Protein 3L48 (pdb70)

Radius of gyration: 22.21 Å; Cα contacts (8 Å, |Δi|>4): 1289; chains: 5; bounding box: 47×64×64 Å

Foldseek 3Di:
DFKEWEQEAEPVGHADDAFKFKAWPVGHTQWGQHPNNITTGGGDAAQTKIFIDDPNDGAFIWGHHNPDDHPYYDYTHTYGD/DAKEKEQEAEPVGHADDFQKFKAWPVGHTQWTAHPNNIIIGPPDAAQTKIFTDDPPDGPWIWGHHNPDHHHYYDYTYTYD/DDDDLPAAWEKEQEAEPVRAADDFFWFKAWPVGHTQFTQHPNNITIGGSHAAQTKIFTDDPHDSPFIWGHHNPDHHHDYHYTYTHD/DAWEFEQEAEPVGDADDAPKFKAFPVRDGQFTAHPNNTTGGPPDAAQGKIFTDDPHDGPFIWGHHNPDHHPYYDYTHTYD/DKEWEQEAEPVGHADDAFWFKAWPVGHTQFTAHPNNITIGPPDAAQTKIFTDDPHDGPFIWGHHNPDDHPYYDYTHTYD

Solvent-accessible surface area: 18232 Å² total; per-residue (Å²): 22,137,9,0,2,0,28,0,33,24,48,72,1,45,63,3,55,46,23,2,21,0,18,11,119,115,47,39,52,2,0,20,0,3,48,118,1,26,0,8,0,3,33,0,80,38,35,15,39,0,12,0,28,51,127,91,121,66,46,0,53,2,110,3,51,128,110,2,13,21,4,35,15,5,9,1,49,0,69,87,146,91,42,89,3,9,0,0,0,6,26,43,60,3,44,86,2,56,69,41,0,20,0,25,14,113,193,55,73,102,12,13,52,1,13,36,24,0,0,0,89,3,61,45,0,70,38,35,16,40,0,13,0,28,51,135,85,63,105,57,2,79,2,115,3,51,139,93,3,12,15,42,35,7,18,11,1,49,0,78,122,155,218,84,130,158,89,31,61,125,0,37,0,2,2,37,35,57,116,27,48,64,3,56,145,41,3,26,1,24,14,117,122,58,56,97,23,14,116,2,28,86,76,1,3,0,101,1,55,31,0,74,45,41,16,49,1,14,0,33,44,120,84,130,109,68,6,78,2,34,0,1,85,34,4,91,36,80,34,1,5,8,2,2,2,46,146,97,58,87,0,63,1,12,1,13,23,48,52,1,0,9,3,23,135,36,0,26,1,32,16,116,115,69,156,119,19,15,87,0,43,96,78,1,83,2,161,0,61,38,0,76,41,35,22,41,1,17,0,44,28,101,77,119,107,43,2,83,2,113,3,51,140,110,1,107,63,79,56,86,4,9,1,49,0,75,126,144,128,4,48,0,19,1,12,20,44,46,0,0,18,3,26,146,39,1,25,0,26,15,123,103,54,50,112,16,16,116,3,31,89,126,0,43,0,147,4,58,36,7,68,56,37,20,36,0,13,0,30,36,130,83,67,104,55,2,83,2,106,3,51,145,115,11,126,61,92,58,60,18,12,3,57,0,80,109

B-factor: mean 33.67, std 13.55, range [7.3, 106.35]

Sequence (406 aa):
GKRLFAILRRLADGSQPPFGASVTSEKGRELGMVADDEGLAWLSGVTPGETLSVNWDGKIQCCQVNVPETAISDQQLLLPCCTPQGKRLFAILRRLADGSQPPFGASVTSEKGRELGMVADEGLAWLSGVTPGETLSVNWDGKIQCCQVNVPETAISDQQLLLPCCTPKFSVLKGKRLFAILRRLADGSQPPFGASVTSEKGRELGMVADEGLAWLSGVTPGETLSVNWDGKIQCCQVNVPETAISDQQLLLPCCTPGKRLFAILRRLADGSQPPFGASVTSEKGRELGMVADEGLAWLSGVTPGETLSVNWDGKIQCCQVNVPETAISDQQLLLPCCTPKRLFAILRRLADGSQPPFGASVTSEKGRELGMVADEGLAWLSGVTPGETLSVNWDGKIQCCQVNVPETAISDQQLLLPCCTP

Structure (mmCIF, N/CA/C/O backbone):
data_3L48
#
_entry.id   3L48
#
_cell.length_a   100.936
_cell.length_b   100.936
_cell.length_c   89.540
_cell.angle_alpha   90.00
_cell.angle_beta   90.00
_cell.angle_gamma   90.00
#
_symmetry.space_group_name_H-M   'P 42 21 2'
#
loop_
_entity.id
_entity.type
_entity.pdbx_description
1 polymer 'Outer membrane usher protein PapC'
2 non-polymer 'COBALT (II) ION'
3 water water
#
loop_
_atom_site.group_PDB
_atom_site.id
_atom_site.type_symbol
_atom_site.label_atom_id
_atom_site.label_alt_id
_atom_site.label_comp_id
_atom_site.label_asym_id
_atom_site.label_entity_id
_atom_site.label_seq_id
_atom_site.pdbx_PDB_ins_code
_atom_site.Cartn_x
_atom_site.Cartn_y
_atom_site.Cartn_z
_atom_site.occupancy
_atom_site.B_iso_or_equiv
_atom_site.auth_seq_id
_atom_site.auth_comp_id
_atom_site.auth_asym_id
_atom_site.auth_atom_id
_atom_site.pdbx_PDB_model_num
ATOM 1 N N . GLY A 1 7 ? 12.835 9.470 -27.759 1.00 41.06 728 GLY A N 1
ATOM 2 C CA . GLY A 1 7 ? 14.241 9.111 -27.819 1.00 45.76 728 GLY A CA 1
ATOM 3 C C . GLY A 1 7 ? 14.559 8.275 -29.039 1.00 47.90 728 GLY A C 1
ATOM 4 O O . GLY A 1 7 ? 13.874 7.297 -29.316 1.00 51.32 728 GLY A O 1
ATOM 5 N N . LYS A 1 8 ? 15.614 8.644 -29.760 1.00 47.81 729 LYS A N 1
ATOM 6 C CA . LYS A 1 8 ? 15.875 8.034 -31.059 1.00 41.11 729 LYS A CA 1
ATOM 7 C C . LYS A 1 8 ? 17.214 7.313 -31.234 1.00 30.90 729 LYS A C 1
ATOM 8 O O . LYS A 1 8 ? 17.265 6.301 -31.923 1.00 27.61 729 LYS A O 1
ATOM 14 N N . ARG A 1 9 ? 18.294 7.805 -30.634 1.00 25.67 730 ARG A N 1
ATOM 15 C CA . ARG A 1 9 ? 19.534 7.025 -30.671 1.00 21.52 730 ARG A CA 1
ATOM 16 C C . ARG A 1 9 ? 19.685 6.121 -29.456 1.00 21.98 730 ARG A C 1
ATOM 17 O O . ARG A 1 9 ? 19.697 6.588 -28.315 1.00 22.07 730 ARG A O 1
ATOM 25 N N . LEU A 1 10 ? 19.821 4.824 -29.712 1.00 18.01 731 LEU A N 1
ATOM 26 C CA . LEU A 1 10 ? 19.930 3.849 -28.635 1.00 19.49 731 LEU A CA 1
ATOM 27 C C . LEU A 1 10 ? 21.243 3.086 -28.681 1.00 15.74 731 LEU A C 1
ATOM 28 O O . LEU A 1 10 ? 21.732 2.737 -29.751 1.00 17.25 731 LEU A O 1
ATOM 33 N N . PHE A 1 11 ? 21.813 2.840 -27.508 1.00 14.76 732 PHE A N 1
ATOM 34 C CA . PHE A 1 11 ? 22.958 1.952 -27.382 1.00 11.75 732 PHE A CA 1
ATOM 35 C C . PHE A 1 11 ? 22.424 0.582 -26.983 1.00 18.38 732 PHE A C 1
ATOM 36 O O . PHE A 1 11 ? 22.178 0.320 -25.805 1.00 18.32 732 PHE A O 1
ATOM 44 N N . ALA A 1 12 ? 22.230 -0.284 -27.971 1.00 16.40 733 ALA A N 1
ATOM 45 C CA . ALA A 1 12 ? 21.540 -1.549 -27.740 1.00 17.65 733 ALA A CA 1
ATOM 46 C C . ALA A 1 12 ? 22.488 -2.705 -27.445 1.00 20.50 733 ALA A C 1
ATOM 47 O O . ALA A 1 12 ? 23.414 -2.981 -28.210 1.00 20.91 733 ALA A O 1
ATOM 49 N N . ILE A 1 13 ? 22.251 -3.372 -26.321 1.00 16.78 734 ILE A N 1
ATOM 50 C CA . ILE A 1 13 ? 22.955 -4.603 -26.003 1.00 14.56 734 ILE A CA 1
ATOM 51 C C . ILE A 1 13 ? 22.065 -5.765 -26.428 1.00 15.73 734 ILE A C 1
ATOM 52 O O . ILE A 1 13 ? 21.065 -6.069 -25.776 1.00 18.84 734 ILE A O 1
ATOM 57 N N . LEU A 1 14 ? 22.423 -6.399 -27.537 1.00 13.12 735 LEU A N 1
ATOM 58 C CA . LEU A 1 14 ? 21.600 -7.450 -28.121 1.00 14.10 735 LEU A CA 1
ATOM 59 C C . LEU A 1 14 ? 22.022 -8.848 -27.675 1.00 14.94 735 LEU A C 1
ATOM 60 O O . LEU A 1 14 ? 23.194 -9.216 -27.771 1.00 17.83 735 LEU A O 1
ATOM 65 N N A ARG A 1 15 ? 21.062 -9.623 -27.183 0.51 15.45 736 ARG A N 1
ATOM 66 N N B ARG A 1 15 ? 21.052 -9.615 -27.188 0.49 15.46 736 ARG A N 1
ATOM 67 C CA A ARG A 1 15 ? 21.293 -11.033 -26.889 0.51 17.56 736 ARG A CA 1
ATOM 68 C CA B ARG A 1 15 ? 21.253 -11.021 -26.860 0.49 17.63 736 ARG A CA 1
ATOM 69 C C A ARG A 1 15 ? 20.051 -11.843 -27.238 0.51 17.87 736 ARG A C 1
ATOM 70 C C B ARG A 1 15 ? 20.034 -11.811 -27.313 0.49 17.84 736 ARG A C 1
ATOM 71 O O A ARG A 1 15 ? 18.928 -11.406 -26.987 0.51 17.89 736 ARG A O 1
ATOM 72 O O B ARG A 1 15 ? 18.907 -11.331 -27.204 0.49 17.37 736 ARG A O 1
ATOM 87 N N . LEU A 1 16 ? 20.256 -13.017 -27.826 1.00 17.15 737 LEU A N 1
ATOM 88 C CA . LEU A 1 16 ? 19.150 -13.896 -28.172 1.00 17.64 737 LEU A CA 1
ATOM 89 C C . LEU A 1 16 ? 18.587 -14.536 -26.910 1.00 20.47 737 LEU A C 1
ATOM 90 O O . LEU A 1 16 ? 19.220 -14.503 -25.849 1.00 15.75 737 LEU A O 1
ATOM 95 N N . ALA A 1 17 ? 17.393 -15.108 -27.030 1.00 20.74 738 ALA A N 1
ATOM 96 C CA . ALA A 1 17 ? 16.749 -15.784 -25.910 1.00 21.00 738 ALA A CA 1
ATOM 97 C C . ALA A 1 17 ? 17.631 -16.891 -25.340 1.00 17.95 738 ALA A C 1
ATOM 98 O O . ALA A 1 17 ? 17.577 -17.184 -24.146 1.00 18.63 738 ALA A O 1
ATOM 100 N N . ASP A 1 18 ? 18.446 -17.502 -26.195 1.00 17.20 739 ASP A N 1
ATOM 101 C CA . ASP A 1 18 ? 19.305 -18.601 -25.762 1.00 20.33 739 ASP A CA 1
ATOM 102 C C . ASP A 1 18 ? 20.615 -18.106 -25.152 1.00 22.50 739 ASP A C 1
ATOM 103 O O . ASP A 1 18 ? 21.425 -18.898 -24.671 1.00 22.94 739 ASP A O 1
ATOM 108 N N . GLY A 1 19 ? 20.813 -16.792 -25.171 1.00 23.38 740 GLY A N 1
ATOM 109 C CA . GLY A 1 19 ? 21.978 -16.188 -24.550 1.00 23.13 740 GLY A CA 1
ATOM 110 C C . GLY A 1 19 ? 23.098 -15.825 -25.508 1.00 19.41 740 GLY A C 1
ATOM 111 O O . GLY A 1 19 ? 24.069 -15.183 -25.109 1.00 19.16 740 GLY A O 1
ATOM 112 N N . SER A 1 20 ? 22.975 -16.231 -26.768 1.00 19.55 741 SER A N 1
ATOM 113 C CA . SER A 1 20 ? 24.019 -15.957 -27.752 1.00 17.17 741 SER A CA 1
ATOM 114 C C . SER A 1 20 ? 23.947 -14.520 -28.264 1.00 18.74 741 SER A C 1
ATOM 115 O O . SER A 1 20 ? 23.013 -13.785 -27.946 1.00 18.93 741 SER A O 1
ATOM 118 N N . GLN A 1 21 ? 24.942 -14.127 -29.053 1.00 20.08 742 GLN A N 1
ATOM 119 C CA . GLN A 1 21 ? 25.016 -12.773 -29.589 1.00 19.87 742 GLN A CA 1
ATOM 120 C C . GLN A 1 21 ? 24.865 -12.778 -31.104 1.00 16.54 742 GLN A C 1
ATOM 121 O O . GLN A 1 21 ? 25.477 -13.599 -31.787 1.00 16.19 742 GLN A O 1
ATOM 127 N N . PRO A 1 22 ? 24.051 -11.855 -31.638 1.00 16.88 743 PRO A N 1
ATOM 128 C CA . PRO A 1 22 ? 24.012 -11.698 -33.095 1.00 17.93 743 PRO A CA 1
ATOM 129 C C . PRO A 1 22 ? 25.422 -11.388 -33.586 1.00 17.85 743 PRO A C 1
ATOM 130 O O . PRO A 1 22 ? 26.173 -10.709 -32.881 1.00 16.70 743 PRO A O 1
ATOM 134 N N . PRO A 1 23 ? 25.787 -11.885 -34.775 1.00 21.27 744 PRO A N 1
ATOM 135 C CA . PRO A 1 23 ? 27.171 -11.774 -35.250 1.00 20.21 744 PRO A CA 1
ATOM 136 C C . PRO A 1 23 ? 27.574 -10.361 -35.668 1.00 21.84 744 PRO A C 1
ATOM 137 O O . PRO A 1 23 ? 26.749 -9.572 -36.126 1.00 20.87 744 PRO A O 1
ATOM 141 N N . PHE A 1 24 ? 28.857 -10.068 -35.486 1.00 25.68 745 PHE A N 1
ATOM 142 C CA . PHE A 1 24 ? 29.502 -8.867 -35.998 1.00 22.83 745 PHE A CA 1
ATOM 143 C C . PHE A 1 24 ? 29.136 -8.649 -37.466 1.00 22.06 745 PHE A C 1
ATOM 144 O O . PHE A 1 24 ? 29.453 -9.476 -38.320 1.00 21.78 745 PHE A O 1
ATOM 152 N N . GLY A 1 25 ? 28.462 -7.541 -37.761 1.00 19.01 746 GLY A N 1
ATOM 153 C CA . GLY A 1 25 ? 28.120 -7.220 -39.136 1.00 20.17 746 GLY A CA 1
ATOM 154 C C . GLY A 1 25 ? 26.663 -7.453 -39.487 1.00 23.06 746 GLY A C 1
ATOM 155 O O . GLY A 1 25 ? 26.242 -7.192 -40.612 1.00 22.54 746 GLY A O 1
ATOM 156 N N . ALA A 1 26 ? 25.890 -7.956 -38.529 1.00 22.26 747 ALA A N 1
ATOM 157 C CA . ALA A 1 26 ? 24.451 -8.102 -38.717 1.00 21.09 747 ALA A CA 1
ATOM 158 C C . ALA A 1 26 ? 23.811 -6.718 -38.831 1.00 21.69 747 ALA A C 1
ATOM 159 O O . ALA A 1 26 ? 24.323 -5.747 -38.278 1.00 21.60 747 ALA A O 1
ATOM 161 N N . SER A 1 27 ? 22.697 -6.625 -39.548 1.00 19.65 748 SER A N 1
ATOM 162 C CA . SER A 1 27 ? 21.995 -5.352 -39.673 1.00 23.77 748 SER A CA 1
ATOM 163 C C . SER A 1 27 ? 20.731 -5.322 -38.821 1.00 21.96 748 SER A C 1
ATOM 164 O O . SER A 1 27 ? 20.098 -6.350 -38.592 1.00 19.19 748 SER A O 1
ATOM 167 N N . VAL A 1 28 ? 20.370 -4.132 -38.356 1.00 21.21 749 VAL A N 1
ATOM 168 C CA . VAL A 1 28 ? 19.161 -3.945 -37.567 1.00 22.03 749 VAL A CA 1
ATOM 169 C C . VAL A 1 28 ? 18.227 -3.011 -38.326 1.00 25.92 749 VAL A C 1
ATOM 170 O O . VAL A 1 28 ? 18.607 -1.894 -38.681 1.00 23.43 749 VAL A O 1
ATOM 174 N N . THR A 1 29 ? 17.007 -3.468 -38.577 1.00 26.16 750 THR A N 1
ATOM 175 C CA . THR A 1 29 ? 16.077 -2.715 -39.407 1.00 28.12 750 THR A CA 1
ATOM 176 C C . THR A 1 29 ? 14.765 -2.450 -38.686 1.00 33.79 750 THR A C 1
ATOM 177 O O . THR A 1 29 ? 14.315 -3.257 -37.869 1.00 32.01 750 THR A O 1
ATOM 181 N N . SER A 1 30 ? 14.156 -1.311 -39.000 1.00 37.80 751 SER A N 1
ATOM 182 C CA . SER A 1 30 ? 12.888 -0.917 -38.400 1.00 40.05 751 SER A CA 1
ATOM 183 C C . SER A 1 30 ? 11.733 -1.654 -39.061 1.00 43.57 751 SER A C 1
ATOM 184 O O . SER A 1 30 ? 11.912 -2.312 -40.088 1.00 42.11 751 SER A O 1
ATOM 187 N N . GLU A 1 31 ? 10.550 -1.546 -38.464 1.00 50.79 752 GLU A N 1
ATOM 188 C CA . GLU A 1 31 ? 9.347 -2.112 -39.059 1.00 59.03 752 GLU A CA 1
ATOM 189 C C . GLU A 1 31 ? 9.239 -1.631 -40.499 1.00 63.33 752 GLU A C 1
ATOM 190 O O . GLU A 1 31 ? 8.898 -2.398 -41.402 1.00 64.61 752 GLU A O 1
ATOM 196 N N . LYS A 1 32 ? 9.542 -0.352 -40.702 1.00 64.99 753 LYS A N 1
ATOM 197 C CA . LYS A 1 32 ? 9.438 0.279 -42.012 1.00 65.10 753 LYS A CA 1
ATOM 198 C C . LYS A 1 32 ? 10.448 -0.296 -43.003 1.00 61.78 753 LYS A C 1
ATOM 199 O O . LYS A 1 32 ? 10.278 -0.173 -44.215 1.00 64.21 753 LYS A O 1
ATOM 202 N N . GLY A 1 33 ? 11.499 -0.921 -42.481 1.00 56.25 754 GLY A N 1
ATOM 203 C CA . GLY A 1 33 ? 12.517 -1.532 -43.318 1.00 49.97 754 GLY A CA 1
ATOM 204 C C . GLY A 1 33 ? 13.807 -0.733 -43.386 1.00 41.66 754 GLY A C 1
ATOM 205 O O . GLY A 1 33 ? 14.734 -1.098 -44.113 1.00 40.05 754 GLY A O 1
ATOM 206 N N . ARG A 1 34 ? 13.868 0.355 -42.625 1.00 33.26 755 ARG A N 1
ATOM 207 C CA . ARG A 1 34 ? 15.038 1.224 -42.619 1.00 33.96 755 ARG A CA 1
ATOM 208 C C . ARG A 1 34 ? 16.154 0.644 -41.750 1.00 28.90 755 ARG A C 1
ATOM 209 O O . ARG A 1 34 ? 15.904 0.121 -40.663 1.00 27.48 755 ARG A O 1
ATOM 212 N N . GLU A 1 35 ? 17.387 0.739 -42.234 1.00 33.04 756 GLU A N 1
ATOM 213 C CA . GLU A 1 35 ? 18.536 0.258 -41.477 1.00 33.81 756 GLU A CA 1
ATOM 214 C C . GLU A 1 35 ? 18.999 1.291 -40.459 1.00 34.79 756 GLU A C 1
ATOM 215 O O . GLU A 1 35 ? 19.564 2.327 -40.814 1.00 36.10 756 GLU A O 1
ATOM 221 N N . LEU A 1 36 ? 18.748 0.995 -39.189 1.00 29.33 757 LEU A N 1
ATOM 222 C CA . LEU A 1 36 ? 19.003 1.936 -38.107 1.00 25.57 757 LEU A CA 1
ATOM 223 C C . LEU A 1 36 ? 20.404 1.771 -37.530 1.00 24.22 757 LEU A C 1
ATOM 224 O O . LEU A 1 36 ? 20.898 2.636 -36.811 1.00 20.55 757 LEU A O 1
ATOM 229 N N . GLY A 1 37 ? 21.045 0.654 -37.846 1.00 24.83 758 GLY A N 1
ATOM 230 C CA . GLY A 1 37 ? 22.378 0.400 -37.343 1.00 25.05 758 GLY A CA 1
ATOM 231 C C . GLY A 1 37 ? 22.884 -0.992 -37.660 1.00 22.42 758 GLY A C 1
ATOM 232 O O . GLY A 1 37 ? 22.163 -1.823 -38.208 1.00 23.25 758 GLY A O 1
ATOM 233 N N . MET A 1 38 ? 24.139 -1.236 -37.306 1.00 20.14 759 MET A N 1
ATOM 234 C CA . MET A 1 38 ? 24.792 -2.508 -37.558 1.00 23.97 759 MET A CA 1
ATOM 235 C C . MET A 1 38 ? 25.381 -3.030 -36.258 1.00 24.78 759 MET A C 1
ATOM 236 O O . MET A 1 38 ? 25.844 -2.252 -35.425 1.00 21.26 759 MET A O 1
ATOM 241 N N . VAL A 1 39 ? 25.361 -4.347 -36.083 1.00 21.72 760 VAL A N 1
ATOM 242 C CA . VAL A 1 39 ? 25.899 -4.953 -34.875 1.00 18.18 760 VAL A CA 1
ATOM 243 C C . VAL A 1 39 ? 27.420 -4.978 -34.930 1.00 16.82 760 VAL A C 1
ATOM 244 O O . VAL A 1 39 ? 28.010 -5.441 -35.904 1.00 17.81 760 VAL A O 1
ATOM 248 N N . ALA A 1 40 ? 28.057 -4.475 -33.882 1.00 15.20 761 ALA A N 1
ATOM 249 C CA . ALA A 1 40 ? 29.507 -4.539 -33.795 1.00 15.69 761 ALA A CA 1
ATOM 250 C C . ALA A 1 40 ? 29.922 -5.764 -32.989 1.00 18.26 761 ALA A C 1
ATOM 251 O O . ALA A 1 40 ? 29.324 -6.835 -33.104 1.00 19.11 761 ALA A O 1
ATOM 253 N N A ASP A 1 41 ? 30.939 -5.577 -32.151 0.25 18.01 762 ASP A N 1
ATOM 254 N N B ASP A 1 41 ? 30.966 -5.622 -32.182 0.75 17.69 762 ASP A N 1
ATOM 255 C CA A ASP A 1 41 ? 31.473 -6.627 -31.293 0.25 19.06 762 ASP A CA 1
ATOM 256 C CA B ASP A 1 41 ? 31.423 -6.744 -31.379 0.75 18.18 762 ASP A CA 1
ATOM 257 C C A ASP A 1 41 ? 30.537 -6.881 -30.109 0.25 17.40 762 ASP A C 1
ATOM 258 C C B ASP A 1 41 ? 30.595 -6.882 -30.103 0.75 18.08 762 ASP A C 1
ATOM 259 O O A ASP A 1 41 ? 29.782 -5.994 -29.705 0.25 16.32 762 ASP A O 1
ATOM 260 O O B ASP A 1 41 ? 29.969 -5.925 -29.641 0.75 16.07 762 ASP A O 1
ATOM 269 N N . GLU A 1 42 ? 30.588 -8.091 -29.554 1.00 14.76 763 GLU A N 1
ATOM 270 C CA . GLU A 1 42 ? 29.854 -8.398 -28.325 1.00 13.08 763 GLU A CA 1
ATOM 271 C C . GLU A 1 42 ? 28.365 -8.039 -28.355 1.00 16.20 763 GLU A C 1
ATOM 272 O O . GLU A 1 42 ? 27.793 -7.648 -27.340 1.00 18.03 763 GLU A O 1
ATOM 278 N N . GLY A 1 43 ? 27.738 -8.181 -29.516 1.00 16.05 764 GLY A N 1
ATOM 279 C CA . GLY A 1 43 ? 26.309 -7.949 -29.631 1.00 12.87 764 GLY A CA 1
ATOM 280 C C . GLY A 1 43 ? 25.854 -6.512 -29.428 1.00 17.87 764 GLY A C 1
ATOM 281 O O . GLY A 1 43 ? 24.660 -6.251 -29.283 1.00 16.91 764 GLY A O 1
ATOM 282 N N . LEU A 1 44 ? 26.798 -5.577 -29.426 1.00 15.85 765 LEU A N 1
ATOM 283 C CA . LEU A 1 44 ? 26.466 -4.163 -29.270 1.00 17.60 765 LEU A CA 1
ATOM 284 C C . LEU A 1 44 ? 26.068 -3.534 -30.607 1.00 17.78 765 LEU A C 1
ATOM 285 O O . LEU A 1 44 ? 26.746 -3.726 -31.618 1.00 16.83 765 LEU A O 1
ATOM 290 N N . ALA A 1 45 ? 24.966 -2.787 -30.609 1.00 15.73 766 ALA A N 1
ATOM 291 C CA . ALA A 1 45 ? 24.528 -2.072 -31.808 1.00 19.44 766 ALA A CA 1
ATOM 292 C C . ALA A 1 45 ? 24.012 -0.668 -31.500 1.00 17.02 766 ALA A C 1
ATOM 293 O O . ALA A 1 45 ? 22.999 -0.507 -30.822 1.00 17.52 766 ALA A O 1
ATOM 295 N N . TRP A 1 46 ? 24.709 0.343 -32.008 1.00 14.88 767 TRP A N 1
ATOM 296 C CA . TRP A 1 46 ? 24.231 1.717 -31.914 1.00 14.08 767 TRP A CA 1
ATOM 297 C C . TRP A 1 46 ? 23.169 1.959 -32.976 1.00 14.74 767 TRP A C 1
ATOM 298 O O . TRP A 1 46 ? 23.437 1.840 -34.173 1.00 17.02 767 TRP A O 1
ATOM 309 N N . LEU A 1 47 ? 21.963 2.296 -32.537 1.00 16.71 768 LEU A N 1
ATOM 310 C CA . LEU A 1 47 ? 20.846 2.477 -33.455 1.00 19.28 768 LEU A CA 1
ATOM 311 C C . LEU A 1 47 ? 20.432 3.944 -33.580 1.00 22.04 768 LEU A C 1
ATOM 312 O O . LEU A 1 47 ? 20.239 4.636 -32.579 1.00 19.19 768 LEU A O 1
ATOM 317 N N . SER A 1 48 ? 20.301 4.409 -34.818 1.00 23.07 769 SER A N 1
ATOM 318 C CA . SER A 1 48 ? 19.874 5.778 -35.091 1.00 26.15 769 SER A CA 1
ATOM 319 C C . SER A 1 48 ? 18.403 5.817 -35.491 1.00 25.30 769 SER A C 1
ATOM 320 O O . SER A 1 48 ? 17.918 4.931 -36.198 1.00 25.39 769 SER A O 1
ATOM 323 N N . GLY A 1 49 ? 17.701 6.850 -35.035 1.00 23.78 770 GLY A N 1
ATOM 324 C CA . GLY A 1 49 ? 16.334 7.105 -35.455 1.00 23.18 770 GLY A CA 1
ATOM 325 C C . GLY A 1 49 ? 15.346 6.025 -35.068 1.00 24.17 770 GLY A C 1
ATOM 326 O O . GLY A 1 49 ? 14.420 5.725 -35.820 1.00 23.25 770 GLY A O 1
ATOM 327 N N . VAL A 1 50 ? 15.540 5.442 -33.889 1.00 20.62 771 VAL A N 1
ATOM 328 C CA . VAL A 1 50 ? 14.641 4.412 -33.386 1.00 23.64 771 VAL A CA 1
ATOM 329 C C . VAL A 1 50 ? 13.363 5.029 -32.832 1.00 25.86 771 VAL A C 1
ATOM 330 O O . VAL A 1 50 ? 13.396 6.073 -32.181 1.00 27.14 771 VAL A O 1
ATOM 334 N N . THR A 1 51 ? 12.236 4.375 -33.091 1.00 26.70 772 THR A N 1
ATOM 335 C CA . THR A 1 51 ? 10.959 4.808 -32.542 1.00 28.05 772 THR A CA 1
ATOM 336 C C . THR A 1 51 ? 10.604 3.953 -31.336 1.00 27.26 772 THR A C 1
ATOM 337 O O . THR A 1 51 ? 10.526 2.731 -31.441 1.00 31.36 772 THR A O 1
ATOM 341 N N . PRO A 1 52 ? 10.398 4.594 -30.177 1.00 27.79 773 PRO A N 1
ATOM 342 C CA . PRO A 1 52 ? 10.015 3.843 -28.977 1.00 28.56 773 PRO A CA 1
ATOM 343 C C . PRO A 1 52 ? 8.756 3.016 -29.222 1.00 30.16 773 PRO A C 1
ATOM 344 O O . PRO A 1 52 ? 7.759 3.546 -29.708 1.00 33.44 773 PRO A O 1
ATOM 348 N N . GLY A 1 53 ? 8.810 1.728 -28.901 1.00 30.46 774 GLY A N 1
ATOM 349 C CA . GLY A 1 53 ? 7.652 0.865 -29.038 1.00 32.03 774 GLY A CA 1
ATOM 350 C C . GLY A 1 53 ? 7.625 0.025 -30.303 1.00 31.25 774 GLY A C 1
ATOM 351 O O . GLY A 1 53 ? 6.819 -0.899 -30.418 1.00 33.34 774 GLY A O 1
ATOM 352 N N . GLU A 1 54 ? 8.500 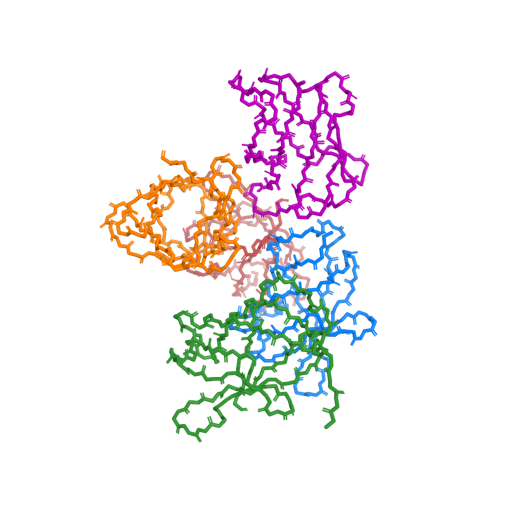0.334 -31.256 1.00 29.02 775 GLU A N 1
ATOM 353 C CA . GLU A 1 54 ? 8.501 -0.387 -32.525 1.00 29.35 775 GLU A CA 1
ATOM 354 C C . GLU A 1 54 ? 9.195 -1.741 -32.419 1.00 29.52 775 GLU A C 1
ATOM 355 O O . GLU A 1 54 ? 9.888 -2.026 -31.442 1.00 27.00 775 GLU A O 1
ATOM 361 N N . THR A 1 55 ? 8.993 -2.574 -33.432 1.00 32.90 776 THR A N 1
ATOM 362 C CA . THR A 1 55 ? 9.644 -3.875 -33.507 1.00 31.51 776 THR A CA 1
ATOM 363 C C . THR A 1 55 ? 10.768 -3.839 -34.533 1.00 32.34 776 THR A C 1
ATOM 364 O O . THR A 1 55 ? 10.544 -3.530 -35.703 1.00 33.33 776 THR A O 1
ATOM 368 N N . LEU A 1 56 ? 11.980 -4.148 -34.090 1.00 29.65 777 LEU A N 1
ATOM 369 C CA . LEU A 1 56 ? 13.120 -4.180 -34.991 1.00 28.55 777 LEU A CA 1
ATOM 370 C C . LEU A 1 56 ? 13.450 -5.620 -35.343 1.00 29.57 777 LEU A C 1
ATOM 371 O O . LEU A 1 56 ? 13.230 -6.531 -34.545 1.00 30.20 777 LEU A O 1
ATOM 376 N N . SER A 1 57 ? 13.971 -5.826 -36.545 1.00 27.60 778 SER A N 1
ATOM 377 C CA . SER A 1 57 ? 14.444 -7.144 -36.936 1.00 29.20 778 SER A CA 1
ATOM 378 C C . SER A 1 57 ? 15.961 -7.118 -37.089 1.00 26.86 778 SER A C 1
ATOM 379 O O . SER A 1 57 ? 16.531 -6.142 -37.579 1.00 26.36 778 SER A O 1
ATOM 382 N N . VAL A 1 58 ? 16.609 -8.187 -36.644 1.00 24.03 779 VAL A N 1
ATOM 383 C CA . VAL A 1 58 ? 18.052 -8.313 -36.759 1.00 22.72 779 VAL A CA 1
ATOM 384 C C . VAL A 1 58 ? 18.372 -9.319 -37.853 1.00 25.00 779 VAL A C 1
ATOM 385 O O . VAL A 1 58 ? 17.949 -10.472 -37.793 1.00 23.09 779 VAL A O 1
ATOM 389 N N . ASN A 1 59 ? 19.118 -8.878 -38.858 1.00 23.84 780 ASN A N 1
ATOM 390 C CA . ASN A 1 59 ? 19.348 -9.701 -40.035 1.00 26.24 780 ASN A CA 1
ATOM 391 C C . ASN A 1 59 ? 20.796 -10.133 -40.206 1.00 24.76 780 ASN A C 1
ATOM 392 O O . ASN A 1 59 ? 21.719 -9.342 -40.014 1.00 21.72 780 ASN A O 1
ATOM 397 N N . TRP A 1 60 ? 20.980 -11.403 -40.555 1.00 23.56 781 TRP A N 1
ATOM 398 C CA . TRP A 1 60 ? 22.255 -11.891 -41.067 1.00 28.97 781 TRP A CA 1
ATOM 399 C C . TRP A 1 60 ? 22.041 -13.170 -41.871 1.00 35.20 781 TRP A C 1
ATOM 400 O O . TRP A 1 60 ? 21.003 -13.817 -41.747 1.00 33.37 781 TRP A O 1
ATOM 411 N N . ASP A 1 61 ? 23.018 -13.516 -42.703 1.00 36.13 782 ASP A N 1
ATOM 412 C CA . ASP A 1 61 ? 22.899 -14.659 -43.602 1.00 40.00 782 ASP A CA 1
ATOM 413 C C . ASP A 1 61 ? 21.649 -14.529 -44.463 1.00 40.45 782 ASP A C 1
ATOM 414 O O . ASP A 1 61 ? 20.885 -15.482 -44.619 1.00 39.47 782 ASP A O 1
ATOM 419 N N . GLY A 1 62 ? 21.449 -13.332 -45.009 1.00 41.58 783 GLY A N 1
ATOM 420 C CA . GLY A 1 62 ? 20.340 -13.053 -45.905 1.00 43.35 783 GLY A CA 1
ATOM 421 C C . GLY A 1 62 ? 18.980 -13.425 -45.351 1.00 42.79 783 GLY A C 1
ATOM 422 O O . GLY A 1 62 ? 18.119 -13.915 -46.081 1.00 45.90 783 GLY A O 1
ATOM 423 N N . LYS A 1 63 ? 18.776 -13.174 -44.064 1.00 39.03 784 LYS A N 1
ATOM 424 C CA . LYS A 1 63 ? 17.561 -13.621 -43.399 1.00 38.23 784 LYS A CA 1
ATOM 425 C C . LYS A 1 63 ? 17.284 -12.863 -42.102 1.00 32.28 784 LYS A C 1
ATOM 426 O O . LYS A 1 63 ? 18.208 -12.501 -41.372 1.00 24.53 784 LYS A O 1
ATOM 432 N N . ILE A 1 64 ? 16.007 -12.608 -41.831 1.00 30.74 785 ILE A N 1
ATOM 433 C CA . ILE A 1 64 ? 15.604 -12.122 -40.520 1.00 34.13 785 ILE A CA 1
ATOM 434 C C . ILE A 1 64 ? 15.812 -13.254 -39.524 1.00 36.10 785 ILE A C 1
ATOM 435 O O . ILE A 1 64 ? 15.170 -14.299 -39.620 1.00 37.88 785 ILE A O 1
ATOM 440 N N . GLN A 1 65 ? 16.716 -13.049 -38.573 1.00 34.15 786 GLN A N 1
ATOM 441 C CA . GLN A 1 65 ? 17.059 -14.094 -37.615 1.00 29.82 786 GLN A CA 1
ATOM 442 C C . GLN A 1 65 ? 16.233 -13.996 -36.336 1.00 28.24 786 GLN A C 1
ATOM 443 O O . GLN A 1 65 ? 15.802 -15.008 -35.783 1.00 29.08 786 GLN A O 1
ATOM 449 N N A CYS A 1 66 ? 16.022 -12.772 -35.863 0.41 26.78 787 CYS A N 1
ATOM 450 N N B CYS A 1 66 ? 16.019 -12.770 -35.868 0.59 26.77 787 CYS A N 1
ATOM 451 C CA A CYS A 1 66 ? 15.224 -12.544 -34.665 0.41 26.46 787 CYS A CA 1
ATOM 452 C CA B CYS A 1 66 ? 15.237 -12.538 -34.659 0.59 26.52 787 CYS A CA 1
ATOM 453 C C A CYS A 1 66 ? 14.711 -11.112 -34.607 0.41 25.84 787 CYS A C 1
ATOM 454 C C B CYS A 1 66 ? 14.720 -11.107 -34.600 0.59 25.83 787 CYS A C 1
ATOM 455 O O A CYS A 1 66 ? 15.142 -10.256 -35.379 0.41 24.81 787 CYS A O 1
ATOM 456 O O B CYS A 1 66 ? 15.155 -10.247 -35.365 0.59 24.69 787 CYS A O 1
ATOM 461 N N . GLN A 1 67 ? 13.786 -10.861 -33.689 1.00 27.01 788 GLN A N 1
ATOM 462 C CA . GLN A 1 67 ? 13.195 -9.541 -33.546 1.00 26.71 788 GLN A CA 1
ATOM 463 C C . GLN A 1 67 ? 13.229 -9.067 -32.102 1.00 27.14 788 GLN A C 1
ATOM 464 O O . GLN A 1 67 ? 13.222 -9.875 -31.173 1.00 22.62 788 GLN A O 1
ATOM 470 N N . VAL A 1 68 ? 13.278 -7.748 -31.929 1.00 25.29 789 VAL A N 1
ATOM 471 C CA . VAL A 1 68 ? 13.287 -7.136 -30.610 1.00 25.49 789 VAL A CA 1
ATOM 472 C C . VAL A 1 68 ? 12.156 -6.123 -30.509 1.00 26.37 789 VAL A C 1
ATOM 473 O O . VAL A 1 68 ? 11.752 -5.530 -31.505 1.00 29.52 789 VAL A O 1
ATOM 477 N N . ASN A 1 69 ? 11.641 -5.942 -29.300 1.00 28.38 790 ASN A N 1
ATOM 478 C CA . ASN A 1 69 ? 10.632 -4.928 -29.043 1.00 29.89 790 ASN A CA 1
ATOM 479 C C . ASN A 1 69 ? 11.245 -3.759 -28.286 1.00 26.23 790 ASN A C 1
ATOM 480 O O . ASN A 1 69 ? 11.620 -3.890 -27.120 1.00 24.67 790 ASN A O 1
ATOM 485 N N . VAL A 1 70 ? 11.365 -2.620 -28.957 1.00 26.22 791 VAL A N 1
ATOM 486 C CA . VAL A 1 70 ? 11.913 -1.433 -28.318 1.00 25.10 791 VAL A CA 1
ATOM 487 C C . VAL A 1 70 ? 10.922 -0.914 -27.288 1.00 28.49 791 VAL A C 1
ATOM 488 O O . VAL A 1 70 ? 9.792 -0.573 -27.633 1.00 31.42 791 VAL A O 1
ATOM 492 N N . PRO A 1 71 ? 11.338 -0.862 -26.014 1.00 27.50 792 PRO A N 1
ATOM 493 C CA . PRO A 1 71 ? 10.455 -0.380 -24.947 1.00 28.28 792 PRO A CA 1
ATOM 494 C C . PRO A 1 71 ? 9.849 0.982 -25.286 1.00 31.74 792 PRO A C 1
ATOM 495 O O . PRO A 1 71 ? 10.497 1.811 -25.929 1.00 30.63 792 PRO A O 1
ATOM 499 N N . GLU A 1 72 ? 8.609 1.199 -24.863 1.00 34.73 793 GLU A N 1
ATOM 500 C CA . GLU A 1 72 ? 7.916 2.453 -25.120 1.00 39.62 793 GLU A CA 1
ATOM 501 C C . GLU A 1 72 ? 8.620 3.591 -24.388 1.00 37.26 793 GLU A C 1
ATOM 502 O O . GLU A 1 72 ? 8.459 4.763 -24.734 1.00 37.20 793 GLU A O 1
ATOM 508 N N . THR A 1 73 ? 9.405 3.235 -23.376 1.00 36.38 794 THR A N 1
ATOM 509 C CA . THR A 1 73 ? 10.073 4.220 -22.534 1.00 35.53 794 THR A CA 1
ATOM 510 C C . THR A 1 73 ? 11.498 4.529 -22.981 1.00 28.75 794 THR A C 1
ATOM 511 O O . THR A 1 73 ? 12.234 5.225 -22.285 1.00 27.28 794 THR A O 1
ATOM 515 N N . ALA A 1 74 ? 11.883 4.014 -24.142 1.00 22.62 795 ALA A N 1
ATOM 516 C CA . ALA A 1 74 ? 13.218 4.262 -24.665 1.00 24.70 795 ALA A CA 1
ATOM 517 C C . ALA A 1 74 ? 13.416 5.747 -24.982 1.00 27.98 795 ALA A C 1
ATOM 518 O O . ALA A 1 74 ? 12.574 6.373 -25.630 1.00 23.74 795 ALA A O 1
ATOM 520 N N . ILE A 1 75 ? 14.526 6.308 -24.511 1.00 28.04 796 ILE A N 1
ATOM 521 C CA . ILE A 1 75 ? 14.880 7.687 -24.830 1.00 23.57 796 ILE A CA 1
ATOM 522 C C . ILE A 1 75 ? 16.306 7.766 -25.362 1.00 24.40 796 ILE A C 1
ATOM 523 O O . ILE A 1 75 ? 17.060 6.794 -25.284 1.00 22.38 796 ILE A O 1
ATOM 528 N N . SER A 1 76 ? 16.672 8.928 -25.892 1.00 21.81 797 SER A N 1
ATOM 529 C CA . SER A 1 76 ? 17.935 9.083 -26.604 1.00 23.08 797 SER A CA 1
ATOM 530 C C . SER A 1 76 ? 19.154 8.907 -25.703 1.00 22.23 797 SER A C 1
ATOM 531 O O . SER A 1 76 ? 19.152 9.322 -24.542 1.00 18.96 797 SER A O 1
ATOM 534 N N . ASP A 1 77 ? 20.190 8.287 -26.261 1.00 21.79 798 ASP A N 1
ATOM 535 C CA . ASP A 1 77 ? 21.426 7.983 -25.541 1.00 21.45 798 ASP A CA 1
ATOM 536 C C . ASP A 1 77 ? 21.223 7.033 -24.369 1.00 18.25 798 ASP A C 1
ATOM 537 O O . ASP A 1 77 ? 21.999 7.035 -23.416 1.00 15.84 798 ASP A O 1
ATOM 542 N N . GLN A 1 78 ? 20.183 6.213 -24.448 1.00 17.83 799 GLN A N 1
ATOM 543 C CA . GLN A 1 78 ? 19.947 5.196 -23.433 1.00 18.15 799 GLN A CA 1
ATOM 544 C C . GLN A 1 78 ? 20.584 3.876 -23.849 1.00 17.18 799 GLN A C 1
ATOM 545 O O . GLN A 1 78 ? 20.382 3.406 -24.968 1.00 20.19 799 GLN A O 1
ATOM 551 N N . GLN A 1 79 ? 21.359 3.282 -22.949 1.00 14.36 800 GLN A N 1
ATOM 552 C CA . GLN A 1 79 ? 21.827 1.919 -23.152 1.00 16.92 800 GLN A CA 1
ATOM 553 C C . GLN A 1 79 ? 20.784 0.972 -22.587 1.00 19.97 800 GLN A C 1
ATOM 554 O O . GLN A 1 79 ? 20.364 1.121 -21.441 1.00 24.70 800 GLN A O 1
ATOM 560 N N . LEU A 1 80 ? 20.362 -0.002 -23.384 1.00 19.20 801 LEU A N 1
ATOM 561 C CA . LEU A 1 80 ? 19.413 -0.989 -22.890 1.00 19.95 801 LEU A CA 1
ATOM 562 C C . LEU A 1 80 ? 19.583 -2.363 -23.532 1.00 19.06 801 LEU A C 1
ATOM 563 O O . LEU A 1 80 ? 20.010 -2.485 -24.682 1.00 14.49 801 LEU A O 1
ATOM 568 N N . LEU A 1 81 ? 19.253 -3.390 -22.757 1.00 14.65 802 LEU A N 1
ATOM 569 C CA . LEU A 1 81 ? 19.226 -4.762 -23.236 1.00 13.47 802 LEU A CA 1
ATOM 570 C C . LEU A 1 81 ? 18.038 -4.942 -24.167 1.00 17.95 802 LEU A C 1
ATOM 571 O O . LEU A 1 81 ? 16.914 -4.574 -23.823 1.00 23.17 802 LEU A O 1
ATOM 576 N N . LEU A 1 82 ? 18.286 -5.497 -25.348 1.00 15.56 803 LEU A N 1
ATOM 577 C CA . LEU A 1 82 ? 17.198 -5.875 -26.244 1.00 18.60 803 LEU A CA 1
ATOM 578 C C . LEU A 1 82 ? 17.228 -7.381 -26.504 1.00 18.70 803 LEU A C 1
ATOM 579 O O . LEU A 1 82 ? 17.980 -7.855 -27.355 1.00 16.06 803 LEU A O 1
ATOM 584 N N . PRO A 1 83 ? 16.425 -8.141 -25.747 1.00 19.98 804 PRO A N 1
ATOM 585 C CA . PRO A 1 83 ? 16.338 -9.586 -25.976 1.00 21.22 804 PRO A CA 1
ATOM 586 C C . PRO A 1 83 ? 15.855 -9.865 -27.390 1.00 24.85 804 PRO A C 1
ATOM 587 O O . PRO A 1 83 ? 14.766 -9.438 -27.769 1.00 28.93 804 PRO A O 1
ATOM 591 N N A CYS A 1 84 ? 16.660 -10.579 -28.170 0.51 25.33 805 CYS A N 1
ATOM 592 N N B CYS A 1 84 ? 16.676 -10.569 -28.161 0.49 25.30 805 CYS A N 1
ATOM 593 C CA A CYS A 1 84 ? 16.297 -10.883 -29.551 0.51 27.15 805 CYS A CA 1
ATOM 594 C CA B CYS A 1 84 ? 16.330 -10.939 -29.526 0.49 27.21 805 CYS A CA 1
ATOM 595 C C A CYS A 1 84 ? 15.677 -12.274 -29.677 0.51 28.53 805 CYS A C 1
ATOM 596 C C B CYS A 1 84 ? 15.634 -12.290 -29.540 0.49 28.59 805 CYS A C 1
ATOM 597 O O A CYS A 1 84 ? 16.352 -13.288 -29.499 0.51 29.81 805 CYS A O 1
ATOM 598 O O B CYS A 1 84 ? 16.215 -13.301 -29.145 0.49 29.65 805 CYS A O 1
ATOM 603 N N . THR A 1 85 ? 14.385 -12.308 -29.988 1.00 27.14 806 THR A N 1
ATOM 604 C CA . THR A 1 85 ? 13.643 -13.555 -30.062 1.00 30.82 806 THR A CA 1
ATOM 605 C C . THR A 1 85 ? 13.302 -13.907 -31.503 1.00 35.80 806 THR A C 1
ATOM 606 O O . THR A 1 85 ? 12.728 -13.092 -32.229 1.00 32.64 806 THR A O 1
ATOM 610 N N . PRO A 1 86 ? 13.679 -15.122 -31.926 1.00 45.34 807 PRO A N 1
ATOM 611 C CA . PRO A 1 86 ? 13.316 -15.649 -33.243 1.00 48.95 807 PRO A CA 1
ATOM 612 C C . PRO A 1 86 ? 11.820 -15.495 -33.473 1.00 49.72 807 PRO A C 1
ATOM 613 O O . PRO A 1 86 ? 11.036 -15.744 -32.557 1.00 45.91 807 PRO A O 1
ATOM 617 N N . GLN A 1 87 ? 11.435 -15.080 -34.675 1.00 55.18 808 GLN A N 1
ATOM 618 C CA . GLN A 1 87 ? 10.029 -14.862 -35.000 1.00 61.79 808 GLN A CA 1
ATOM 619 C C . GLN A 1 87 ? 9.169 -16.048 -34.578 1.00 61.67 808 GLN A C 1
ATOM 620 O O . GLN A 1 87 ? 8.130 -16.322 -35.178 1.00 63.18 808 GLN A O 1
ATOM 626 N N . GLY B 1 7 ? 37.677 -5.400 -11.167 1.00 46.57 728 GLY B N 1
ATOM 627 C CA . GLY B 1 7 ? 37.387 -4.198 -11.928 1.00 42.74 728 GLY B CA 1
ATOM 628 C C . GLY B 1 7 ? 36.153 -4.338 -12.801 1.00 39.50 728 GLY B C 1
ATOM 629 O O . GLY B 1 7 ? 35.792 -5.437 -13.219 1.00 38.42 728 GLY B O 1
ATOM 630 N N . LYS B 1 8 ? 35.505 -3.213 -13.081 1.00 36.17 729 LYS B N 1
ATOM 631 C CA . LYS B 1 8 ? 34.285 -3.214 -13.871 1.00 32.57 729 LYS B CA 1
ATOM 632 C C . LYS B 1 8 ? 34.521 -2.576 -15.229 1.00 27.38 729 LYS B C 1
ATOM 633 O O . LYS B 1 8 ? 35.381 -1.708 -15.377 1.00 28.19 729 LYS B O 1
ATOM 639 N N . ARG B 1 9 ? 33.753 -3.012 -16.220 1.00 21.03 730 ARG B N 1
ATOM 640 C CA . ARG B 1 9 ? 33.629 -2.264 -17.458 1.00 21.65 730 ARG B CA 1
ATOM 641 C C . ARG B 1 9 ? 32.506 -1.261 -17.256 1.00 23.04 730 ARG B C 1
ATOM 642 O O . ARG B 1 9 ? 31.497 -1.579 -16.629 1.00 19.51 730 ARG B O 1
ATOM 650 N N . LEU B 1 10 ? 32.689 -0.051 -17.773 1.00 21.18 731 LEU B N 1
ATOM 651 C CA . LEU B 1 10 ? 31.647 0.971 -17.734 1.00 21.54 731 LEU B CA 1
ATOM 652 C C . LEU B 1 10 ? 31.574 1.705 -19.058 1.00 18.56 731 LEU B C 1
ATOM 653 O O . LEU B 1 10 ? 32.597 1.944 -19.694 1.00 20.18 731 LEU B O 1
ATOM 658 N N . PHE B 1 11 ? 30.367 2.067 -19.475 1.00 17.46 732 PHE B N 1
ATOM 659 C CA . PHE B 1 11 ? 30.230 3.049 -20.539 1.00 15.43 732 PHE B CA 1
ATOM 660 C C . PHE B 1 11 ? 29.924 4.414 -19.922 1.00 16.85 732 PHE B C 1
ATOM 661 O O . PHE B 1 11 ? 28.864 4.620 -19.322 1.00 16.34 732 PHE B O 1
ATOM 669 N N . ALA B 1 12 ? 30.861 5.342 -20.075 1.00 15.79 733 ALA B N 1
ATOM 670 C CA . ALA B 1 12 ? 30.780 6.625 -19.392 1.00 16.69 733 ALA B CA 1
ATOM 671 C C . ALA B 1 12 ? 30.317 7.744 -20.308 1.00 16.50 733 ALA B C 1
ATOM 672 O O . ALA B 1 12 ? 30.872 7.953 -21.386 1.00 15.15 733 ALA B O 1
ATOM 674 N N . ILE B 1 13 ? 29.287 8.455 -19.867 1.00 16.36 734 ILE B N 1
ATOM 675 C CA . ILE B 1 13 ? 28.895 9.703 -20.500 1.00 17.08 734 ILE B CA 1
ATOM 676 C C . ILE B 1 13 ? 29.488 10.825 -19.656 1.00 15.14 734 ILE B C 1
ATOM 677 O O . ILE B 1 13 ? 28.979 11.149 -18.582 1.00 16.66 734 ILE B O 1
ATOM 682 N N . LEU B 1 14 ? 30.588 11.392 -20.135 1.00 14.45 735 LEU B N 1
ATOM 683 C CA . LEU B 1 14 ? 31.323 12.392 -19.374 1.00 17.25 735 LEU B CA 1
ATOM 684 C C . LEU B 1 14 ? 30.878 13.809 -19.712 1.00 18.82 735 LEU B C 1
ATOM 685 O O . LEU B 1 14 ? 30.896 14.209 -20.871 1.00 17.49 735 LEU B O 1
ATOM 690 N N A ARG B 1 15 ? 30.493 14.558 -18.683 0.54 20.76 736 ARG B N 1
ATOM 691 N N B ARG B 1 15 ? 30.461 14.558 -18.695 0.46 20.65 736 ARG B N 1
ATOM 692 C CA A ARG B 1 15 ? 30.118 15.958 -18.834 0.54 19.91 736 ARG B CA 1
ATOM 693 C CA B ARG B 1 15 ? 30.124 15.967 -18.864 0.46 19.98 736 ARG B CA 1
ATOM 694 C C A ARG B 1 15 ? 30.709 16.788 -17.705 0.54 20.40 736 ARG B C 1
ATOM 695 C C B ARG B 1 15 ? 30.709 16.784 -17.720 0.46 20.31 736 ARG B C 1
ATOM 696 O O A ARG B 1 15 ? 30.672 16.383 -16.544 0.54 20.27 736 ARG B O 1
ATOM 697 O O B ARG B 1 15 ? 30.671 16.362 -16.565 0.46 20.30 736 ARG B O 1
ATOM 712 N N . LEU B 1 16 ? 31.254 17.951 -18.046 1.00 17.06 737 LEU B N 1
ATOM 713 C CA . LEU B 1 16 ? 31.776 18.856 -17.032 1.00 17.01 737 LEU B CA 1
ATOM 714 C C . LEU B 1 16 ? 30.612 19.473 -16.266 1.00 17.66 737 LEU B C 1
ATOM 715 O O . LEU B 1 16 ? 29.454 19.323 -16.662 1.00 17.40 737 LEU B O 1
ATOM 720 N N . ALA B 1 17 ? 30.918 20.154 -15.166 1.00 16.85 738 ALA B N 1
ATOM 721 C CA . ALA B 1 17 ? 29.890 20.787 -14.348 1.00 19.94 738 ALA B CA 1
ATOM 722 C C . ALA B 1 17 ? 29.043 21.780 -15.140 1.00 21.21 738 ALA B C 1
ATOM 723 O O . ALA B 1 17 ? 27.858 21.956 -14.860 1.00 20.44 738 ALA B O 1
ATOM 725 N N . ASP B 1 18 ? 29.650 22.436 -16.123 1.00 18.78 739 ASP B N 1
ATOM 726 C CA . ASP B 1 18 ? 28.925 23.428 -16.908 1.00 21.51 739 ASP B CA 1
ATOM 727 C C . ASP B 1 18 ? 28.183 22.774 -18.072 1.00 23.53 739 ASP B C 1
ATOM 728 O O . ASP B 1 18 ? 27.441 23.432 -18.796 1.00 25.75 739 ASP B O 1
ATOM 733 N N . GLY B 1 19 ? 28.380 21.472 -18.241 1.00 22.24 740 GLY B N 1
ATOM 734 C CA . GLY B 1 19 ? 27.678 20.727 -19.269 1.00 21.62 740 GLY B CA 1
ATOM 735 C C . GLY B 1 19 ? 28.485 20.471 -20.528 1.00 20.28 740 GLY B C 1
ATOM 736 O O . GLY B 1 19 ? 28.003 19.821 -21.451 1.00 22.20 740 GLY B O 1
ATOM 737 N N . SER B 1 20 ? 29.715 20.972 -20.570 1.00 20.21 741 SER B N 1
ATOM 738 C CA . SER B 1 20 ? 30.574 20.770 -21.735 1.00 19.70 741 SER B CA 1
ATOM 739 C C . SER B 1 20 ? 31.151 19.351 -21.773 1.00 20.95 741 SER B C 1
ATOM 740 O O . SER B 1 20 ? 30.970 18.573 -20.834 1.00 18.19 741 SER B O 1
ATOM 743 N N . GLN B 1 21 ? 31.845 19.023 -22.862 1.00 21.38 742 GLN B N 1
ATOM 744 C CA . GLN B 1 21 ? 32.383 17.681 -23.065 1.00 20.24 742 GLN B CA 1
ATOM 745 C C . GLN B 1 21 ? 33.908 17.651 -23.055 1.00 21.18 742 GLN B C 1
ATOM 746 O O . GLN B 1 21 ? 34.550 18.508 -23.660 1.00 20.38 742 GLN B O 1
ATOM 752 N N . PRO B 1 22 ? 34.494 16.649 -22.384 1.00 20.42 743 PRO B N 1
ATOM 753 C CA . PRO B 1 22 ? 35.928 16.414 -22.564 1.00 20.82 743 PRO B CA 1
ATOM 754 C C . PRO B 1 22 ? 36.178 16.094 -24.034 1.00 22.24 743 PRO B C 1
ATOM 755 O O . PRO B 1 22 ? 35.322 15.473 -24.668 1.00 21.36 743 PRO B O 1
ATOM 759 N N . PRO B 1 23 ? 37.330 16.512 -24.572 1.00 19.15 744 PRO B N 1
ATOM 760 C CA . PRO B 1 23 ? 37.623 16.363 -26.002 1.00 18.46 744 PRO B CA 1
ATOM 761 C C . PRO B 1 23 ? 37.941 14.925 -26.384 1.00 20.23 744 PRO B C 1
ATOM 762 O O . PRO B 1 23 ? 38.415 14.153 -25.555 1.00 19.95 744 PRO B O 1
ATOM 766 N N . PHE B 1 24 ? 37.678 14.577 -27.639 1.00 25.74 745 PHE B N 1
ATOM 767 C CA . PHE B 1 24 ? 38.157 13.327 -28.199 1.00 25.60 745 PHE B CA 1
ATOM 768 C C . PHE B 1 24 ? 39.669 13.258 -28.004 1.00 27.39 745 PHE B C 1
ATOM 769 O O . PHE B 1 24 ? 40.380 14.232 -28.255 1.00 26.28 745 PHE B O 1
ATOM 777 N N . GLY B 1 25 ? 40.159 12.113 -27.542 1.00 27.60 746 GLY B N 1
ATOM 778 C CA . GLY B 1 25 ? 41.582 11.944 -27.318 1.00 28.07 746 GLY B CA 1
ATOM 779 C C . GLY B 1 25 ? 41.992 12.135 -25.870 1.00 29.69 746 GLY B C 1
ATOM 780 O O . GLY B 1 25 ? 43.129 11.839 -25.501 1.00 29.37 746 GLY B O 1
ATOM 781 N N . ALA B 1 26 ? 41.079 12.641 -25.045 1.00 27.68 747 ALA B N 1
ATOM 782 C CA . ALA B 1 26 ? 41.344 12.748 -23.615 1.00 24.24 747 ALA B CA 1
ATOM 783 C C . ALA B 1 26 ? 41.489 11.344 -23.045 1.00 24.27 747 ALA B C 1
ATOM 784 O O . ALA B 1 26 ? 40.947 10.391 -23.601 1.00 23.88 747 ALA B O 1
ATOM 786 N N . SER B 1 27 ? 42.219 11.212 -21.942 1.00 26.11 748 SER B N 1
ATOM 787 C CA . SER B 1 27 ? 42.379 9.910 -21.302 1.00 29.87 748 SER B CA 1
ATOM 788 C C . SER B 1 27 ? 41.753 9.894 -19.911 1.00 28.21 748 SER B C 1
ATOM 789 O O . SER B 1 27 ? 41.734 10.906 -19.210 1.00 28.95 748 SER B O 1
ATOM 792 N N . VAL B 1 28 ? 41.234 8.735 -19.526 1.00 27.67 749 VAL B N 1
ATOM 793 C CA . VAL B 1 28 ? 40.645 8.550 -18.209 1.00 25.32 749 VAL B CA 1
ATOM 794 C C . VAL B 1 28 ? 41.528 7.603 -17.403 1.00 24.13 749 VAL B C 1
ATOM 795 O O . VAL B 1 28 ? 41.776 6.473 -17.819 1.00 21.59 749 VAL B O 1
ATOM 799 N N . THR B 1 29 ? 42.011 8.070 -16.257 1.00 25.89 750 THR B N 1
ATOM 800 C CA . THR B 1 29 ? 42.935 7.282 -15.449 1.00 29.25 750 THR B CA 1
ATOM 801 C C . THR B 1 29 ? 42.393 6.991 -14.055 1.00 30.00 750 THR B C 1
ATOM 802 O O . THR B 1 29 ? 41.662 7.795 -13.479 1.00 27.08 750 THR B O 1
ATOM 806 N N . SER B 1 30 ? 42.768 5.833 -13.520 1.00 31.68 751 SER B N 1
ATOM 807 C CA . SER B 1 30 ? 42.346 5.421 -12.188 1.00 30.97 751 SER B CA 1
ATOM 808 C C . SER B 1 30 ? 43.123 6.174 -11.119 1.00 30.24 751 SER B C 1
ATOM 809 O O . SER B 1 30 ? 44.050 6.922 -11.425 1.00 29.92 751 SER B O 1
ATOM 812 N N . GLU B 1 31 ? 42.738 5.973 -9.862 1.00 33.47 752 GLU B N 1
ATOM 813 C CA . GLU B 1 31 ? 43.460 6.563 -8.743 1.00 39.55 752 GLU B CA 1
ATOM 814 C C . GLU B 1 31 ? 44.910 6.084 -8.729 1.00 41.77 752 GLU B C 1
ATOM 815 O O . GLU B 1 31 ? 45.806 6.807 -8.295 1.00 40.81 752 GLU B O 1
ATOM 821 N N . LYS B 1 32 ? 45.137 4.864 -9.207 1.00 41.07 753 LYS B N 1
ATOM 822 C CA . LYS B 1 32 ? 46.485 4.308 -9.250 1.00 43.11 753 LYS B CA 1
ATOM 823 C C . LYS B 1 32 ? 47.237 4.732 -10.509 1.00 45.54 753 LYS B C 1
ATOM 824 O O . LYS B 1 32 ? 48.353 4.278 -10.756 1.00 50.63 753 LYS B O 1
ATOM 830 N N . GLY B 1 33 ? 46.620 5.598 -11.303 1.00 45.36 754 GLY B N 1
ATOM 831 C CA . GLY B 1 33 ? 47.282 6.172 -12.461 1.00 46.68 754 GLY B CA 1
ATOM 832 C C . GLY B 1 33 ? 47.229 5.335 -13.728 1.00 46.28 754 GLY B C 1
ATOM 833 O O . GLY B 1 33 ? 47.882 5.663 -14.718 1.00 48.96 754 GLY B O 1
ATOM 834 N N . ARG B 1 34 ? 46.455 4.256 -13.704 1.00 40.31 755 ARG B N 1
ATOM 835 C CA . ARG B 1 34 ? 46.310 3.406 -14.881 1.00 37.29 755 ARG B CA 1
ATOM 836 C C . ARG B 1 34 ? 45.234 3.934 -15.827 1.00 34.63 755 ARG B C 1
ATOM 837 O O . ARG B 1 34 ? 44.153 4.328 -15.392 1.00 36.16 755 ARG B O 1
ATOM 840 N N . GLU B 1 35 ? 45.540 3.938 -17.120 1.00 31.05 756 GLU B N 1
ATOM 841 C CA . GLU B 1 35 ? 44.588 4.361 -18.138 1.00 32.25 756 GLU B CA 1
ATOM 842 C C . GLU B 1 35 ? 43.480 3.318 -18.297 1.00 31.39 756 GLU B C 1
ATOM 843 O O . GLU B 1 35 ? 43.748 2.156 -18.611 1.00 32.75 756 GLU B O 1
ATOM 849 N N . LEU B 1 36 ? 42.237 3.734 -18.074 1.00 23.90 757 LEU B N 1
ATOM 850 C CA . LEU B 1 36 ? 41.106 2.814 -18.131 1.00 22.17 757 LEU B CA 1
ATOM 851 C C . LEU B 1 36 ? 40.355 2.919 -19.455 1.00 22.35 757 LEU B C 1
ATOM 852 O O . LEU B 1 36 ? 39.532 2.067 -19.783 1.00 23.88 757 LEU B O 1
ATOM 857 N N . GLY B 1 37 ? 40.646 3.970 -20.212 1.00 21.82 758 GLY B N 1
ATOM 858 C CA . GLY B 1 37 ? 39.988 4.189 -21.485 1.00 22.42 758 GLY B CA 1
ATOM 859 C C . GLY B 1 37 ? 40.251 5.565 -22.065 1.00 21.51 758 GLY B C 1
ATOM 860 O O . GLY B 1 37 ? 40.791 6.447 -21.397 1.00 24.09 758 GLY B O 1
ATOM 861 N N . MET B 1 38 ? 39.864 5.743 -23.321 1.00 20.57 759 MET B N 1
ATOM 862 C CA . MET B 1 38 ? 40.070 6.998 -24.022 1.00 23.28 759 MET B CA 1
ATOM 863 C C . MET B 1 38 ? 38.722 7.605 -24.378 1.00 24.24 759 MET B C 1
ATOM 864 O O . MET B 1 38 ? 37.743 6.887 -24.576 1.00 22.24 759 MET B O 1
ATOM 869 N N . VAL B 1 39 ? 38.665 8.929 -24.444 1.00 23.47 760 VAL B N 1
ATOM 870 C CA . VAL B 1 39 ? 37.421 9.608 -24.769 1.00 17.44 760 VAL B CA 1
ATOM 871 C C . VAL B 1 39 ? 37.251 9.743 -26.279 1.00 17.38 760 VAL B C 1
ATOM 872 O O . VAL B 1 39 ? 38.127 10.264 -26.969 1.00 22.55 760 VAL B O 1
ATOM 876 N N . ALA B 1 40 ? 36.123 9.258 -26.783 1.00 15.01 761 ALA B N 1
ATOM 877 C CA . ALA B 1 40 ? 35.765 9.427 -28.186 1.00 24.70 761 ALA B CA 1
ATOM 878 C C . ALA B 1 40 ? 35.121 10.797 -28.362 1.00 23.74 761 ALA B C 1
ATOM 879 O O . ALA B 1 40 ? 35.420 11.725 -27.613 1.00 21.59 761 ALA B O 1
ATOM 881 N N . ASP B 1 41 ? 34.233 10.921 -29.344 1.00 23.28 762 ASP B N 1
ATOM 882 C CA . ASP B 1 41 ? 33.456 12.144 -29.512 1.00 21.34 762 ASP B CA 1
ATOM 883 C C . ASP B 1 41 ? 32.276 12.139 -28.544 1.00 16.10 762 ASP B C 1
ATOM 884 O O . ASP B 1 41 ? 31.933 11.100 -27.977 1.00 15.20 762 ASP B O 1
ATOM 889 N N . GLU B 1 42 ? 31.671 13.308 -28.350 1.00 15.77 763 GLU B N 1
ATOM 890 C CA . GLU B 1 42 ? 30.461 13.436 -27.540 1.00 18.44 763 GLU B CA 1
ATOM 891 C C . GLU B 1 42 ? 30.688 13.079 -26.070 1.00 18.26 763 GLU B C 1
ATOM 892 O O . GLU B 1 42 ? 29.747 12.744 -25.352 1.00 20.43 763 GLU B O 1
ATOM 898 N N . GLY B 1 43 ? 31.938 13.161 -25.625 1.00 15.81 764 GLY B N 1
ATOM 899 C CA . GLY B 1 43 ? 32.281 12.848 -24.247 1.00 14.36 764 GLY B CA 1
ATOM 900 C C . GLY B 1 43 ? 31.971 11.421 -23.826 1.00 14.29 764 GLY B C 1
ATOM 901 O O . GLY B 1 43 ? 31.757 11.154 -22.647 1.00 17.31 764 GLY B O 1
ATOM 902 N N . LEU B 1 44 ? 31.951 10.502 -24.788 1.00 14.01 765 LEU B N 1
ATOM 903 C CA . LEU B 1 44 ? 31.663 9.094 -24.510 1.00 16.56 765 LEU B CA 1
ATOM 904 C C . LEU B 1 44 ? 32.952 8.294 -24.359 1.00 19.84 765 LEU B C 1
ATOM 905 O O . LEU B 1 44 ? 33.914 8.518 -25.089 1.00 19.53 765 LEU B O 1
ATOM 910 N N . ALA B 1 45 ? 32.971 7.361 -23.412 1.00 16.86 766 ALA B N 1
ATOM 911 C CA . ALA B 1 45 ? 34.149 6.528 -23.202 1.00 21.15 766 ALA B CA 1
ATOM 912 C C . ALA B 1 45 ? 33.823 5.134 -22.673 1.00 20.38 766 ALA B C 1
ATOM 913 O O . ALA B 1 45 ? 33.080 4.986 -21.705 1.00 18.10 766 ALA B O 1
ATOM 915 N N . TRP B 1 46 ? 34.389 4.116 -23.315 1.00 21.19 767 TRP B N 1
ATOM 916 C CA . TRP B 1 46 ? 34.390 2.765 -22.763 1.00 19.71 767 TRP B CA 1
ATOM 917 C C . TRP B 1 46 ? 35.523 2.641 -21.761 1.00 19.37 767 TRP B C 1
ATOM 918 O O . TRP B 1 46 ? 36.687 2.834 -22.107 1.00 21.62 767 TRP B O 1
ATOM 929 N N . LEU B 1 47 ? 35.182 2.324 -20.518 1.00 15.92 768 LEU B N 1
ATOM 930 C CA . LEU B 1 47 ? 36.190 2.142 -19.483 1.00 17.02 768 LEU B CA 1
ATOM 931 C C . LEU B 1 47 ? 36.247 0.682 -19.051 1.00 20.17 768 LEU B C 1
ATOM 932 O O . LEU B 1 47 ? 35.230 -0.011 -19.029 1.00 18.32 768 LEU B O 1
ATOM 937 N N . SER B 1 48 ? 37.441 0.217 -18.713 1.00 22.55 769 SER B N 1
ATOM 938 C CA . SER B 1 48 ? 37.600 -1.132 -18.190 1.00 27.48 769 SER B CA 1
ATOM 939 C C . SER B 1 48 ? 38.525 -1.101 -16.984 1.00 24.66 769 SER B C 1
ATOM 940 O O . SER B 1 48 ? 39.346 -0.197 -16.848 1.00 28.54 769 SER B O 1
ATOM 943 N N . GLY B 1 49 ? 38.383 -2.086 -16.105 1.00 22.22 770 GLY B N 1
ATOM 944 C CA . GLY B 1 49 ? 39.194 -2.145 -14.903 1.00 20.86 770 GLY B CA 1
ATOM 945 C C . GLY B 1 49 ? 38.862 -1.028 -13.930 1.00 26.28 770 GLY B C 1
ATOM 946 O O . GLY B 1 49 ? 39.722 -0.565 -13.184 1.00 29.57 770 GLY B O 1
ATOM 947 N N . VAL B 1 50 ? 37.606 -0.594 -13.939 1.00 23.88 771 VAL B N 1
ATOM 948 C CA . VAL B 1 50 ? 37.146 0.453 -13.037 1.00 24.96 771 VAL B CA 1
ATOM 949 C C . VAL B 1 50 ? 36.836 -0.117 -11.660 1.00 31.57 771 VAL B C 1
ATOM 950 O O . VAL B 1 50 ? 36.160 -1.140 -11.540 1.00 35.10 771 VAL B O 1
ATOM 954 N N . THR B 1 51 ? 37.337 0.548 -10.624 1.00 31.01 772 THR B N 1
ATOM 955 C CA . THR B 1 51 ? 37.015 0.184 -9.252 1.00 29.11 772 THR B CA 1
ATOM 956 C C . THR B 1 51 ? 35.884 1.064 -8.733 1.00 31.78 772 THR B C 1
ATOM 957 O O . THR B 1 51 ? 36.042 2.279 -8.616 1.00 34.67 772 THR B O 1
ATOM 961 N N . PRO B 1 52 ? 34.733 0.454 -8.419 1.00 31.21 773 PRO B N 1
ATOM 962 C CA . PRO B 1 52 ? 33.619 1.238 -7.884 1.00 30.84 773 PRO B CA 1
ATOM 963 C C . PRO B 1 52 ? 34.070 2.047 -6.676 1.00 32.59 773 PRO B C 1
ATOM 964 O O . PRO B 1 52 ? 34.879 1.561 -5.887 1.00 30.60 773 PRO B O 1
ATOM 968 N N . GLY B 1 53 ? 33.563 3.269 -6.546 1.00 35.15 774 GLY B N 1
ATOM 969 C CA . GLY B 1 53 ? 33.892 4.113 -5.413 1.00 33.93 774 GLY B CA 1
ATOM 970 C C . GLY B 1 53 ? 35.148 4.943 -5.599 1.00 34.76 774 GLY B C 1
ATOM 971 O O . GLY B 1 53 ? 35.420 5.843 -4.807 1.00 34.92 774 GLY B O 1
ATOM 972 N N . GLU B 1 54 ? 35.921 4.653 -6.640 1.00 35.14 775 GLU B N 1
ATOM 973 C CA . GLU B 1 54 ? 37.176 5.368 -6.850 1.00 34.49 775 GLU B CA 1
ATOM 974 C C . GLU B 1 54 ? 36.974 6.678 -7.606 1.00 32.40 775 GLU B C 1
ATOM 975 O O . GLU B 1 54 ? 35.935 6.903 -8.229 1.00 29.01 775 GLU B O 1
ATOM 981 N N . THR B 1 55 ? 37.983 7.538 -7.543 1.00 31.11 776 THR B N 1
ATOM 982 C CA . THR B 1 55 ? 37.970 8.786 -8.282 1.00 28.96 776 THR B CA 1
ATOM 983 C C . THR B 1 55 ? 38.801 8.628 -9.544 1.00 27.89 776 THR B C 1
ATOM 984 O O . THR B 1 55 ? 39.935 8.154 -9.499 1.00 31.27 776 THR B O 1
ATOM 988 N N . LEU B 1 56 ? 38.228 9.020 -10.674 1.00 23.88 777 LEU B N 1
ATOM 989 C CA . LEU B 1 56 ? 38.934 8.967 -11.944 1.00 23.66 777 LEU B CA 1
ATOM 990 C C . LEU B 1 56 ? 39.387 10.360 -12.348 1.00 28.12 777 LEU B C 1
ATOM 991 O O . LEU B 1 56 ? 38.721 11.351 -12.048 1.00 29.43 777 LEU B O 1
ATOM 996 N N . SER B 1 57 ? 40.525 10.431 -13.025 1.00 26.99 778 SER B N 1
ATOM 997 C CA . SER B 1 57 ? 40.993 11.688 -13.584 1.00 28.90 778 SER B CA 1
ATOM 998 C C . SER B 1 57 ? 40.816 11.674 -15.094 1.00 29.47 778 SER B C 1
ATOM 999 O O . SER B 1 57 ? 41.162 10.699 -15.763 1.00 27.22 778 SER B O 1
ATOM 1002 N N . VAL B 1 58 ? 40.254 12.753 -15.625 1.00 27.73 779 VAL B N 1
ATOM 1003 C CA . VAL B 1 58 ? 40.170 12.932 -17.065 1.00 25.11 779 VAL B CA 1
ATOM 1004 C C . VAL B 1 58 ? 41.246 13.923 -17.478 1.00 26.54 779 VAL B C 1
ATOM 1005 O O . VAL B 1 58 ? 41.267 15.058 -17.004 1.00 29.45 779 VAL B O 1
ATOM 1009 N N . ASN B 1 59 ? 42.143 13.486 -18.354 1.00 25.58 780 ASN B N 1
ATOM 1010 C CA . ASN B 1 59 ? 43.305 14.282 -18.718 1.00 24.79 780 ASN B CA 1
ATOM 1011 C C . ASN B 1 59 ? 43.319 14.651 -20.194 1.00 25.61 780 ASN B C 1
ATOM 1012 O O . ASN B 1 59 ? 43.016 13.825 -21.053 1.00 26.17 780 ASN B O 1
ATOM 1017 N N . TRP B 1 60 ? 43.662 15.901 -20.484 1.00 25.81 781 TRP B N 1
ATOM 1018 C CA . TRP B 1 60 ? 43.982 16.296 -21.850 1.00 27.13 781 TRP B CA 1
ATOM 1019 C C . TRP B 1 60 ? 44.903 17.513 -21.872 1.00 28.40 781 TRP B C 1
ATOM 1020 O O . TRP B 1 60 ? 44.976 18.262 -20.900 1.00 29.02 781 TRP B O 1
ATOM 1031 N N . ASP B 1 61 ? 45.624 17.683 -22.976 1.00 32.32 782 ASP B N 1
ATOM 1032 C CA . ASP B 1 61 ? 46.607 18.757 -23.105 1.00 39.43 782 ASP B CA 1
ATOM 1033 C C . ASP B 1 61 ? 47.666 18.697 -22.003 1.00 42.63 782 ASP B C 1
ATOM 1034 O O . ASP B 1 61 ? 48.125 19.728 -21.505 1.00 45.36 782 ASP B O 1
ATOM 1039 N N . GLY B 1 62 ? 48.038 17.480 -21.622 1.00 43.00 783 GLY B N 1
ATOM 1040 C CA . GLY B 1 62 ? 49.130 17.265 -20.692 1.00 47.70 783 GLY B CA 1
ATOM 1041 C C . GLY B 1 62 ? 48.827 17.538 -19.231 1.00 47.71 783 GLY B C 1
ATOM 1042 O O . GLY B 1 62 ? 49.744 17.776 -18.446 1.00 50.10 783 GLY B O 1
ATOM 1043 N N . LYS B 1 63 ? 47.553 17.497 -18.854 1.00 42.47 784 LYS B N 1
ATOM 1044 C CA . LYS B 1 63 ? 47.187 17.721 -17.459 1.00 41.73 784 LYS B CA 1
ATOM 1045 C C . LYS B 1 63 ? 45.824 17.149 -17.077 1.00 40.16 784 LYS B C 1
ATOM 1046 O O . LYS B 1 63 ? 44.969 16.919 -17.933 1.00 36.04 784 LYS B O 1
ATOM 1049 N N . ILE B 1 64 ? 45.641 16.915 -15.779 1.00 39.28 785 ILE B N 1
ATOM 1050 C CA . ILE B 1 64 ? 44.342 16.549 -15.236 1.00 37.72 785 ILE B CA 1
ATOM 1051 C C . ILE B 1 64 ? 43.414 17.749 -15.349 1.00 37.78 785 ILE B C 1
ATOM 1052 O O . ILE B 1 64 ? 43.671 18.801 -14.765 1.00 38.50 785 ILE B O 1
ATOM 1057 N N . GLN B 1 65 ? 42.338 17.596 -16.109 1.00 33.24 786 GLN B N 1
ATOM 1058 C CA . GLN B 1 65 ? 41.421 18.702 -16.340 1.00 30.05 786 GLN B CA 1
ATOM 1059 C C . GLN B 1 65 ? 40.234 18.646 -15.386 1.00 31.22 786 GLN B C 1
ATOM 1060 O O . GLN B 1 65 ? 39.699 19.678 -14.983 1.00 32.59 786 GLN B O 1
ATOM 1066 N N A CYS B 1 66 ? 39.831 17.433 -15.023 0.63 27.95 787 CYS B N 1
ATOM 1067 N N B CYS B 1 66 ? 39.819 17.433 -15.034 0.37 27.73 787 CYS B N 1
ATOM 1068 C CA A CYS B 1 66 ? 38.708 17.241 -14.115 0.63 28.00 787 CYS B CA 1
ATOM 1069 C CA B CYS B 1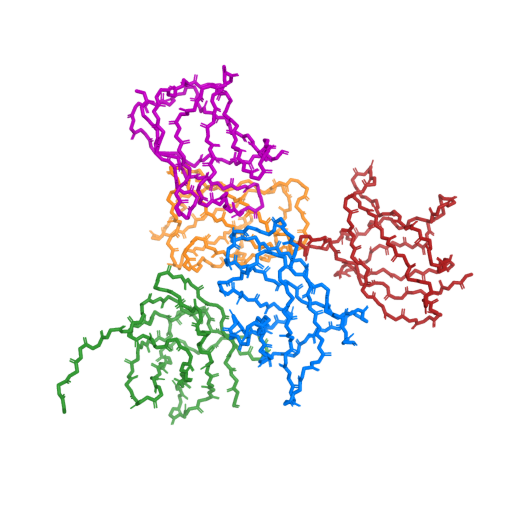 66 ? 38.702 17.240 -14.119 0.37 27.95 787 CYS B CA 1
ATOM 1070 C C A CYS B 1 66 ? 38.647 15.806 -13.611 0.63 28.07 787 CYS B C 1
ATOM 1071 C C B CYS B 1 66 ? 38.661 15.809 -13.601 0.37 28.07 787 CYS B C 1
ATOM 1072 O O A CYS B 1 66 ? 39.263 14.912 -14.187 0.63 27.84 787 CYS B O 1
ATOM 1073 O O B CYS B 1 66 ? 39.299 14.922 -14.159 0.37 27.73 787 CYS B O 1
ATOM 1078 N N . GLN B 1 67 ? 37.904 15.592 -12.531 1.00 28.19 788 GLN B N 1
ATOM 1079 C CA . GLN B 1 67 ? 37.792 14.268 -11.931 1.00 30.19 788 GLN B CA 1
ATOM 1080 C C . GLN B 1 67 ? 36.339 13.831 -11.783 1.00 28.33 788 GLN B C 1
ATOM 1081 O O . GLN B 1 67 ? 35.435 14.664 -11.692 1.00 24.87 788 GLN B O 1
ATOM 1087 N N . VAL B 1 68 ? 36.127 12.518 -11.759 1.00 28.89 789 VAL B N 1
ATOM 1088 C CA . VAL B 1 68 ? 34.798 11.953 -11.577 1.00 28.30 789 VAL B CA 1
ATOM 1089 C C . VAL B 1 68 ? 34.793 10.964 -10.419 1.00 29.68 789 VAL B C 1
ATOM 1090 O O . VAL B 1 68 ? 35.796 10.303 -10.144 1.00 27.82 789 VAL B O 1
ATOM 1094 N N . ASN B 1 69 ? 33.659 10.874 -9.737 1.00 30.68 790 ASN B N 1
ATOM 1095 C CA . ASN B 1 69 ? 33.485 9.905 -8.669 1.00 32.79 790 ASN B CA 1
ATOM 1096 C C . ASN B 1 69 ? 32.654 8.726 -9.145 1.00 30.29 790 ASN B C 1
ATOM 1097 O O . ASN B 1 69 ? 31.469 8.869 -9.449 1.00 30.04 790 ASN B O 1
ATOM 1102 N N . VAL B 1 70 ? 33.281 7.559 -9.218 1.00 31.95 791 VAL B N 1
ATOM 1103 C CA . VAL B 1 70 ? 32.565 6.351 -9.589 1.00 31.39 791 VAL B CA 1
ATOM 1104 C C . VAL B 1 70 ? 31.754 5.841 -8.404 1.00 28.79 791 VAL B C 1
ATOM 1105 O O . VAL B 1 70 ? 32.310 5.548 -7.351 1.00 29.69 791 VAL B O 1
ATOM 1109 N N . PRO B 1 71 ? 30.428 5.744 -8.575 1.00 30.23 792 PRO B N 1
ATOM 1110 C CA . PRO B 1 71 ? 29.518 5.260 -7.530 1.00 29.29 792 PRO B CA 1
ATOM 1111 C C . PRO B 1 71 ? 29.941 3.907 -6.966 1.00 30.23 792 PRO B C 1
ATOM 1112 O O . PRO B 1 71 ? 30.480 3.077 -7.696 1.00 25.85 792 PRO B O 1
ATOM 1116 N N . GLU B 1 72 ? 29.690 3.699 -5.676 1.00 36.53 793 GLU B N 1
ATOM 1117 C CA . GLU B 1 72 ? 30.024 2.451 -5.004 1.00 41.99 793 GLU B CA 1
ATOM 1118 C C . GLU B 1 72 ? 29.216 1.299 -5.586 1.00 38.79 793 GLU B C 1
ATOM 1119 O O . GLU B 1 72 ? 29.606 0.139 -5.476 1.00 40.02 793 GLU B O 1
ATOM 1125 N N . THR B 1 73 ? 28.087 1.630 -6.205 1.00 35.48 794 THR B N 1
ATOM 1126 C CA . THR B 1 73 ? 27.142 0.629 -6.685 1.00 35.65 794 THR B CA 1
ATOM 1127 C C . THR B 1 73 ? 27.341 0.285 -8.157 1.00 33.16 794 THR B C 1
ATOM 1128 O O . THR B 1 73 ? 26.544 -0.449 -8.738 1.00 35.47 794 THR B O 1
ATOM 1132 N N . ALA B 1 74 ? 28.398 0.816 -8.761 1.00 28.94 795 ALA B N 1
ATOM 1133 C CA . ALA B 1 74 ? 28.653 0.575 -10.179 1.00 27.35 795 ALA B CA 1
ATOM 1134 C C . ALA B 1 74 ? 28.922 -0.903 -10.456 1.00 26.62 795 ALA B C 1
ATOM 11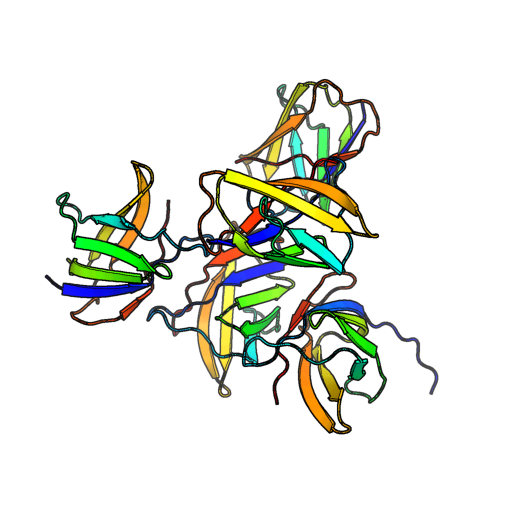35 O O . ALA B 1 74 ? 29.709 -1.541 -9.762 1.00 25.06 795 ALA B O 1
ATOM 1137 N N . ILE B 1 75 ? 28.264 -1.443 -11.474 1.00 27.53 796 ILE B N 1
ATOM 1138 C CA . ILE B 1 75 ? 28.485 -2.827 -11.867 1.00 25.53 796 ILE B CA 1
ATOM 1139 C C . ILE B 1 75 ? 28.893 -2.892 -13.332 1.00 26.90 796 ILE B C 1
ATOM 1140 O O . ILE B 1 75 ? 28.732 -1.922 -14.071 1.00 24.71 796 ILE B O 1
ATOM 1145 N N . 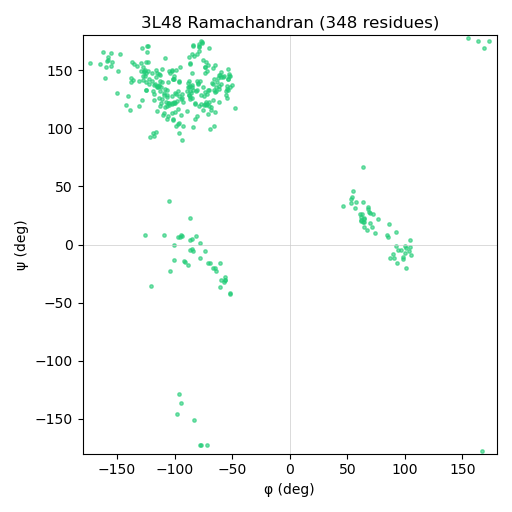SER B 1 76 ? 29.415 -4.040 -13.748 1.00 24.71 797 SER B N 1
ATOM 1146 C CA . SER B 1 76 ? 30.016 -4.172 -15.070 1.00 25.03 797 SER B CA 1
ATOM 1147 C C . SER B 1 76 ? 29.023 -3.960 -16.216 1.00 19.90 797 SER B C 1
ATOM 1148 O O . SER B 1 76 ? 27.880 -4.417 -16.158 1.00 21.61 797 SER B O 1
ATOM 1151 N N . ASP B 1 77 ? 29.484 -3.263 -17.253 1.00 17.71 798 ASP B N 1
ATOM 1152 C CA . ASP B 1 77 ? 28.671 -2.919 -18.422 1.00 17.67 798 ASP B CA 1
ATOM 1153 C C . ASP B 1 77 ? 27.505 -1.985 -18.110 1.00 17.82 798 ASP B C 1
ATOM 1154 O O . ASP B 1 77 ? 26.554 -1.891 -18.881 1.00 19.67 798 ASP B O 1
ATOM 1159 N N . GLN B 1 78 ? 27.582 -1.296 -16.979 1.00 21.05 799 GLN B N 1
ATOM 1160 C CA . GLN B 1 78 ? 26.600 -0.271 -16.652 1.00 22.94 799 GLN B CA 1
ATOM 1161 C C . GLN B 1 78 ? 26.952 1.013 -17.399 1.00 21.25 799 GLN B C 1
ATOM 1162 O O . GLN B 1 78 ? 28.129 1.355 -17.544 1.00 19.33 799 GLN B O 1
ATOM 1168 N N . GLN B 1 79 ? 25.937 1.709 -17.898 1.00 20.88 800 GLN B N 1
ATOM 1169 C CA . GLN B 1 79 ? 26.154 3.033 -18.469 1.00 21.44 800 GLN B CA 1
ATOM 1170 C C . GLN B 1 79 ? 25.833 4.088 -17.420 1.00 20.07 800 GLN B C 1
ATOM 1171 O O . GLN B 1 79 ? 24.791 4.023 -16.766 1.00 21.02 800 GLN B O 1
ATOM 1177 N N . LEU B 1 80 ? 26.729 5.058 -17.262 1.00 18.25 801 LEU B N 1
ATOM 1178 C CA . LEU B 1 80 ? 26.561 6.089 -16.244 1.00 20.58 801 LEU B CA 1
ATOM 1179 C C . LEU B 1 80 ? 26.925 7.483 -16.738 1.00 22.24 801 LEU B C 1
ATOM 1180 O O . LEU B 1 80 ? 27.905 7.666 -17.459 1.00 14.28 801 LEU B O 1
ATOM 1185 N N . LEU B 1 81 ? 26.126 8.464 -16.333 1.00 18.51 802 LEU B N 1
ATOM 1186 C CA . LEU B 1 81 ? 26.539 9.856 -16.400 1.00 17.93 802 LEU B CA 1
ATOM 1187 C C . LEU B 1 81 ? 27.615 10.053 -15.348 1.00 20.32 802 LEU B C 1
ATOM 1188 O O . LEU B 1 81 ? 27.393 9.785 -14.168 1.00 21.33 802 LEU B O 1
ATOM 1193 N N . LEU B 1 82 ? 28.785 10.509 -15.773 1.00 22.08 803 LEU B N 1
ATOM 1194 C CA . LEU B 1 82 ? 29.865 10.789 -14.840 1.00 21.42 803 LEU B CA 1
ATOM 1195 C C . LEU B 1 82 ? 30.240 12.270 -14.866 1.00 21.00 803 LEU B C 1
ATOM 1196 O O . LEU B 1 82 ? 31.054 12.699 -15.689 1.00 14.93 803 LEU B O 1
ATOM 1201 N N . PRO B 1 83 ? 29.632 13.060 -13.966 1.00 22.54 804 PRO B N 1
ATOM 1202 C CA . PRO B 1 83 ? 29.931 14.492 -13.868 1.00 23.54 804 PRO B CA 1
ATOM 1203 C C . PRO B 1 83 ? 31.414 14.715 -13.607 1.00 22.24 804 PRO B C 1
ATOM 1204 O O . PRO B 1 83 ? 31.968 14.173 -12.652 1.00 24.43 804 PRO B O 1
ATOM 1208 N N A CYS B 1 84 ? 32.046 15.498 -14.474 0.58 19.11 805 CYS B N 1
ATOM 1209 N N B CYS B 1 84 ? 32.057 15.508 -14.457 0.42 19.27 805 CYS B N 1
ATOM 1210 C CA A CYS B 1 84 ? 33.453 15.832 -14.330 0.58 19.92 805 CYS B CA 1
ATOM 1211 C CA B CYS B 1 84 ? 33.480 15.783 -14.301 0.42 19.39 805 CYS B CA 1
ATOM 1212 C C A CYS B 1 84 ? 33.581 17.209 -13.696 0.58 24.19 805 CYS B C 1
ATOM 1213 C C B CYS B 1 84 ? 33.702 17.191 -13.752 0.42 23.53 805 CYS B C 1
ATOM 1214 O O A CYS B 1 84 ? 33.131 18.204 -14.261 0.58 25.06 805 CYS B O 1
ATOM 1215 O O B CYS B 1 84 ? 33.442 18.183 -14.432 0.42 25.18 805 CYS B O 1
ATOM 1220 N N . THR B 1 85 ? 34.184 17.266 -12.516 1.00 26.23 806 THR B N 1
ATOM 1221 C CA . THR B 1 85 ? 34.377 18.542 -11.839 1.00 31.63 806 THR B CA 1
ATOM 1222 C C . THR B 1 85 ? 35.828 19.005 -11.912 1.00 32.47 806 THR B C 1
ATOM 1223 O O . THR B 1 85 ? 36.731 18.303 -11.457 1.00 28.61 806 THR B O 1
ATOM 1227 N N . PRO B 1 86 ? 36.048 20.195 -12.494 1.00 37.97 807 PRO B N 1
ATOM 1228 C CA . PRO B 1 86 ? 37.377 20.792 -12.677 1.00 41.05 807 PRO B CA 1
ATOM 1229 C C . PRO B 1 86 ? 38.184 20.822 -11.382 1.00 39.89 807 PRO B C 1
ATOM 1230 O O . PRO B 1 86 ? 37.613 21.143 -10.340 1.00 41.12 807 PRO B O 1
ATOM 1234 N N . LYS C 1 1 ? 31.701 16.936 -63.712 1.00 74.28 722 LYS C N 1
ATOM 1235 C CA . LYS C 1 1 ? 30.391 17.490 -63.395 1.00 74.85 722 LYS C CA 1
ATOM 1236 C C . LYS C 1 1 ? 30.468 18.455 -62.217 1.00 72.53 722 LYS C C 1
ATOM 1237 O O . LYS C 1 1 ? 31.395 18.392 -61.409 1.00 69.74 722 LYS C O 1
ATOM 1239 N N . PHE C 1 2 ? 29.492 19.352 -62.129 1.00 75.33 723 PHE C N 1
ATOM 1240 C CA . PHE C 1 2 ? 29.357 20.226 -60.971 1.00 72.80 723 PHE C CA 1
ATOM 1241 C C . PHE C 1 2 ? 28.585 19.498 -59.876 1.00 72.48 723 PHE C C 1
ATOM 1242 O O . PHE C 1 2 ? 27.486 18.997 -60.112 1.00 75.75 723 PHE C O 1
ATOM 1250 N N . SER C 1 3 ? 29.164 19.433 -58.682 1.00 69.72 724 SER C N 1
ATOM 1251 C CA . SER C 1 3 ? 28.517 18.781 -57.549 1.00 69.55 724 SER C CA 1
ATOM 1252 C C . SER C 1 3 ? 28.389 19.762 -56.390 1.00 69.57 724 SER C C 1
ATOM 1253 O O . SER C 1 3 ? 29.137 20.735 -56.312 1.00 68.72 724 SER C O 1
ATOM 1255 N N . VAL C 1 4 ? 27.443 19.505 -55.492 1.00 72.26 725 VAL C N 1
ATOM 1256 C CA . VAL C 1 4 ? 27.184 20.415 -54.376 1.00 74.85 725 VAL C CA 1
ATOM 1257 C C . VAL C 1 4 ? 27.731 19.903 -53.035 1.00 73.94 725 VAL C C 1
ATOM 1258 O O . VAL C 1 4 ? 27.980 20.688 -52.116 1.00 75.59 725 VAL C O 1
ATOM 1262 N N . LEU C 1 5 ? 27.928 18.591 -52.934 1.00 70.92 726 LEU C N 1
ATOM 1263 C CA . LEU C 1 5 ? 28.535 17.984 -51.747 1.00 67.50 726 LEU C CA 1
ATOM 1264 C C . LEU C 1 5 ? 27.684 18.190 -50.499 1.00 63.90 726 LEU C C 1
ATOM 1265 O O . LEU C 1 5 ? 28.097 18.882 -49.569 1.00 63.66 726 LEU C O 1
ATOM 1270 N N . LYS C 1 6 ? 26.505 17.581 -50.473 1.00 61.68 727 LYS C N 1
ATOM 1271 C CA . LYS C 1 6 ? 25.576 17.789 -49.369 1.00 62.04 727 LYS C CA 1
ATOM 1272 C C . LYS C 1 6 ? 25.530 16.599 -48.412 1.00 62.90 727 LYS C C 1
ATOM 1273 O O . LYS C 1 6 ? 24.471 16.257 -47.885 1.00 67.96 727 LYS C O 1
ATOM 1275 N N . GLY C 1 7 ? 26.680 15.979 -48.178 1.00 57.43 728 GLY C N 1
ATOM 1276 C CA . GLY C 1 7 ? 26.741 14.808 -47.323 1.00 56.86 728 GLY C CA 1
ATOM 1277 C C . GLY C 1 7 ? 26.681 15.130 -45.840 1.00 54.28 728 GLY C C 1
ATOM 1278 O O . GLY C 1 7 ? 26.460 16.274 -45.444 1.00 52.07 728 GLY C O 1
ATOM 1279 N N . LYS C 1 8 ? 26.881 14.108 -45.015 1.00 53.04 729 LYS C N 1
ATOM 1280 C CA . LYS C 1 8 ? 26.876 14.278 -43.571 1.00 53.03 729 LYS C CA 1
ATOM 1281 C C . LYS C 1 8 ? 28.294 14.454 -43.048 1.00 48.76 729 LYS C C 1
ATOM 1282 O O . LYS C 1 8 ? 29.254 13.975 -43.647 1.00 42.74 729 LYS C O 1
ATOM 1288 N N . ARG C 1 9 ? 28.415 15.153 -41.928 1.00 35.85 730 ARG C N 1
ATOM 1289 C CA . ARG C 1 9 ? 29.688 15.271 -41.238 1.00 36.97 730 ARG C CA 1
ATOM 1290 C C . ARG C 1 9 ? 29.527 14.652 -39.858 1.00 33.96 730 ARG C C 1
ATOM 1291 O O . ARG C 1 9 ? 28.582 14.969 -39.135 1.00 32.66 730 ARG C O 1
ATOM 1299 N N . LEU C 1 10 ? 30.438 13.756 -39.496 1.00 31.48 731 LEU C N 1
ATOM 1300 C CA . LEU C 1 10 ? 30.287 13.000 -38.260 1.00 30.27 731 LEU C CA 1
ATOM 1301 C C . LEU C 1 10 ? 31.513 12.150 -37.945 1.00 27.55 731 LEU C C 1
ATOM 1302 O O . LEU C 1 10 ? 32.291 11.803 -38.834 1.00 27.05 731 LEU C O 1
ATOM 1307 N N . PHE C 1 11 ? 31.679 11.825 -36.668 1.00 26.89 732 PHE C N 1
ATOM 1308 C CA . PHE C 1 11 ? 32.688 10.865 -36.258 1.00 28.95 732 PHE C CA 1
ATOM 1309 C C . PHE C 1 11 ? 32.107 9.465 -36.351 1.00 28.54 732 PHE C C 1
ATOM 1310 O O . PHE C 1 11 ? 31.001 9.212 -35.875 1.00 29.16 732 PHE C O 1
ATOM 1318 N N . ALA C 1 12 ? 32.851 8.561 -36.972 1.00 25.74 733 ALA C N 1
ATOM 1319 C CA . ALA C 1 12 ? 32.479 7.155 -36.986 1.00 22.86 733 ALA C CA 1
ATOM 1320 C C . ALA C 1 12 ? 33.505 6.367 -36.190 1.00 22.42 733 ALA C C 1
ATOM 1321 O O . ALA C 1 12 ? 34.709 6.466 -36.438 1.00 21.67 733 ALA C O 1
ATOM 1323 N N . ILE C 1 13 ? 33.031 5.601 -35.215 1.00 21.70 734 ILE C N 1
ATOM 1324 C CA . ILE C 1 13 ? 33.905 4.709 -34.477 1.00 22.05 734 ILE C CA 1
ATOM 1325 C C . ILE C 1 13 ? 33.927 3.392 -35.225 1.00 24.58 734 ILE C C 1
ATOM 1326 O O . ILE C 1 13 ? 32.908 2.714 -35.339 1.00 22.91 734 ILE C O 1
ATOM 1331 N N . LEU C 1 14 ? 35.089 3.042 -35.757 1.00 26.71 735 LEU C N 1
ATOM 1332 C CA . LEU C 1 14 ? 35.214 1.835 -36.552 1.00 28.85 735 LEU C CA 1
ATOM 1333 C C . LEU C 1 14 ? 35.837 0.706 -35.745 1.00 29.19 735 LEU C C 1
ATOM 1334 O O . LEU C 1 14 ? 36.821 0.908 -35.029 1.00 30.36 735 LEU C O 1
ATOM 1339 N N A ARG C 1 15 ? 35.252 -0.481 -35.866 0.48 27.68 736 ARG C N 1
ATOM 1340 N N B ARG C 1 15 ? 35.244 -0.479 -35.841 0.52 27.64 736 ARG C N 1
ATOM 1341 C CA A ARG C 1 15 ? 35.741 -1.664 -35.170 0.48 27.95 736 ARG C CA 1
ATOM 1342 C CA B ARG C 1 15 ? 35.780 -1.654 -35.166 0.52 27.54 736 ARG C CA 1
ATOM 1343 C C A ARG C 1 15 ? 35.873 -2.840 -36.129 0.48 28.17 736 ARG C C 1
ATOM 1344 C C B ARG C 1 15 ? 35.873 -2.838 -36.118 0.52 28.17 736 ARG C C 1
ATOM 1345 O O A ARG C 1 15 ? 35.107 -2.959 -37.087 0.48 27.82 736 ARG C O 1
ATOM 1346 O O B ARG C 1 15 ? 35.080 -2.963 -37.053 0.52 27.77 736 ARG C O 1
ATOM 1361 N N . LEU C 1 16 ? 36.850 -3.703 -35.871 1.00 28.33 737 LEU C N 1
ATOM 1362 C CA . LEU C 1 16 ? 37.020 -4.916 -36.652 1.00 34.46 737 LEU C CA 1
ATOM 1363 C C . LEU C 1 16 ? 36.381 -6.067 -35.885 1.00 38.10 737 LEU C C 1
ATOM 1364 O O . LEU C 1 16 ? 35.999 -5.910 -34.724 1.00 37.31 737 LEU C O 1
ATOM 1369 N N . ALA C 1 17 ? 36.263 -7.219 -36.534 1.00 39.36 738 ALA C N 1
ATOM 1370 C CA . ALA C 1 17 ? 35.598 -8.374 -35.934 1.00 42.08 738 ALA C CA 1
ATOM 1371 C C . ALA C 1 17 ? 36.128 -8.733 -34.542 1.00 47.44 738 ALA C C 1
ATOM 1372 O O . ALA C 1 17 ? 35.351 -9.028 -33.632 1.00 50.04 738 ALA C O 1
ATOM 1374 N N . ASP C 1 18 ? 37.446 -8.694 -34.374 1.00 48.57 739 ASP C N 1
ATOM 1375 C CA . ASP C 1 18 ? 38.066 -9.110 -33.119 1.00 50.55 739 ASP C CA 1
ATOM 1376 C C . ASP C 1 18 ? 38.045 -8.025 -32.042 1.00 48.82 739 ASP C C 1
ATOM 1377 O O . ASP C 1 18 ? 38.652 -8.177 -30.983 1.00 46.82 739 ASP C O 1
ATOM 1382 N N . GLY C 1 19 ? 37.346 -6.930 -32.313 1.00 50.12 740 GLY C N 1
ATOM 1383 C CA . GLY C 1 19 ? 37.238 -5.852 -31.348 1.00 48.35 740 GLY C CA 1
ATOM 1384 C C . GLY C 1 19 ? 38.337 -4.813 -31.476 1.00 47.82 740 GLY C C 1
ATOM 1385 O O . GLY C 1 19 ? 38.287 -3.769 -30.822 1.00 45.93 740 GLY C O 1
ATOM 1386 N N . SER C 1 20 ? 39.335 -5.095 -32.311 1.00 45.17 741 SER C N 1
ATOM 1387 C CA . SER C 1 20 ? 40.409 -4.137 -32.554 1.00 41.89 741 SER C CA 1
ATOM 1388 C C . SER C 1 20 ? 39.930 -3.056 -33.515 1.00 41.38 741 SER C C 1
ATOM 1389 O O . SER C 1 20 ? 38.752 -3.004 -33.862 1.00 40.52 741 SER C O 1
ATOM 1392 N N . GLN C 1 21 ? 40.844 -2.197 -33.950 1.00 42.37 742 GLN C N 1
ATOM 1393 C CA . GLN C 1 21 ? 40.469 -1.051 -34.768 1.00 44.09 742 GLN C CA 1
ATOM 1394 C C . GLN C 1 21 ? 41.370 -0.926 -35.985 1.00 41.33 742 GLN C C 1
ATOM 1395 O O . GLN C 1 21 ? 42.517 -1.369 -35.956 1.00 38.73 742 GLN C O 1
ATOM 1401 N N . PRO C 1 22 ? 40.853 -0.314 -37.061 1.00 42.42 743 PRO C N 1
ATOM 1402 C CA . PRO C 1 22 ? 41.711 0.003 -38.207 1.00 39.29 743 PRO C CA 1
ATOM 1403 C C . PRO C 1 22 ? 42.828 0.923 -37.738 1.00 37.68 743 PRO C C 1
ATOM 1404 O O . PRO C 1 22 ? 42.609 1.710 -36.815 1.00 36.04 743 PRO C O 1
ATOM 1408 N N . PRO C 1 23 ? 44.013 0.827 -38.357 1.00 36.75 744 PRO C N 1
ATOM 1409 C CA . PRO C 1 23 ? 45.177 1.597 -37.906 1.00 36.84 744 PRO C CA 1
ATOM 1410 C C . PRO C 1 23 ? 45.058 3.086 -38.210 1.00 37.41 744 PRO C C 1
ATOM 1411 O O . PRO C 1 23 ? 44.350 3.481 -39.135 1.00 39.13 744 PRO C O 1
ATOM 1415 N N . PHE C 1 24 ? 45.756 3.898 -37.423 1.00 40.25 745 PHE C N 1
ATOM 1416 C CA . PHE C 1 24 ? 45.863 5.327 -37.677 1.00 43.04 745 PHE C CA 1
ATOM 1417 C C . PHE C 1 24 ? 46.362 5.558 -39.099 1.00 42.17 745 PHE C C 1
ATOM 1418 O O . PHE C 1 24 ? 47.324 4.927 -39.538 1.00 45.79 745 PHE C O 1
ATOM 1426 N N . GLY C 1 25 ? 45.704 6.458 -39.820 1.00 39.65 746 GLY C N 1
ATOM 1427 C CA . GLY C 1 25 ? 46.123 6.791 -41.168 1.00 41.56 746 GLY C CA 1
ATOM 1428 C C . GLY C 1 25 ? 45.288 6.120 -42.242 1.00 45.45 746 GLY C C 1
ATOM 1429 O O . GLY C 1 25 ? 45.272 6.571 -43.389 1.00 50.79 746 GLY C O 1
ATOM 1430 N N . ALA C 1 26 ? 44.598 5.041 -41.880 1.00 41.69 747 ALA C N 1
ATOM 1431 C CA . ALA C 1 26 ? 43.732 4.345 -42.824 1.00 38.90 747 ALA C CA 1
ATOM 1432 C C . ALA C 1 26 ? 42.734 5.326 -43.431 1.00 37.84 747 ALA C C 1
ATOM 1433 O O . ALA C 1 26 ? 42.159 6.151 -42.726 1.00 35.04 747 ALA C O 1
ATOM 1435 N N . SER C 1 27 ? 42.535 5.239 -44.740 1.00 37.90 748 SER C N 1
ATOM 1436 C CA . SER C 1 27 ? 41.642 6.164 -45.424 1.00 37.31 748 SER C CA 1
ATOM 1437 C C . SER C 1 27 ? 40.252 5.570 -45.589 1.00 36.27 748 SER C C 1
ATOM 1438 O O . SER C 1 27 ? 40.099 4.385 -45.879 1.00 34.23 748 SER C O 1
ATOM 1441 N N . VAL C 1 28 ? 39.239 6.407 -45.398 1.00 36.92 749 VAL C N 1
ATOM 1442 C CA . VAL C 1 28 ? 37.855 5.987 -45.558 1.00 35.34 749 VAL C CA 1
ATOM 1443 C C . VAL C 1 28 ? 37.297 6.623 -46.822 1.00 37.26 749 VAL C C 1
ATOM 1444 O O . VAL C 1 28 ? 37.236 7.848 -46.935 1.00 40.27 749 VAL C O 1
ATOM 1448 N N . THR C 1 29 ? 36.895 5.793 -47.777 1.00 36.13 750 THR C N 1
ATOM 1449 C CA . THR C 1 29 ? 36.443 6.300 -49.067 1.00 39.63 750 THR C CA 1
ATOM 1450 C C . THR C 1 29 ? 34.976 5.995 -49.330 1.00 41.76 750 THR C C 1
ATOM 1451 O O . THR C 1 29 ? 34.470 4.942 -48.949 1.00 39.71 750 THR C O 1
ATOM 1455 N N . SER C 1 30 ? 34.301 6.931 -49.988 1.00 45.98 751 SER C N 1
ATOM 1456 C CA . SER C 1 30 ? 32.887 6.787 -50.298 1.00 47.16 751 SER C CA 1
ATOM 1457 C C . SER C 1 30 ? 32.664 5.719 -51.356 1.00 47.47 751 SER C C 1
ATOM 1458 O O . SER C 1 30 ? 33.607 5.241 -51.989 1.00 46.34 751 SER C O 1
ATOM 1461 N N . GLU C 1 31 ? 31.401 5.360 -51.544 1.00 49.57 752 GLU C N 1
ATOM 1462 C CA . GLU C 1 31 ? 31.005 4.392 -52.552 1.00 53.32 752 GLU C CA 1
ATOM 1463 C C . GLU C 1 31 ? 31.381 4.883 -53.948 1.00 59.50 752 GLU C C 1
ATOM 1464 O O . GLU C 1 31 ? 31.405 4.105 -54.902 1.00 63.83 752 GLU C O 1
ATOM 1470 N N . LYS C 1 32 ? 31.682 6.174 -54.059 1.00 60.17 753 LYS C N 1
ATOM 1471 C CA . LYS C 1 32 ? 32.024 6.777 -55.344 1.00 63.39 753 LYS C CA 1
ATOM 1472 C C . LYS C 1 32 ? 33.533 6.951 -55.524 1.00 62.59 753 LYS C C 1
ATOM 1473 O O . LYS C 1 32 ? 33.988 7.438 -56.559 1.00 65.98 753 LYS C O 1
ATOM 1476 N N . GLY C 1 33 ? 34.304 6.557 -54.515 1.00 58.36 754 GLY C N 1
ATOM 1477 C CA . GLY C 1 33 ? 35.753 6.622 -54.595 1.00 55.92 754 GLY C CA 1
ATOM 1478 C C . GLY C 1 33 ? 36.370 7.856 -53.959 1.00 55.71 754 GLY C C 1
ATOM 1479 O O . GLY C 1 33 ? 37.593 7.974 -53.885 1.00 55.87 754 GLY C O 1
ATOM 1480 N N . ARG C 1 34 ? 35.531 8.778 -53.500 1.00 52.89 755 ARG C N 1
ATOM 1481 C CA . ARG C 1 34 ? 36.016 9.996 -52.858 1.00 51.49 755 ARG C CA 1
ATOM 1482 C C . ARG C 1 34 ? 36.389 9.736 -51.401 1.00 51.26 755 ARG C C 1
ATOM 1483 O O . ARG C 1 34 ? 35.632 9.106 -50.660 1.00 50.67 755 ARG C O 1
ATOM 1485 N N . GLU C 1 35 ? 37.559 10.218 -50.993 1.00 49.65 756 GLU C N 1
ATOM 1486 C CA . GLU C 1 35 ? 38.005 10.050 -49.615 1.00 50.09 756 GLU C CA 1
ATOM 1487 C C . GLU C 1 35 ? 37.261 10.998 -48.680 1.00 48.01 756 GLU C C 1
ATOM 1488 O O . GLU C 1 35 ? 37.394 12.217 -48.785 1.00 47.79 756 GLU C O 1
ATOM 1494 N N . LEU C 1 36 ? 36.479 10.430 -47.765 1.00 45.11 757 LEU C N 1
ATOM 1495 C CA . LEU C 1 36 ? 35.658 11.219 -46.850 1.00 41.56 757 LEU C CA 1
ATOM 1496 C C . LEU C 1 36 ? 36.401 11.597 -45.572 1.00 41.95 757 LEU C C 1
ATOM 1497 O O . LEU C 1 36 ? 35.985 12.498 -44.848 1.00 44.52 757 LEU C O 1
ATOM 1502 N N . GLY C 1 37 ? 37.498 10.902 -45.294 1.00 39.55 758 GLY C N 1
ATOM 1503 C CA . GLY C 1 37 ? 38.276 11.160 -44.097 1.00 35.88 758 GLY C CA 1
ATOM 1504 C C . GLY C 1 37 ? 39.293 10.076 -43.804 1.00 34.46 758 GLY C C 1
ATOM 1505 O O . GLY C 1 37 ? 39.437 9.124 -44.569 1.00 35.20 758 GLY C O 1
ATOM 1506 N N . MET C 1 38 ? 40.002 10.221 -42.690 1.00 36.11 759 MET C N 1
ATOM 1507 C CA . MET C 1 38 ? 41.025 9.257 -42.308 1.00 38.05 759 MET C CA 1
ATOM 1508 C C . MET C 1 38 ? 40.842 8.790 -40.874 1.00 37.36 759 MET C C 1
ATOM 1509 O O . MET C 1 38 ? 40.359 9.540 -40.025 1.00 34.86 759 MET C O 1
ATOM 1514 N N . VAL C 1 39 ? 41.236 7.548 -40.611 1.00 35.23 760 VAL C N 1
ATOM 1515 C CA . VAL C 1 39 ? 41.177 6.997 -39.267 1.00 35.86 760 VAL C CA 1
ATOM 1516 C C . VAL C 1 39 ? 42.285 7.585 -38.405 1.00 38.44 760 VAL C C 1
ATOM 1517 O O . VAL C 1 39 ? 43.456 7.567 -38.785 1.00 39.05 760 VAL C O 1
ATOM 1521 N N . ALA C 1 40 ? 41.907 8.113 -37.246 1.00 34.80 761 ALA C N 1
ATOM 1522 C CA . ALA C 1 40 ? 42.878 8.615 -36.286 1.00 38.06 761 ALA C CA 1
ATOM 1523 C C . ALA C 1 40 ? 43.202 7.526 -35.268 1.00 41.19 761 ALA C C 1
ATOM 1524 O O . ALA C 1 40 ? 43.386 6.363 -35.628 1.00 41.59 761 ALA C O 1
ATOM 1526 N N . ASP C 1 41 ? 43.263 7.905 -33.996 1.00 40.13 762 ASP C N 1
ATOM 1527 C CA . ASP C 1 41 ? 43.515 6.945 -32.929 1.00 39.03 762 ASP C CA 1
ATOM 1528 C C . ASP C 1 41 ? 42.216 6.307 -32.452 1.00 36.75 762 ASP C C 1
ATOM 1529 O O . ASP C 1 41 ? 41.138 6.884 -32.602 1.00 37.16 762 ASP C O 1
ATOM 1534 N N . GLU C 1 42 ? 42.326 5.110 -31.886 1.00 35.45 763 GLU C N 1
ATOM 1535 C CA . GLU C 1 42 ? 41.181 4.419 -31.300 1.00 36.26 763 GLU C CA 1
ATOM 1536 C C . GLU C 1 42 ? 40.083 4.109 -32.316 1.00 33.82 763 GLU C C 1
ATOM 1537 O O . GLU C 1 42 ? 38.919 3.940 -31.950 1.00 35.72 763 GLU C O 1
ATOM 1543 N N . GLY C 1 43 ? 40.458 4.034 -33.588 1.00 28.36 764 GLY C N 1
ATOM 1544 C CA . GLY C 1 43 ? 39.525 3.671 -34.638 1.00 28.82 764 GLY C CA 1
ATOM 1545 C C . GLY C 1 43 ? 38.534 4.764 -34.988 1.00 29.99 764 GLY C C 1
ATOM 1546 O O . GLY C 1 43 ? 37.579 4.533 -35.728 1.00 30.69 764 GLY C O 1
ATOM 1547 N N . LEU C 1 44 ? 38.761 5.961 -34.463 1.00 29.33 765 LEU C N 1
ATOM 1548 C CA . LEU C 1 44 ? 37.846 7.068 -34.708 1.00 34.81 765 LEU C CA 1
ATOM 1549 C C . LEU C 1 44 ? 38.209 7.811 -35.991 1.00 36.04 765 LEU C C 1
ATOM 1550 O O . LEU C 1 44 ? 39.359 8.199 -36.194 1.00 40.80 765 LEU C O 1
ATOM 1555 N N . ALA C 1 45 ? 37.222 7.997 -36.861 1.00 32.26 766 ALA C N 1
ATOM 1556 C CA . ALA C 1 45 ? 37.440 8.692 -38.124 1.00 32.33 766 ALA C CA 1
ATOM 1557 C C . ALA C 1 45 ? 36.426 9.811 -38.319 1.00 31.41 766 ALA C C 1
ATOM 1558 O O . ALA C 1 45 ? 35.217 9.581 -38.266 1.00 31.42 766 ALA C O 1
ATOM 1560 N N . TRP C 1 46 ? 36.921 11.023 -38.542 1.00 36.34 767 TRP C N 1
ATOM 1561 C CA . TRP C 1 46 ? 36.051 12.156 -38.838 1.00 27.56 767 TRP C CA 1
ATOM 1562 C C . TRP C 1 46 ? 35.690 12.151 -40.318 1.00 29.66 767 TRP C C 1
ATOM 1563 O O . TRP C 1 46 ? 36.567 12.184 -41.181 1.00 31.80 767 TRP C O 1
ATOM 1574 N N . LEU C 1 47 ? 34.395 12.104 -40.609 1.00 30.46 768 LEU C N 1
ATOM 1575 C CA . LEU C 1 47 ? 33.937 11.972 -41.985 1.00 30.07 768 LEU C CA 1
ATOM 1576 C C . LEU C 1 47 ? 33.125 13.177 -42.438 1.00 36.83 768 LEU C C 1
ATOM 1577 O O . LEU C 1 47 ? 32.299 13.700 -41.691 1.00 37.10 768 LEU C O 1
ATOM 1582 N N . SER C 1 48 ? 33.370 13.609 -43.671 1.00 39.14 769 SER C N 1
ATOM 1583 C CA . SER C 1 48 ? 32.622 14.705 -44.272 1.00 42.29 769 SER C CA 1
ATOM 1584 C C . SER C 1 48 ? 31.968 14.236 -45.566 1.00 45.08 769 SER C C 1
ATOM 1585 O O . SER C 1 48 ? 32.553 13.453 -46.314 1.00 49.35 769 SER C O 1
ATOM 1588 N N . GLY C 1 49 ? 30.755 14.715 -45.826 1.00 41.18 770 GLY C N 1
ATOM 1589 C CA . GLY C 1 49 ? 30.056 14.390 -47.057 1.00 40.97 770 GLY C CA 1
ATOM 1590 C C . GLY C 1 49 ? 29.554 12.960 -47.110 1.00 37.48 770 GLY C C 1
ATOM 1591 O O . GLY C 1 49 ? 29.383 12.393 -48.190 1.00 35.01 770 GLY C O 1
ATOM 1592 N N . VAL C 1 50 ? 29.314 12.379 -45.938 1.00 33.64 771 VAL C N 1
ATOM 1593 C CA . VAL C 1 50 ? 28.820 11.010 -45.833 1.00 32.84 771 VAL C CA 1
ATOM 1594 C C . VAL C 1 50 ? 27.378 10.896 -46.310 1.00 35.48 771 VAL C C 1
ATOM 1595 O O . VAL C 1 50 ? 26.525 11.700 -45.936 1.00 37.89 771 VAL C O 1
ATOM 1599 N N . THR C 1 51 ? 27.107 9.890 -47.133 1.00 35.56 772 THR C N 1
ATOM 1600 C CA . THR C 1 51 ? 25.748 9.638 -47.599 1.00 37.14 772 THR C CA 1
ATOM 1601 C C . THR C 1 51 ? 25.112 8.499 -46.808 1.00 35.98 772 THR C C 1
ATOM 1602 O O . THR C 1 51 ? 25.637 7.387 -46.783 1.00 33.57 772 THR C O 1
ATOM 1606 N N . PRO C 1 52 ? 23.979 8.777 -46.148 1.00 39.48 773 PRO C N 1
ATOM 1607 C CA . PRO C 1 52 ? 23.277 7.746 -45.375 1.00 38.48 773 PRO C CA 1
ATOM 1608 C C . PRO C 1 52 ? 22.822 6.593 -46.267 1.00 39.99 773 PRO C C 1
ATOM 1609 O O . PRO C 1 52 ? 22.090 6.809 -47.233 1.00 39.86 773 PRO C O 1
ATOM 1613 N N . GLY C 1 53 ? 23.263 5.382 -45.948 1.00 38.75 774 GLY C N 1
ATOM 1614 C CA . GLY C 1 53 ? 22.884 4.213 -46.718 1.00 39.81 774 GLY C CA 1
ATOM 1615 C C . GLY C 1 53 ? 23.977 3.721 -47.647 1.00 41.15 774 GLY C C 1
ATOM 1616 O O . GLY C 1 53 ? 23.833 2.672 -48.275 1.00 44.51 774 GLY C O 1
ATOM 1617 N N . GLU C 1 54 ? 25.074 4.468 -47.736 1.00 37.41 775 GLU C N 1
ATOM 1618 C CA . GLU C 1 54 ? 26.158 4.108 -48.646 1.00 37.49 775 GLU C CA 1
ATOM 1619 C C . GLU C 1 54 ? 27.162 3.157 -48.003 1.00 37.04 775 GLU C C 1
ATOM 1620 O O . GLU C 1 54 ? 27.233 3.040 -46.778 1.00 33.87 775 GLU C O 1
ATOM 1626 N N . THR C 1 55 ? 27.938 2.480 -48.845 1.00 37.54 776 THR C N 1
ATOM 1627 C CA . THR C 1 55 ? 29.001 1.607 -48.373 1.00 36.57 776 THR C CA 1
ATOM 1628 C C . THR C 1 55 ? 30.336 2.337 -48.419 1.00 34.19 776 THR C C 1
ATOM 1629 O O . THR C 1 55 ? 30.742 2.838 -49.466 1.00 35.52 776 THR C O 1
ATOM 1633 N N . LEU C 1 56 ? 31.013 2.403 -47.278 1.00 30.96 777 LEU C N 1
ATOM 1634 C CA . LEU C 1 56 ? 32.322 3.036 -47.207 1.00 31.63 777 LEU C CA 1
ATOM 1635 C C . LEU C 1 56 ? 33.416 1.977 -47.218 1.00 33.53 777 LEU C C 1
ATOM 1636 O O . LEU C 1 56 ? 33.247 0.888 -46.672 1.00 31.80 777 LEU C O 1
ATOM 1641 N N . SER C 1 57 ? 34.539 2.298 -47.847 1.00 33.71 778 SER C N 1
ATOM 1642 C CA . SER C 1 57 ? 35.670 1.386 -47.878 1.00 33.66 778 SER C CA 1
ATOM 1643 C C . SER C 1 57 ? 36.787 1.919 -46.994 1.00 34.55 778 SER C C 1
ATOM 1644 O O . SER C 1 57 ? 37.118 3.104 -47.041 1.00 37.89 778 SER C O 1
ATOM 1647 N N . VAL C 1 58 ? 37.362 1.042 -46.180 1.00 34.53 779 VAL C N 1
ATOM 1648 C CA . VAL C 1 58 ? 38.495 1.419 -45.346 1.00 35.42 779 VAL C CA 1
ATOM 1649 C C . VAL C 1 58 ? 39.769 0.792 -45.899 1.00 36.26 779 VAL C C 1
ATOM 1650 O O . VAL C 1 58 ? 39.862 -0.425 -46.042 1.00 35.70 779 VAL C O 1
ATOM 1654 N N . ASN C 1 59 ? 40.752 1.630 -46.204 1.00 39.92 780 ASN C N 1
ATOM 1655 C CA . ASN C 1 59 ? 41.952 1.173 -46.888 1.00 44.51 780 ASN C CA 1
ATOM 1656 C C . ASN C 1 59 ? 43.220 1.389 -46.078 1.00 40.50 780 ASN C C 1
ATOM 1657 O O . ASN C 1 59 ? 43.446 2.468 -45.539 1.00 40.22 780 ASN C O 1
ATOM 1662 N N . TRP C 1 60 ? 44.046 0.352 -46.000 1.00 38.54 781 TRP C N 1
ATOM 1663 C CA . TRP C 1 60 ? 45.395 0.485 -45.461 1.00 42.01 781 TRP C CA 1
ATOM 1664 C C . TRP C 1 60 ? 46.275 -0.669 -45.928 1.00 45.87 781 TRP C C 1
ATOM 1665 O O . TRP C 1 60 ? 45.781 -1.760 -46.218 1.00 43.95 781 TRP C O 1
ATOM 1676 N N . ASP C 1 61 ? 47.576 -0.414 -46.012 1.00 50.18 782 ASP C N 1
ATOM 1677 C CA . ASP C 1 61 ? 48.515 -1.379 -46.575 1.00 56.10 782 ASP C CA 1
ATOM 1678 C C . ASP C 1 61 ? 48.222 -1.614 -48.053 1.00 54.88 782 ASP C C 1
ATOM 1679 O O . ASP C 1 61 ? 48.582 -2.648 -48.611 1.00 56.33 782 ASP C O 1
ATOM 1684 N N . GLY C 1 62 ? 47.553 -0.648 -48.674 1.00 50.59 783 GLY C N 1
ATOM 1685 C CA . GLY C 1 62 ? 47.310 -0.674 -50.104 1.00 46.82 783 GLY C CA 1
ATOM 1686 C C . GLY C 1 62 ? 46.092 -1.462 -50.547 1.00 46.36 783 GLY C C 1
ATOM 1687 O O . GLY C 1 62 ? 45.875 -1.644 -51.748 1.00 46.06 783 GLY C O 1
ATOM 1688 N N . LYS C 1 63 ? 45.294 -1.928 -49.591 1.00 42.94 784 LYS C N 1
ATOM 1689 C CA . LYS C 1 63 ? 44.125 -2.738 -49.916 1.00 44.82 784 LYS C CA 1
ATOM 1690 C C . LYS C 1 63 ? 42.853 -2.176 -49.294 1.00 43.67 784 LYS C C 1
ATOM 1691 O O . LYS C 1 63 ? 42.892 -1.567 -48.227 1.00 38.59 784 LYS C O 1
ATOM 1697 N N . ILE C 1 64 ? 41.725 -2.391 -49.962 1.00 45.16 785 ILE C N 1
ATOM 1698 C CA . ILE C 1 64 ? 40.437 -2.233 -49.308 1.00 46.83 785 ILE C CA 1
ATOM 1699 C C . ILE C 1 64 ? 40.337 -3.367 -48.298 1.00 44.96 785 ILE C C 1
ATOM 1700 O O . ILE C 1 64 ? 40.035 -4.502 -48.658 1.00 44.73 785 ILE C O 1
ATOM 1705 N N . GLN C 1 65 ? 40.615 -3.063 -47.035 1.00 43.93 786 GLN C N 1
ATOM 1706 C CA . GLN C 1 65 ? 40.723 -4.097 -46.013 1.00 43.11 786 GLN C CA 1
ATOM 1707 C C . GLN C 1 65 ? 39.355 -4.537 -45.486 1.00 42.49 786 GLN C C 1
ATOM 1708 O O . GLN C 1 65 ? 39.155 -5.702 -45.137 1.00 40.79 786 GLN C O 1
ATOM 1714 N N A CYS C 1 66 ? 38.419 -3.596 -45.425 0.54 40.98 787 CYS C N 1
ATOM 1715 N N B CYS C 1 66 ? 38.418 -3.596 -45.434 0.46 40.99 787 CYS C N 1
ATOM 1716 C CA A CYS C 1 66 ? 37.061 -3.899 -44.993 0.54 39.59 787 CYS C CA 1
ATOM 1717 C CA B CYS C 1 66 ? 37.068 -3.881 -44.965 0.46 39.51 787 CYS C CA 1
ATOM 1718 C C A CYS C 1 66 ? 36.104 -2.776 -45.367 0.54 40.00 787 CYS C C 1
ATOM 1719 C C B CYS C 1 66 ? 36.105 -2.767 -45.353 0.46 40.01 787 CYS C C 1
ATOM 1720 O O A CYS C 1 66 ? 36.528 -1.701 -45.785 0.54 42.05 787 CYS C O 1
ATOM 1721 O O B CYS C 1 66 ? 36.525 -1.691 -45.771 0.46 41.95 787 CYS C O 1
ATOM 1726 N N . GLN C 1 67 ? 34.810 -3.031 -45.214 1.00 37.79 788 GLN C N 1
ATOM 1727 C CA . GLN C 1 67 ? 33.794 -2.063 -45.605 1.00 37.86 788 GLN C CA 1
ATOM 1728 C C . GLN C 1 67 ? 32.775 -1.788 -44.507 1.00 32.97 788 GLN C C 1
ATOM 1729 O O . GLN C 1 67 ? 32.560 -2.608 -43.615 1.00 26.62 788 GLN C O 1
ATOM 1735 N N . VAL C 1 68 ? 32.150 -0.619 -44.592 1.00 34.37 789 VAL C N 1
ATOM 1736 C CA . VAL C 1 68 ? 31.221 -0.156 -43.572 1.00 33.69 789 VAL C CA 1
ATOM 1737 C C . VAL C 1 68 ? 29.889 0.244 -44.193 1.00 33.83 789 VAL C C 1
ATOM 1738 O O . VAL C 1 68 ? 29.849 0.823 -45.277 1.00 34.50 789 VAL C O 1
ATOM 1742 N N . ASN C 1 69 ? 28.801 -0.068 -43.500 1.00 35.38 790 ASN C N 1
ATOM 1743 C CA . ASN C 1 69 ? 27.466 0.279 -43.970 1.00 39.47 790 ASN C CA 1
ATOM 1744 C C . ASN C 1 69 ? 26.873 1.430 -43.164 1.00 38.18 790 ASN C C 1
ATOM 1745 O O . ASN C 1 69 ? 26.513 1.259 -41.999 1.00 38.39 790 ASN C O 1
ATOM 1750 N N . VAL C 1 70 ? 26.779 2.603 -43.784 1.00 33.10 791 VAL C N 1
ATOM 1751 C CA . VAL C 1 70 ? 26.209 3.770 -43.118 1.00 30.74 791 VAL C CA 1
ATOM 1752 C C . VAL C 1 70 ? 24.693 3.636 -42.975 1.00 29.36 791 VAL C C 1
ATOM 1753 O O . VAL C 1 70 ? 23.980 3.513 -43.971 1.00 28.42 791 VAL C O 1
ATOM 1757 N N . PRO C 1 71 ? 24.194 3.661 -41.732 1.00 27.95 792 PRO C N 1
ATOM 1758 C CA . PRO C 1 71 ? 22.748 3.593 -41.500 1.00 28.69 792 PRO C CA 1
ATOM 1759 C C . PRO C 1 71 ? 22.021 4.676 -42.292 1.00 28.03 792 PRO C C 1
ATOM 1760 O O . PRO C 1 71 ? 22.535 5.785 -42.417 1.00 27.59 792 PRO C O 1
ATOM 1764 N N . GLU C 1 72 ? 20.848 4.358 -42.828 1.00 31.73 793 GLU C N 1
ATOM 1765 C CA . GLU C 1 72 ? 20.106 5.330 -43.624 1.00 38.64 793 GLU C CA 1
ATOM 1766 C C . GLU C 1 72 ? 19.387 6.353 -42.747 1.00 38.28 793 GLU C C 1
ATOM 1767 O O . GLU C 1 72 ? 18.701 7.240 -43.251 1.00 41.18 793 GLU C O 1
ATOM 1773 N N . THR C 1 73 ? 19.565 6.234 -41.435 1.00 33.11 794 THR C N 1
ATOM 1774 C CA . THR C 1 73 ? 19.006 7.198 -40.494 1.00 32.97 794 THR C CA 1
ATO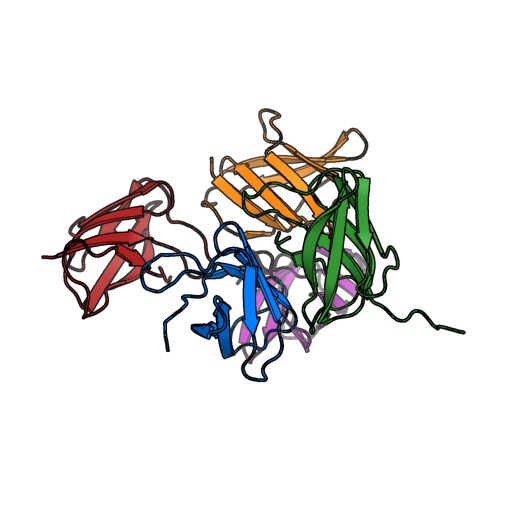M 1775 C C . THR C 1 73 ? 20.100 8.057 -39.868 1.00 34.28 794 THR C C 1
ATOM 1776 O O . THR C 1 73 ? 19.844 8.820 -38.937 1.00 37.22 794 THR C O 1
ATOM 1780 N N . ALA C 1 74 ? 21.320 7.929 -40.380 1.00 32.45 795 ALA C N 1
ATOM 1781 C CA . ALA C 1 74 ? 22.450 8.691 -39.856 1.00 32.60 795 ALA C CA 1
ATOM 1782 C C . ALA C 1 74 ? 22.247 10.191 -40.063 1.00 33.72 795 ALA C C 1
ATOM 1783 O O . ALA C 1 74 ? 21.827 10.626 -41.134 1.00 34.11 795 ALA C O 1
ATOM 1785 N N . ILE C 1 75 ? 22.547 10.975 -39.033 1.00 36.18 796 ILE C N 1
ATOM 1786 C CA . ILE C 1 75 ? 22.402 12.426 -39.104 1.00 38.28 796 ILE C CA 1
ATOM 1787 C C . ILE C 1 75 ? 23.713 13.123 -38.759 1.00 36.38 796 ILE C C 1
ATOM 1788 O O . ILE C 1 75 ? 24.568 12.556 -38.077 1.00 28.14 796 ILE C O 1
ATOM 1793 N N . SER C 1 76 ? 23.863 14.360 -39.224 1.00 37.77 797 SER C N 1
ATOM 1794 C CA . SER C 1 76 ? 25.085 15.123 -38.992 1.00 35.64 797 SER C CA 1
ATOM 1795 C C . SER C 1 76 ? 25.397 15.288 -37.508 1.00 33.36 797 SER C C 1
ATOM 1796 O O . SER C 1 76 ? 24.496 15.433 -36.682 1.00 32.84 797 SER C O 1
ATOM 1799 N N . ASP C 1 77 ? 26.686 15.256 -37.186 1.00 31.85 798 ASP C N 1
ATOM 1800 C CA . ASP C 1 77 ? 27.165 15.498 -35.829 1.00 36.99 798 ASP C CA 1
ATOM 1801 C C . ASP C 1 77 ? 26.695 14.470 -34.801 1.00 34.85 798 ASP C C 1
ATOM 1802 O O . ASP C 1 77 ? 26.731 14.732 -33.599 1.00 37.23 798 ASP C O 1
ATOM 1807 N N . GLN C 1 78 ? 26.262 13.302 -35.268 1.00 29.24 799 GLN C N 1
ATOM 1808 C CA . GLN C 1 78 ? 25.959 12.204 -34.355 1.00 29.50 799 GLN C CA 1
ATOM 1809 C C . GLN C 1 78 ? 26.912 11.036 -34.579 1.00 25.32 799 GLN C C 1
ATOM 1810 O O . GLN C 1 78 ? 26.926 10.415 -35.645 1.00 23.83 799 GLN C O 1
ATOM 1816 N N . GLN C 1 79 ? 27.716 10.755 -33.561 1.00 19.55 800 GLN C N 1
ATOM 1817 C CA . GLN C 1 79 ? 28.748 9.734 -33.644 1.00 20.61 800 GLN C CA 1
ATOM 1818 C C . GLN C 1 79 ? 28.142 8.371 -33.959 1.00 19.04 800 GLN C C 1
ATOM 1819 O O . GLN C 1 79 ? 27.099 8.011 -33.420 1.00 21.70 800 GLN C O 1
ATOM 1825 N N . LEU C 1 80 ? 28.796 7.619 -34.838 1.00 20.65 801 LEU C N 1
ATOM 1826 C CA . LEU C 1 80 ? 28.337 6.276 -35.180 1.00 22.28 801 LEU C CA 1
ATOM 1827 C C . LEU C 1 80 ? 29.337 5.230 -34.704 1.00 20.58 801 LEU C C 1
ATOM 1828 O O . LEU C 1 80 ? 30.536 5.485 -34.676 1.00 23.36 801 LEU C O 1
ATOM 1833 N N . LEU C 1 81 ? 28.837 4.061 -34.316 1.00 24.55 802 LEU C N 1
ATOM 1834 C CA . LEU C 1 81 ? 29.693 2.907 -34.067 1.00 23.21 802 LEU C CA 1
ATOM 1835 C C . LEU C 1 81 ? 29.447 1.884 -35.172 1.00 25.28 802 LEU C C 1
ATOM 1836 O O . LEU C 1 81 ? 28.367 1.295 -35.257 1.00 24.71 802 LEU C O 1
ATOM 1841 N N . LEU C 1 82 ? 30.446 1.683 -36.025 1.00 26.47 803 LEU C N 1
ATOM 1842 C CA . LEU C 1 82 ? 30.260 0.872 -37.221 1.00 26.76 803 LEU C CA 1
ATOM 1843 C C . LEU C 1 82 ? 31.259 -0.271 -37.335 1.00 27.10 803 LEU C C 1
ATOM 1844 O O . LEU C 1 82 ? 32.468 -0.076 -37.168 1.00 22.71 803 LEU C O 1
ATOM 1849 N N . PRO C 1 83 ? 30.751 -1.472 -37.635 1.00 23.71 804 PRO C N 1
ATOM 1850 C CA . PRO C 1 83 ? 31.599 -2.645 -37.839 1.00 25.33 804 PRO C CA 1
ATOM 1851 C C . PRO C 1 83 ? 32.247 -2.570 -39.213 1.00 29.84 804 PRO C C 1
ATOM 1852 O O . PRO C 1 83 ? 31.581 -2.245 -40.196 1.00 30.98 804 PRO C O 1
ATOM 1856 N N A CYS C 1 84 ? 33.540 -2.863 -39.281 0.59 28.69 805 CYS C N 1
ATOM 1857 N N B CYS C 1 84 ? 33.541 -2.857 -39.273 0.41 28.69 805 CYS C N 1
ATOM 1858 C CA A CYS C 1 84 ? 34.226 -2.922 -40.562 0.59 28.91 805 CYS C CA 1
ATOM 1859 C CA B CYS C 1 84 ? 34.249 -2.941 -40.539 0.41 29.02 805 CYS C CA 1
ATOM 1860 C C A CYS C 1 84 ? 34.389 -4.377 -40.986 0.59 29.55 805 CYS C C 1
ATOM 1861 C C B CYS C 1 84 ? 34.349 -4.404 -40.947 0.41 29.53 805 CYS C C 1
ATOM 1862 O O A CYS C 1 84 ? 35.174 -5.124 -40.403 0.59 29.96 805 CYS C O 1
ATOM 1863 O O B CYS C 1 84 ? 35.052 -5.188 -40.311 0.41 29.73 805 CYS C O 1
ATOM 1868 N N . THR C 1 85 ? 33.632 -4.775 -42.002 1.00 29.31 806 THR C N 1
ATOM 1869 C CA . THR C 1 85 ? 33.583 -6.167 -42.427 1.00 31.63 806 THR C CA 1
ATOM 1870 C C . THR C 1 85 ? 34.440 -6.453 -43.656 1.00 35.41 806 THR C C 1
ATOM 1871 O O . THR C 1 85 ? 34.409 -5.700 -44.628 1.00 31.88 806 THR C O 1
ATOM 1875 N N . PRO C 1 86 ? 35.202 -7.556 -43.611 1.00 41.71 807 PRO C N 1
ATOM 1876 C CA . PRO C 1 86 ? 36.099 -7.975 -44.694 1.00 45.03 807 PRO C CA 1
ATOM 1877 C C . PRO C 1 86 ? 35.362 -8.124 -46.022 1.00 47.42 807 PRO C C 1
ATOM 1878 O O . PRO C 1 86 ? 34.309 -8.761 -46.049 1.00 47.83 807 PRO C O 1
ATOM 1882 N N . GLY D 1 7 ? 15.005 -30.271 -9.420 1.00 33.06 728 GLY D N 1
ATOM 1883 C CA . GLY D 1 7 ? 14.516 -29.428 -10.496 1.00 37.48 728 GLY D CA 1
ATOM 1884 C C . GLY D 1 7 ? 15.449 -29.384 -11.692 1.00 34.61 728 GLY D C 1
ATOM 1885 O O . GLY D 1 7 ? 16.114 -30.369 -12.009 1.00 33.48 728 GLY D O 1
ATOM 1886 N N . LYS D 1 8 ? 15.502 -28.235 -12.360 1.00 32.58 729 LYS D N 1
ATOM 1887 C CA . LYS D 1 8 ? 16.323 -28.085 -13.556 1.00 30.20 729 LYS D CA 1
ATOM 1888 C C . LYS D 1 8 ? 17.628 -27.363 -13.265 1.00 27.01 729 LYS D C 1
ATOM 1889 O O . LYS D 1 8 ? 17.670 -26.436 -12.458 1.00 27.26 729 LYS D O 1
ATOM 1895 N N . ARG D 1 9 ? 18.697 -27.796 -13.921 1.00 23.58 730 ARG D N 1
ATOM 1896 C CA . ARG D 1 9 ? 19.941 -27.044 -13.897 1.00 25.10 730 ARG D CA 1
ATOM 1897 C C . ARG D 1 9 ? 19.990 -26.120 -15.108 1.00 21.41 730 ARG D C 1
ATOM 1898 O O . ARG D 1 9 ? 19.832 -26.567 -16.243 1.00 20.26 730 ARG D O 1
ATOM 1906 N N . LEU D 1 10 ? 20.212 -24.835 -14.861 1.00 14.63 731 LEU D N 1
ATOM 1907 C CA . LEU D 1 10 ? 20.294 -23.854 -15.938 1.00 21.86 731 LEU D CA 1
ATOM 1908 C C . LEU D 1 10 ? 21.625 -23.120 -15.940 1.00 20.58 731 LEU D C 1
ATOM 1909 O O . LEU D 1 10 ? 22.140 -22.739 -14.892 1.00 24.90 731 LEU D O 1
ATOM 1914 N N . PHE D 1 11 ? 22.180 -22.929 -17.130 1.00 21.92 732 PHE D N 1
ATOM 1915 C CA . PHE D 1 11 ? 23.332 -22.060 -17.293 1.00 20.64 732 PHE D CA 1
ATOM 1916 C C . PHE D 1 11 ? 22.799 -20.686 -17.670 1.00 20.43 732 PHE D C 1
ATOM 1917 O O . PHE D 1 11 ? 22.606 -20.380 -18.847 1.00 15.58 732 PHE D O 1
ATOM 1925 N N . ALA D 1 12 ? 22.544 -19.869 -16.655 1.00 20.87 733 ALA D N 1
ATOM 1926 C CA . ALA D 1 12 ? 21.871 -18.590 -16.851 1.00 19.25 733 ALA D CA 1
ATOM 1927 C C . ALA D 1 12 ? 22.832 -17.465 -17.203 1.00 20.41 733 ALA D C 1
ATOM 1928 O O . ALA D 1 12 ? 23.813 -17.223 -16.500 1.00 20.12 733 ALA D O 1
ATOM 1930 N N . ILE D 1 13 ? 22.538 -16.775 -18.299 1.00 13.70 734 ILE D N 1
ATOM 1931 C CA . ILE D 1 13 ? 23.225 -15.533 -18.616 1.00 14.11 734 ILE D CA 1
ATOM 1932 C C . ILE D 1 13 ? 22.364 -14.364 -18.144 1.00 18.03 734 ILE D C 1
ATOM 1933 O O . ILE D 1 13 ? 21.358 -14.024 -18.771 1.00 14.43 734 ILE D O 1
ATOM 1938 N N . LEU D 1 14 ? 22.757 -13.766 -17.023 1.00 17.04 735 LEU D N 1
ATOM 1939 C CA . LEU D 1 14 ? 21.991 -12.685 -16.413 1.00 18.76 735 LEU D CA 1
ATOM 1940 C C . LEU D 1 14 ? 22.392 -11.303 -16.922 1.00 22.56 735 LEU D C 1
ATOM 1941 O O . LEU D 1 14 ? 23.566 -10.928 -16.882 1.00 20.88 735 LEU D O 1
ATOM 1946 N N A ARG D 1 15 ? 21.404 -10.554 -17.403 0.60 19.76 736 ARG D N 1
ATOM 1947 N N B ARG D 1 15 ? 21.406 -10.554 -17.408 0.40 19.84 736 ARG D N 1
ATOM 1948 C CA A ARG D 1 15 ? 21.610 -9.174 -17.815 0.60 18.84 736 ARG D CA 1
ATOM 1949 C CA B ARG D 1 15 ? 21.609 -9.172 -17.830 0.40 18.87 736 ARG D CA 1
ATOM 1950 C C A ARG D 1 15 ? 20.467 -8.315 -17.296 0.60 18.18 736 ARG D C 1
ATOM 1951 C C B ARG D 1 15 ? 20.467 -8.309 -17.310 0.40 18.18 736 ARG D C 1
ATOM 1952 O O A ARG D 1 15 ? 19.302 -8.689 -17.410 0.60 17.65 736 ARG D O 1
ATOM 1953 O O B ARG D 1 15 ? 19.301 -8.676 -17.439 0.40 17.80 736 ARG D O 1
ATOM 1968 N N . LEU D 1 16 ? 20.800 -7.167 -16.719 1.00 16.80 737 LEU D N 1
ATOM 1969 C CA . LEU D 1 16 ? 19.777 -6.236 -16.266 1.00 18.69 737 LEU D CA 1
ATOM 1970 C C . LEU D 1 16 ? 19.124 -5.588 -17.484 1.00 23.98 737 LEU D C 1
ATOM 1971 O O . LEU D 1 16 ? 19.687 -5.607 -18.582 1.00 20.89 737 LEU D O 1
ATOM 1976 N N . ALA D 1 17 ? 17.934 -5.030 -17.294 1.00 25.86 738 ALA D N 1
ATOM 1977 C CA . ALA D 1 17 ? 17.218 -4.384 -18.388 1.00 24.84 738 ALA D CA 1
ATOM 1978 C C . ALA D 1 17 ? 18.052 -3.285 -19.039 1.00 22.30 738 ALA D C 1
ATOM 1979 O O . ALA D 1 17 ? 17.881 -2.984 -20.221 1.00 20.71 738 ALA D O 1
ATOM 1981 N N . ASP D 1 18 ? 18.952 -2.686 -18.265 1.00 20.47 739 ASP D N 1
ATOM 1982 C CA . ASP D 1 18 ? 19.787 -1.605 -18.778 1.00 20.65 739 ASP D CA 1
ATOM 1983 C C . ASP D 1 18 ? 21.017 -2.136 -19.511 1.00 18.38 739 ASP D C 1
ATOM 1984 O O . ASP D 1 18 ? 21.770 -1.366 -20.104 1.00 23.01 739 ASP D O 1
ATOM 1989 N N . GLY D 1 19 ? 21.208 -3.453 -19.469 1.00 16.22 740 GLY D N 1
ATOM 1990 C CA . GLY D 1 19 ? 22.289 -4.101 -20.194 1.00 14.48 740 GLY D CA 1
ATOM 1991 C C . GLY D 1 19 ? 23.506 -4.474 -19.361 1.00 20.71 740 GLY D C 1
ATOM 1992 O O . GLY D 1 19 ? 24.450 -5.075 -19.872 1.00 19.11 740 GLY D O 1
ATOM 1993 N N . SER D 1 20 ? 23.489 -4.121 -18.079 1.00 22.17 741 SER D N 1
ATOM 1994 C CA . SER D 1 20 ? 24.619 -4.392 -17.196 1.00 20.52 741 SER D CA 1
ATOM 1995 C C . SER D 1 20 ? 24.580 -5.813 -16.629 1.00 19.55 741 SER D C 1
ATOM 1996 O O . SER D 1 20 ? 23.596 -6.532 -16.809 1.00 19.01 741 SER D O 1
ATOM 1999 N N . GLN D 1 21 ? 25.653 -6.210 -15.949 1.00 21.80 742 GLN D N 1
ATOM 2000 C CA . GLN D 1 21 ? 25.770 -7.562 -15.398 1.00 21.77 742 GLN D CA 1
ATOM 2001 C C . GLN D 1 21 ? 25.728 -7.572 -13.876 1.00 21.77 742 GLN D C 1
ATOM 2002 O O . GLN D 1 21 ? 26.402 -6.773 -13.234 1.00 21.95 742 GLN D O 1
ATOM 2008 N N . PRO D 1 22 ? 24.959 -8.504 -13.290 1.00 26.44 743 PRO D N 1
ATOM 2009 C CA . PRO D 1 22 ? 25.022 -8.706 -11.839 1.00 25.21 743 PRO D CA 1
ATOM 2010 C C . PRO D 1 22 ? 26.440 -9.093 -11.429 1.00 24.63 743 PRO D C 1
ATOM 2011 O O . PRO D 1 22 ? 27.111 -9.815 -12.171 1.00 19.63 743 PRO D O 1
ATOM 2015 N N . PRO D 1 23 ? 26.886 -8.628 -10.251 1.00 28.08 744 PRO D N 1
ATOM 2016 C CA . PRO D 1 23 ? 28.267 -8.791 -9.783 1.00 31.10 744 PRO D CA 1
ATOM 2017 C C . PRO D 1 23 ? 28.576 -10.218 -9.347 1.00 32.38 744 PRO D C 1
ATOM 2018 O O . PRO D 1 23 ? 27.677 -10.945 -8.923 1.00 33.43 744 PRO D O 1
ATOM 2022 N N . PHE D 1 24 ? 29.843 -10.604 -9.442 1.00 32.62 745 PHE D N 1
ATOM 2023 C CA . PHE D 1 24 ? 30.294 -11.878 -8.906 1.00 35.66 745 PHE D CA 1
ATOM 2024 C C . PHE D 1 24 ? 29.899 -11.959 -7.438 1.00 37.44 745 PHE D C 1
ATOM 2025 O O . PHE D 1 24 ? 30.208 -11.062 -6.655 1.00 40.75 745 PHE D O 1
ATOM 2033 N N . GLY D 1 25 ? 29.204 -13.028 -7.067 1.00 37.58 746 GLY D N 1
ATOM 2034 C CA . GLY D 1 25 ? 28.825 -13.234 -5.683 1.00 37.89 746 GLY D CA 1
ATOM 2035 C C . GLY D 1 25 ? 27.361 -12.958 -5.400 1.00 39.75 746 GLY D C 1
ATOM 2036 O O . GLY D 1 25 ? 26.873 -13.245 -4.307 1.00 41.98 746 GLY D O 1
ATOM 2037 N N . ALA D 1 26 ? 26.660 -12.391 -6.375 1.00 36.86 747 ALA D N 1
ATOM 2038 C CA . ALA D 1 26 ? 25.231 -12.149 -6.233 1.00 34.22 747 ALA D CA 1
ATOM 2039 C C . ALA D 1 26 ? 24.516 -13.481 -6.046 1.00 37.60 747 ALA D C 1
ATOM 2040 O O . ALA D 1 26 ? 24.778 -14.441 -6.767 1.00 36.44 747 ALA D O 1
ATOM 2042 N N . SER D 1 27 ? 23.615 -13.541 -5.075 1.00 39.95 748 SER D N 1
ATOM 2043 C CA . SER D 1 27 ? 22.874 -14.765 -4.815 1.00 41.03 748 SER D CA 1
ATOM 2044 C C . SER D 1 27 ? 21.612 -14.818 -5.665 1.00 38.27 748 SER D C 1
ATOM 2045 O O . SER D 1 27 ? 20.920 -13.815 -5.830 1.00 39.49 748 SER D O 1
ATOM 2048 N N . VAL D 1 28 ? 21.319 -15.996 -6.202 1.00 35.16 749 VAL D N 1
ATOM 2049 C CA . VAL D 1 28 ? 20.089 -16.211 -6.949 1.00 35.40 749 VAL D CA 1
ATOM 2050 C C . VAL D 1 28 ? 19.222 -17.172 -6.154 1.00 42.37 749 VAL D C 1
ATOM 2051 O O . VAL D 1 28 ? 19.619 -18.308 -5.895 1.00 42.36 749 VAL D O 1
ATOM 2055 N N . THR D 1 29 ? 18.039 -16.717 -5.759 1.00 43.50 750 THR D N 1
ATOM 2056 C CA . THR D 1 29 ? 17.214 -17.492 -4.844 1.00 46.02 750 THR D CA 1
ATOM 2057 C C . THR D 1 29 ? 15.823 -17.764 -5.395 1.00 42.02 750 THR D C 1
ATOM 2058 O O . THR D 1 29 ? 15.202 -16.893 -6.003 1.00 36.72 750 THR D O 1
ATOM 2062 N N . SER D 1 30 ? 15.342 -18.980 -5.162 1.00 41.11 751 SER D N 1
ATOM 2063 C CA . SER D 1 30 ? 14.020 -19.392 -5.611 1.00 48.05 751 SER D CA 1
ATOM 2064 C C . SER D 1 30 ? 12.927 -18.725 -4.792 1.00 55.29 751 SER D C 1
ATOM 2065 O O . SER D 1 30 ? 13.196 -17.852 -3.969 1.00 55.95 751 SER D O 1
ATOM 2068 N N . GLU D 1 31 ? 11.690 -19.152 -5.022 1.00 62.21 752 GLU D N 1
ATOM 2069 C CA . GLU D 1 31 ? 10.553 -18.662 -4.255 1.00 66.13 752 GLU D CA 1
ATOM 2070 C C . GLU D 1 31 ? 10.394 -19.492 -2.985 1.00 66.08 752 GLU D C 1
ATOM 2071 O O . GLU D 1 31 ? 9.312 -19.575 -2.408 1.00 68.94 752 GLU D O 1
ATOM 2077 N N . LYS D 1 32 ? 11.486 -20.115 -2.559 1.00 63.32 753 LYS D N 1
ATOM 2078 C CA . LYS D 1 32 ? 11.505 -20.877 -1.319 1.00 64.37 753 LYS D CA 1
ATOM 2079 C C . LYS D 1 32 ? 12.631 -20.368 -0.433 1.00 65.62 753 LYS D C 1
ATOM 2080 O O . LYS D 1 32 ? 12.932 -20.958 0.603 1.00 69.23 753 LYS D O 1
ATOM 2084 N N . GLY D 1 33 ? 13.253 -19.271 -0.852 1.00 60.60 754 GLY D N 1
ATOM 2085 C CA . GLY D 1 33 ? 14.376 -18.708 -0.126 1.00 61.29 754 GLY D CA 1
ATOM 2086 C C . GLY D 1 33 ? 15.610 -19.582 -0.228 1.00 61.26 754 GLY D C 1
ATOM 2087 O O . GLY D 1 33 ? 16.536 -19.462 0.572 1.00 61.70 754 GLY D O 1
ATOM 2088 N N . ARG D 1 34 ? 15.626 -20.468 -1.218 1.00 58.07 755 ARG D N 1
ATOM 2089 C CA . ARG D 1 34 ? 16.757 -21.362 -1.398 1.00 55.62 755 ARG D CA 1
ATOM 2090 C C . ARG D 1 34 ? 17.744 -20.828 -2.432 1.00 49.94 755 ARG D C 1
ATOM 2091 O O . ARG D 1 34 ? 17.372 -20.480 -3.553 1.00 45.87 755 ARG D O 1
ATOM 2099 N N . GLU D 1 35 ? 19.007 -20.756 -2.032 1.00 52.32 756 GLU D N 1
ATOM 2100 C CA . GLU D 1 35 ? 20.077 -20.320 -2.915 1.00 53.48 756 GLU D CA 1
ATOM 2101 C C . GLU D 1 35 ? 20.247 -21.349 -4.032 1.00 49.52 756 GLU D C 1
ATOM 2102 O O . GLU D 1 35 ? 20.828 -22.416 -3.822 1.00 49.82 756 GLU D O 1
ATOM 2108 N N . LEU D 1 36 ? 19.716 -21.036 -5.211 1.00 42.90 757 LEU D N 1
ATOM 2109 C CA . LEU D 1 36 ? 19.806 -21.950 -6.345 1.00 41.64 757 LEU D CA 1
ATOM 2110 C C . LEU D 1 36 ? 21.188 -21.879 -6.979 1.00 37.95 757 LEU D C 1
ATOM 2111 O O . LEU D 1 36 ? 21.556 -22.718 -7.797 1.00 33.25 757 LEU D O 1
ATOM 2116 N N . GLY D 1 37 ? 21.951 -20.871 -6.578 1.00 37.84 758 GLY D N 1
ATOM 2117 C CA . GLY D 1 37 ? 23.286 -20.660 -7.095 1.00 35.44 758 GLY D CA 1
ATOM 2118 C C . GLY D 1 37 ? 23.653 -19.198 -6.957 1.00 37.53 758 GLY D C 1
ATOM 2119 O O . GLY D 1 37 ? 22.848 -18.392 -6.486 1.00 37.17 758 GLY D O 1
ATOM 2120 N N . MET D 1 38 ? 24.871 -18.851 -7.353 1.00 35.95 759 MET D N 1
ATOM 2121 C CA . MET D 1 38 ? 25.287 -17.456 -7.345 1.00 37.43 759 MET D CA 1
ATOM 2122 C C . MET D 1 38 ? 26.050 -17.067 -8.606 1.00 35.50 759 MET D C 1
ATOM 2123 O O . MET D 1 38 ? 26.618 -17.914 -9.300 1.00 30.61 759 MET D O 1
ATOM 2128 N N . VAL D 1 39 ? 26.050 -15.772 -8.893 1.00 30.94 760 VAL D N 1
ATOM 2129 C CA . VAL D 1 39 ? 26.678 -15.257 -10.092 1.00 32.93 760 VAL D CA 1
ATOM 2130 C C . VAL D 1 39 ? 28.191 -15.355 -9.988 1.00 34.56 760 VAL D C 1
ATOM 2131 O O . VAL D 1 39 ? 28.774 -14.998 -8.966 1.00 33.49 760 VAL D O 1
ATOM 2135 N N . ALA D 1 40 ? 28.818 -15.857 -11.047 1.00 34.04 761 ALA D N 1
ATOM 2136 C CA . ALA D 1 40 ? 30.270 -15.853 -11.149 1.00 34.34 761 ALA D CA 1
ATOM 2137 C C . ALA D 1 40 ? 30.707 -14.643 -11.968 1.00 32.32 761 ALA D C 1
ATOM 2138 O O . ALA D 1 40 ? 30.290 -13.519 -11.694 1.00 33.88 761 ALA D O 1
ATOM 2140 N N . ASP D 1 41 ? 31.538 -14.874 -12.977 1.00 35.79 762 ASP D N 1
ATOM 2141 C CA . ASP D 1 41 ? 32.004 -13.794 -13.839 1.00 35.80 762 ASP D CA 1
ATOM 2142 C C . ASP D 1 41 ? 31.021 -13.545 -14.977 1.00 28.35 762 ASP D C 1
ATOM 2143 O O . ASP D 1 41 ? 30.247 -14.431 -15.337 1.00 21.58 762 ASP D O 1
ATOM 2148 N N . GLU D 1 42 ? 31.056 -12.332 -15.527 1.00 20.58 763 GLU D N 1
ATOM 2149 C CA . GLU D 1 42 ? 30.281 -11.976 -16.717 1.00 17.23 763 GLU D CA 1
ATOM 2150 C C . GLU D 1 42 ? 28.789 -12.283 -16.592 1.00 17.83 763 GLU D C 1
ATOM 2151 O O . GLU D 1 42 ? 28.140 -12.668 -17.567 1.00 16.10 763 GLU D O 1
ATOM 2157 N N . GLY D 1 43 ? 28.248 -12.103 -15.392 1.00 16.77 764 GLY D N 1
ATOM 2158 C CA . GLY D 1 43 ? 26.832 -12.316 -15.154 1.00 16.25 764 GLY D CA 1
ATOM 2159 C C . GLY D 1 43 ? 26.361 -13.738 -15.406 1.00 20.13 764 GLY D C 1
ATOM 2160 O O . GLY D 1 43 ? 25.172 -13.977 -15.614 1.00 22.95 764 GLY D O 1
ATOM 2161 N N . LEU D 1 44 ? 27.286 -14.690 -15.386 1.00 22.91 765 LEU D N 1
ATOM 2162 C CA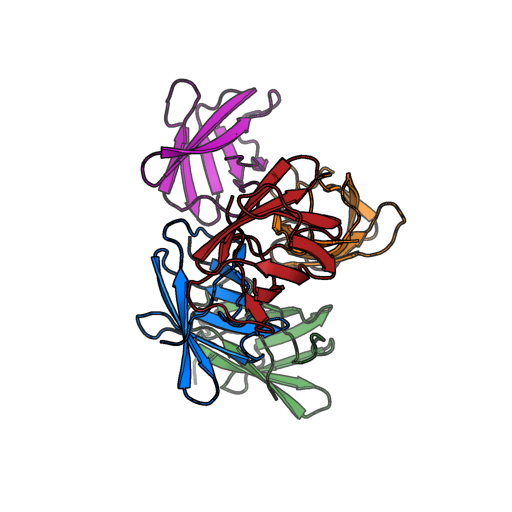 . LEU D 1 44 ? 26.923 -16.092 -15.583 1.00 24.73 765 LEU D CA 1
ATOM 2163 C C . LEU D 1 44 ? 26.586 -16.751 -14.247 1.00 26.69 765 LEU D C 1
ATOM 2164 O O . LEU D 1 44 ? 27.319 -16.599 -13.269 1.00 27.91 765 LEU D O 1
ATOM 2169 N N . ALA D 1 45 ? 25.468 -17.469 -14.204 1.00 19.91 766 ALA D N 1
ATOM 2170 C CA . ALA D 1 45 ? 25.066 -18.169 -12.988 1.00 21.78 766 ALA D CA 1
ATOM 2171 C C . ALA D 1 45 ? 24.698 -19.617 -13.272 1.00 26.03 766 ALA D C 1
ATOM 2172 O O . ALA D 1 45 ? 23.780 -19.902 -14.040 1.00 24.18 766 ALA D O 1
ATOM 2174 N N . TRP D 1 46 ? 25.439 -20.519 -12.639 1.00 25.91 767 TRP D N 1
ATOM 2175 C CA . TRP D 1 46 ? 25.224 -21.950 -12.733 1.00 25.08 767 TRP D CA 1
ATOM 2176 C C . TRP D 1 46 ? 24.134 -22.294 -11.722 1.00 29.05 767 TRP D C 1
ATOM 2177 O O . TRP D 1 46 ? 24.393 -22.370 -10.519 1.00 29.66 767 TRP D O 1
ATOM 2188 N N . LEU D 1 47 ? 22.907 -22.471 -12.201 1.00 26.16 768 LEU D N 1
ATOM 2189 C CA . LEU D 1 47 ? 21.778 -22.684 -11.300 1.00 26.24 768 LEU D CA 1
ATOM 2190 C C . LEU D 1 47 ? 21.324 -24.140 -11.296 1.00 28.67 768 LEU D C 1
ATOM 2191 O O . LEU D 1 47 ? 21.285 -24.790 -12.338 1.00 28.03 768 LEU D O 1
ATOM 2196 N N . SER D 1 48 ? 20.981 -24.649 -10.119 1.00 31.08 769 SER D N 1
ATOM 2197 C CA . SER D 1 48 ? 20.441 -25.999 -10.015 1.00 35.54 769 SER D CA 1
ATOM 2198 C C . SER D 1 48 ? 19.154 -25.982 -9.200 1.00 33.62 769 SER D C 1
ATOM 2199 O O . SER D 1 48 ? 18.932 -25.072 -8.401 1.00 30.23 769 SER D O 1
ATOM 2202 N N . GLY D 1 49 ? 18.304 -26.981 -9.425 1.00 33.86 770 GLY D N 1
ATOM 2203 C CA . GLY D 1 49 ? 17.036 -27.088 -8.725 1.00 33.82 770 GLY D CA 1
ATOM 2204 C C . GLY D 1 49 ? 16.047 -26.002 -9.103 1.00 35.87 770 GLY D C 1
ATOM 2205 O O . GLY D 1 49 ? 15.240 -25.579 -8.278 1.00 36.06 770 GLY D O 1
ATOM 2206 N N . VAL D 1 50 ? 16.104 -25.556 -10.355 1.00 35.88 771 VAL D N 1
ATOM 2207 C CA . VAL D 1 50 ? 15.240 -24.479 -10.832 1.00 35.34 771 VAL D CA 1
ATOM 2208 C C . VAL D 1 50 ? 13.881 -24.997 -11.294 1.00 35.95 771 VAL D C 1
ATOM 2209 O O . VAL D 1 50 ? 13.792 -26.019 -11.972 1.00 37.11 771 VAL D O 1
ATOM 2213 N N . THR D 1 51 ? 12.825 -24.277 -10.929 1.00 41.31 772 THR D N 1
ATOM 2214 C CA . THR D 1 51 ? 11.468 -24.633 -11.327 1.00 42.87 772 THR D CA 1
ATOM 2215 C C . THR D 1 51 ? 11.030 -23.788 -12.517 1.00 40.91 772 THR D C 1
ATOM 2216 O O . THR D 1 51 ? 11.020 -22.560 -12.437 1.00 43.05 772 THR D O 1
ATOM 2220 N N . PRO D 1 52 ? 10.668 -24.442 -13.631 1.00 40.05 773 PRO D N 1
ATOM 2221 C CA . PRO D 1 52 ? 10.242 -23.702 -14.824 1.00 36.61 773 PRO D CA 1
ATOM 2222 C C . PRO D 1 52 ? 8.997 -22.866 -14.545 1.00 38.62 773 PRO D C 1
ATOM 2223 O O . PRO D 1 52 ? 8.064 -23.340 -13.894 1.00 39.42 773 PRO D O 1
ATOM 2227 N N . GLY D 1 53 ? 8.992 -21.629 -15.028 1.00 40.21 774 GLY D N 1
ATOM 2228 C CA . GLY D 1 53 ? 7.849 -20.751 -14.860 1.00 41.30 774 GLY D CA 1
ATOM 2229 C C . GLY D 1 53 ? 7.926 -19.860 -13.633 1.00 42.29 774 GLY D C 1
ATOM 2230 O O . GLY D 1 53 ? 7.179 -18.886 -13.525 1.00 42.22 774 GLY D O 1
ATOM 2231 N N . GLU D 1 54 ? 8.823 -20.186 -12.706 1.00 41.17 775 GLU D N 1
ATOM 2232 C CA . GLU D 1 54 ? 8.919 -19.437 -11.457 1.00 43.18 775 GLU D CA 1
ATOM 2233 C C . GLU D 1 54 ? 9.676 -18.125 -11.635 1.00 44.62 775 GLU D C 1
ATOM 2234 O O . GLU D 1 54 ? 10.269 -17.867 -12.680 1.00 42.87 775 GLU D O 1
ATOM 2240 N N . THR D 1 55 ? 9.644 -17.299 -10.597 1.00 47.59 776 THR D N 1
ATOM 2241 C CA . THR D 1 55 ? 10.361 -16.033 -10.589 1.00 46.78 776 THR D CA 1
ATOM 2242 C C . THR D 1 55 ? 11.538 -16.110 -9.626 1.00 41.88 776 THR D C 1
ATOM 2243 O O . THR D 1 55 ? 11.383 -16.503 -8.470 1.00 41.75 776 THR D O 1
ATOM 2247 N N . LEU D 1 56 ? 12.719 -15.740 -10.107 1.00 38.47 777 LEU D N 1
ATOM 2248 C CA . LEU D 1 56 ? 13.913 -15.768 -9.276 1.00 39.63 777 LEU D CA 1
ATOM 2249 C C . LEU D 1 56 ? 14.271 -14.366 -8.809 1.00 42.10 777 LEU D C 1
ATOM 2250 O O . LEU D 1 56 ? 13.983 -13.382 -9.489 1.00 44.02 777 LEU D O 1
ATOM 2255 N N . SER D 1 57 ? 14.892 -14.280 -7.640 1.00 42.98 778 SER D N 1
ATOM 2256 C CA . SER D 1 57 ? 15.365 -13.004 -7.126 1.00 42.34 778 SER D CA 1
ATOM 2257 C C . SER D 1 57 ? 16.883 -12.996 -7.105 1.00 40.65 778 SER D C 1
ATOM 2258 O O . SER D 1 57 ? 17.509 -13.948 -6.647 1.00 39.19 778 SER D O 1
ATOM 2261 N N . VAL D 1 58 ? 17.470 -11.922 -7.620 1.00 39.99 779 VAL D N 1
ATOM 2262 C CA . VAL D 1 58 ? 18.919 -11.768 -7.604 1.00 36.11 779 VAL D CA 1
ATOM 2263 C C . VAL D 1 58 ? 19.307 -10.722 -6.567 1.00 35.45 779 VAL D C 1
ATOM 2264 O O . VAL D 1 58 ? 18.775 -9.613 -6.554 1.00 37.08 779 VAL D O 1
ATOM 2268 N N . ASN D 1 59 ? 20.231 -11.089 -5.690 1.00 35.51 780 ASN D N 1
ATOM 2269 C CA . ASN D 1 59 ? 20.553 -10.268 -4.533 1.00 37.49 780 ASN D CA 1
ATOM 2270 C C . ASN D 1 59 ? 22.030 -9.920 -4.460 1.00 38.48 780 ASN D C 1
ATOM 2271 O O . ASN D 1 59 ? 22.889 -10.779 -4.628 1.00 41.56 780 ASN D O 1
ATOM 2276 N N . TRP D 1 60 ? 22.315 -8.645 -4.223 1.00 39.35 781 TRP D N 1
ATOM 2277 C CA . TRP D 1 60 ? 23.662 -8.214 -3.878 1.00 43.89 781 TRP D CA 1
ATOM 2278 C C . TRP D 1 60 ? 23.605 -6.880 -3.142 1.00 47.77 781 TRP D C 1
ATOM 2279 O O . TRP D 1 60 ? 22.618 -6.150 -3.240 1.00 45.98 781 TRP D O 1
ATOM 2290 N N . ASP D 1 61 ? 24.657 -6.576 -2.391 1.00 54.17 782 ASP D N 1
ATOM 2291 C CA . ASP D 1 61 ? 24.654 -5.403 -1.524 1.00 62.74 782 ASP D CA 1
ATOM 2292 C C . ASP D 1 61 ? 23.444 -5.431 -0.592 1.00 62.00 782 ASP D C 1
ATOM 2293 O O . ASP D 1 61 ? 22.794 -4.411 -0.365 1.00 64.99 782 ASP D O 1
ATOM 2298 N N . GLY D 1 62 ? 23.138 -6.618 -0.079 1.00 60.06 783 GLY D N 1
ATOM 2299 C CA . GLY D 1 62 ? 22.147 -6.785 0.969 1.00 63.00 783 GLY D CA 1
ATOM 2300 C C . GLY D 1 62 ? 20.693 -6.554 0.601 1.00 63.73 783 GLY D C 1
ATOM 2301 O O . GLY D 1 62 ? 19.892 -6.201 1.465 1.00 68.53 783 GLY D O 1
ATOM 2302 N N . LYS D 1 63 ? 20.338 -6.757 -0.663 1.00 59.22 784 LYS D N 1
ATOM 2303 C CA . LYS D 1 63 ? 18.948 -6.592 -1.077 1.00 56.68 784 LYS D CA 1
ATOM 2304 C C . LYS D 1 63 ? 18.651 -7.201 -2.440 1.00 52.32 784 LYS D C 1
ATOM 2305 O O . LYS D 1 63 ? 19.543 -7.362 -3.271 1.00 48.94 784 LYS D O 1
ATOM 2311 N N . ILE D 1 64 ? 17.385 -7.541 -2.657 1.00 51.52 785 ILE D N 1
ATOM 2312 C CA . ILE D 1 64 ? 16.924 -7.963 -3.970 1.00 51.44 785 ILE D CA 1
ATOM 2313 C C . ILE D 1 64 ? 17.051 -6.791 -4.933 1.00 47.96 785 ILE D C 1
ATOM 2314 O O . ILE D 1 64 ? 16.376 -5.772 -4.780 1.00 52.58 785 ILE D O 1
ATOM 2319 N N . GLN D 1 65 ? 17.931 -6.936 -5.916 1.00 42.06 786 GLN D N 1
ATOM 2320 C CA . GLN D 1 65 ? 18.195 -5.875 -6.876 1.00 39.52 786 GLN D CA 1
ATOM 2321 C C . GLN D 1 65 ? 17.290 -5.991 -8.095 1.00 40.05 786 GLN D C 1
ATOM 2322 O O . GLN D 1 65 ? 16.871 -4.989 -8.665 1.00 41.94 786 GLN D O 1
ATOM 2328 N N A CYS D 1 66 ? 16.996 -7.223 -8.495 0.51 39.97 787 CYS D N 1
ATOM 2329 N N B CYS D 1 66 ? 16.993 -7.224 -8.491 0.49 39.97 787 CYS D N 1
ATOM 2330 C CA A CYS D 1 66 ? 16.140 -7.463 -9.649 0.51 39.31 787 CYS D CA 1
ATOM 2331 C CA B CYS D 1 66 ? 16.165 -7.474 -9.664 0.49 39.14 787 CYS D CA 1
ATOM 2332 C C A CYS D 1 66 ? 15.582 -8.882 -9.647 0.51 40.13 787 CYS D C 1
ATOM 2333 C C B CYS D 1 66 ? 15.591 -8.887 -9.655 0.49 40.11 787 CYS D C 1
ATOM 2334 O O A CYS D 1 66 ? 16.022 -9.734 -8.876 0.51 40.69 787 CYS D O 1
ATOM 2335 O O B CYS D 1 66 ? 16.028 -9.741 -8.884 0.49 40.66 787 CYS D O 1
ATOM 2340 N N . GLN D 1 67 ? 14.608 -9.127 -10.516 1.00 40.15 788 GLN D N 1
ATOM 2341 C CA . GLN D 1 67 ? 13.979 -10.437 -10.603 1.00 40.88 788 GLN D CA 1
ATOM 2342 C C . GLN D 1 67 ? 14.041 -11.002 -12.012 1.00 40.22 788 GLN D C 1
ATOM 2343 O O . GLN D 1 67 ? 14.208 -10.268 -12.987 1.00 36.28 788 GLN D O 1
ATOM 2349 N N . VAL D 1 68 ? 13.904 -12.320 -12.102 1.00 39.28 789 VAL D N 1
ATOM 2350 C CA . VAL D 1 68 ? 13.953 -13.016 -13.374 1.00 35.94 789 VAL D CA 1
ATOM 2351 C C . VAL D 1 68 ? 12.766 -13.965 -13.509 1.00 37.60 789 VAL D C 1
ATOM 2352 O O . VAL D 1 68 ? 12.364 -14.614 -12.541 1.00 35.57 789 VAL D O 1
ATOM 2356 N N . ASN D 1 69 ? 12.199 -14.030 -14.710 1.00 35.90 790 ASN D N 1
ATOM 2357 C CA . ASN D 1 69 ? 11.148 -14.993 -15.006 1.00 37.55 790 ASN D CA 1
ATOM 2358 C C . ASN D 1 69 ? 11.685 -16.183 -15.794 1.00 37.04 790 ASN D C 1
ATOM 2359 O O . ASN D 1 69 ? 12.026 -16.063 -16.972 1.00 35.72 790 ASN D O 1
ATOM 2364 N N . VAL D 1 70 ? 11.770 -17.330 -15.130 1.00 32.25 791 VAL D N 1
ATOM 2365 C CA . VAL D 1 70 ? 12.224 -18.549 -15.779 1.00 32.92 791 VAL D CA 1
ATOM 2366 C C . VAL D 1 70 ? 11.130 -19.083 -16.690 1.00 35.20 791 VAL D C 1
ATOM 2367 O O . VAL D 1 70 ? 10.030 -19.385 -16.229 1.00 37.79 791 VAL D O 1
ATOM 2371 N N . PRO D 1 71 ? 11.429 -19.196 -17.992 1.00 32.81 792 PRO D N 1
ATOM 2372 C CA . PRO D 1 71 ? 10.461 -19.677 -18.983 1.00 31.08 792 PRO D CA 1
ATOM 2373 C C . PRO D 1 71 ? 9.858 -21.023 -18.588 1.00 34.97 792 PRO D C 1
ATOM 2374 O O . PRO D 1 71 ? 10.502 -21.816 -17.901 1.00 33.17 792 PRO D O 1
ATOM 2378 N N . GLU D 1 72 ? 8.627 -21.268 -19.020 1.00 37.41 793 GLU D N 1
ATOM 2379 C CA . GLU D 1 72 ? 7.955 -22.530 -18.740 1.00 36.98 793 GLU D CA 1
ATOM 2380 C C . GLU D 1 72 ? 8.577 -23.663 -19.549 1.00 32.46 793 GLU D C 1
ATOM 2381 O O . GLU D 1 72 ? 8.361 -24.834 -19.255 1.00 33.08 793 GLU D O 1
ATOM 2387 N N . THR D 1 73 ? 9.357 -23.310 -20.566 1.00 36.14 794 THR D N 1
ATOM 2388 C CA . THR D 1 73 ? 9.983 -24.308 -21.431 1.00 37.59 794 THR D CA 1
ATOM 2389 C C . THR D 1 73 ? 11.421 -24.625 -21.032 1.00 29.94 794 THR D C 1
ATOM 2390 O O . THR D 1 73 ? 12.118 -25.346 -21.741 1.00 27.97 794 THR D O 1
ATOM 2394 N N . ALA D 1 74 ? 11.863 -24.079 -19.904 1.00 27.64 795 ALA D N 1
ATOM 2395 C CA . ALA D 1 74 ? 13.225 -24.307 -19.436 1.00 28.44 795 ALA D CA 1
ATOM 2396 C C . ALA D 1 74 ? 13.444 -25.762 -19.031 1.00 28.10 795 ALA D C 1
ATOM 2397 O O . ALA D 1 74 ? 12.726 -26.299 -18.184 1.00 30.91 795 ALA D O 1
ATOM 2399 N N . ILE D 1 75 ? 14.444 -26.394 -19.639 1.00 23.15 796 ILE D N 1
ATOM 2400 C CA . ILE D 1 75 ? 14.799 -27.767 -19.298 1.00 23.27 796 ILE D CA 1
ATOM 2401 C C . ILE D 1 75 ? 16.267 -27.869 -18.889 1.00 22.35 796 ILE D C 1
ATOM 2402 O O . ILE D 1 75 ? 17.029 -26.911 -19.035 1.00 17.84 796 ILE D O 1
ATOM 2407 N N . SER D 1 76 ? 16.657 -29.035 -18.382 1.00 21.37 797 SER D N 1
ATOM 2408 C CA . SER D 1 76 ? 17.967 -29.204 -17.755 1.00 25.96 797 SER D CA 1
ATOM 2409 C C . SER D 1 76 ? 19.157 -29.072 -18.712 1.00 24.92 797 SER D C 1
ATOM 2410 O O . SER D 1 76 ? 19.134 -29.583 -19.836 1.00 22.52 797 SER D O 1
ATOM 2413 N N . ASP D 1 77 ? 20.194 -28.387 -18.235 1.00 23.43 798 ASP D N 1
ATOM 2414 C CA . ASP D 1 77 ? 21.426 -28.146 -18.985 1.00 19.37 798 ASP D CA 1
ATOM 2415 C C . ASP D 1 77 ? 21.246 -27.160 -20.130 1.00 19.37 798 ASP D C 1
ATOM 2416 O O . ASP D 1 77 ? 22.097 -27.057 -21.011 1.00 20.55 798 ASP D O 1
ATOM 2421 N N . GLN D 1 78 ? 20.138 -26.432 -20.106 1.00 16.73 799 GLN D N 1
ATOM 2422 C CA . GLN D 1 78 ? 19.874 -25.419 -21.116 1.00 20.70 799 GLN D CA 1
ATOM 2423 C C . GLN D 1 78 ? 20.534 -24.097 -20.725 1.00 19.73 799 GLN D C 1
ATOM 2424 O O . GLN D 1 78 ? 20.398 -23.638 -19.590 1.00 15.60 799 GLN D O 1
ATOM 2430 N N . GLN D 1 79 ? 21.267 -23.498 -21.659 1.00 18.36 800 GLN D N 1
ATOM 2431 C CA . GLN D 1 79 ? 21.748 -22.132 -21.479 1.00 17.58 800 GLN D CA 1
ATOM 2432 C C . GLN D 1 79 ? 20.681 -21.177 -21.987 1.00 18.85 800 GLN D C 1
ATOM 2433 O O . GLN D 1 79 ? 20.101 -21.393 -23.052 1.00 20.04 800 GLN D O 1
ATOM 2439 N N . LEU D 1 80 ? 20.414 -20.119 -21.232 1.00 16.09 801 LEU D N 1
ATOM 2440 C CA . LEU D 1 80 ? 19.437 -19.137 -21.681 1.00 17.21 801 LEU D CA 1
ATOM 2441 C C . LEU D 1 80 ? 19.651 -17.756 -21.082 1.00 19.27 801 LEU D C 1
ATOM 2442 O O . LEU D 1 80 ? 20.217 -17.613 -19.996 1.00 16.44 801 LEU D O 1
ATOM 2447 N N . LEU D 1 81 ? 19.196 -16.743 -21.811 1.00 15.19 802 LEU D N 1
ATOM 2448 C CA . LEU D 1 81 ? 19.214 -15.374 -21.320 1.00 17.85 802 LEU D CA 1
ATOM 2449 C C . LEU D 1 81 ? 18.131 -15.191 -20.265 1.00 21.19 802 LEU D C 1
ATOM 2450 O O . LEU D 1 81 ? 16.980 -15.579 -20.470 1.00 22.22 802 LEU D O 1
ATOM 2455 N N . LEU D 1 82 ? 18.502 -14.610 -19.131 1.00 19.36 803 LEU D N 1
ATOM 2456 C CA . LEU D 1 82 ? 17.521 -14.245 -18.117 1.00 19.14 803 LEU D CA 1
ATOM 2457 C C . LEU D 1 82 ? 17.579 -12.744 -17.837 1.00 19.13 803 LEU D C 1
ATOM 2458 O O . LEU D 1 82 ? 18.370 -12.285 -17.009 1.00 16.68 803 LEU D O 1
ATOM 2463 N N . PRO D 1 83 ? 16.749 -11.967 -18.547 1.00 18.62 804 PRO D N 1
ATOM 2464 C CA . PRO D 1 83 ? 16.686 -10.524 -18.296 1.00 21.42 804 PRO D CA 1
ATOM 2465 C C . PRO D 1 83 ? 16.273 -10.254 -16.854 1.00 24.67 804 PRO D C 1
ATOM 2466 O O . PRO D 1 83 ? 15.239 -10.746 -16.403 1.00 24.11 804 PRO D O 1
ATOM 2470 N N A CYS D 1 84 ? 17.076 -9.478 -16.133 0.59 25.44 805 CYS D N 1
ATOM 2471 N N B CYS D 1 84 ? 17.088 -9.483 -16.142 0.41 25.54 805 CYS D N 1
ATOM 2472 C CA A CYS D 1 84 ? 16.792 -9.185 -14.733 0.59 26.96 805 CYS D CA 1
ATOM 2473 C CA B CYS D 1 84 ? 16.815 -9.146 -14.754 0.41 27.11 805 CYS D CA 1
ATOM 2474 C C A CYS D 1 84 ? 16.162 -7.803 -14.577 0.59 30.02 805 CYS D C 1
ATOM 2475 C C B CYS D 1 84 ? 16.129 -7.789 -14.669 0.41 30.06 805 CYS D C 1
ATOM 2476 O O A CYS D 1 84 ? 16.812 -6.783 -14.801 0.59 30.67 805 CYS D O 1
ATOM 2477 O O B CYS D 1 84 ? 16.711 -6.768 -15.034 0.41 30.84 805 CYS D O 1
ATOM 2482 N N . THR D 1 85 ? 14.890 -7.782 -14.192 1.00 32.21 806 THR D N 1
ATOM 2483 C CA . THR D 1 85 ? 14.135 -6.539 -14.069 1.00 40.51 806 THR D CA 1
ATOM 2484 C C . THR D 1 85 ? 13.885 -6.146 -12.612 1.00 42.62 806 THR D C 1
ATOM 2485 O O . THR D 1 85 ? 13.472 -6.976 -11.804 1.00 40.09 806 THR D O 1
ATOM 2489 N N . PRO D 1 86 ? 14.136 -4.870 -12.278 1.00 50.45 807 PRO D N 1
ATOM 2490 C CA . PRO D 1 86 ? 13.903 -4.309 -10.941 1.00 53.32 807 PRO D CA 1
ATOM 2491 C C . PRO D 1 86 ? 12.563 -4.737 -10.348 1.00 54.02 807 PRO D C 1
ATOM 2492 O O . PRO D 1 86 ? 11.532 -4.542 -10.991 1.00 55.10 807 PRO D O 1
ATOM 2496 N N . LYS E 1 8 ? 16.074 35.462 -14.281 1.00 34.19 729 LYS E N 1
ATOM 2497 C CA . LYS E 1 8 ? 16.527 34.253 -13.598 1.00 36.22 729 LYS E CA 1
ATOM 2498 C C . LYS E 1 8 ? 16.651 33.090 -14.579 1.00 29.17 729 LYS E C 1
ATOM 2499 O O . LYS E 1 8 ? 16.077 32.017 -14.377 1.00 27.65 729 LYS E O 1
ATOM 2505 N N . ARG E 1 9 ? 17.408 33.317 -15.646 1.00 25.07 730 ARG E N 1
ATOM 2506 C CA . ARG E 1 9 ? 17.552 32.339 -16.711 1.00 25.03 730 ARG E CA 1
ATOM 2507 C C . ARG E 1 9 ? 18.635 31.314 -16.401 1.00 25.39 730 ARG E C 1
ATOM 2508 O O . ARG E 1 9 ? 19.643 31.621 -15.760 1.00 24.10 730 ARG E O 1
ATOM 2516 N N . LEU E 1 10 ? 18.418 30.094 -16.876 1.00 22.10 731 LEU E N 1
ATOM 2517 C CA . LEU E 1 10 ? 19.384 29.020 -16.715 1.00 24.56 731 LEU E CA 1
ATOM 2518 C C . LEU E 1 10 ? 19.454 28.179 -17.985 1.00 22.03 731 LEU E C 1
ATOM 2519 O O . LEU E 1 10 ? 18.433 27.727 -18.502 1.00 22.21 731 LEU E O 1
ATOM 2524 N N . PHE E 1 11 ? 20.665 27.990 -18.494 1.00 20.37 732 PHE E N 1
ATOM 2525 C CA . PHE E 1 11 ? 20.890 27.105 -19.627 1.00 15.99 732 PHE E CA 1
ATOM 2526 C C . PHE E 1 11 ? 21.242 25.727 -19.076 1.00 14.04 732 PHE E C 1
ATOM 2527 O O . PHE E 1 11 ? 22.365 25.494 -18.634 1.00 15.38 732 PHE E O 1
ATOM 2535 N N . ALA E 1 12 ? 20.271 24.821 -19.091 1.00 14.99 733 ALA E N 1
ATOM 2536 C CA . ALA E 1 12 ? 20.453 23.506 -18.484 1.00 16.02 733 ALA E CA 1
ATOM 2537 C C . ALA E 1 12 ? 20.794 22.433 -19.506 1.00 19.52 733 ALA E C 1
ATOM 2538 O O . ALA E 1 12 ? 20.118 22.282 -20.524 1.00 16.91 733 ALA E O 1
ATOM 2540 N N . ILE E 1 13 ? 21.855 21.689 -19.228 1.00 19.72 734 ILE E N 1
ATOM 2541 C CA . ILE E 1 13 ? 22.152 20.493 -19.995 1.00 19.90 734 ILE E CA 1
ATOM 2542 C C . ILE E 1 13 ? 21.700 19.291 -19.178 1.00 17.85 734 ILE E C 1
ATOM 2543 O O . ILE E 1 13 ? 22.302 18.947 -18.163 1.00 16.92 734 ILE E O 1
ATOM 2548 N N . LEU E 1 14 ? 20.608 18.679 -19.615 1.00 19.99 735 LEU E N 1
ATOM 2549 C CA . LEU E 1 14 ? 19.955 17.628 -18.847 1.00 23.97 735 LEU E CA 1
ATOM 2550 C C . LEU E 1 14 ? 20.408 16.233 -19.249 1.00 19.98 735 LEU E C 1
ATOM 2551 O O . LEU E 1 14 ? 20.345 15.864 -20.421 1.00 21.37 735 LEU E O 1
ATOM 2556 N N A ARG E 1 15 ? 20.852 15.461 -18.266 0.54 19.12 736 ARG E N 1
ATOM 2557 N N B ARG E 1 15 ? 20.891 15.475 -18.269 0.46 19.26 736 ARG E N 1
ATOM 2558 C CA A ARG E 1 15 ? 21.198 14.064 -18.480 0.54 20.67 736 ARG E CA 1
ATOM 2559 C CA B ARG E 1 15 ? 21.228 14.068 -18.455 0.46 20.71 736 ARG E CA 1
ATOM 2560 C C A ARG E 1 15 ? 20.690 13.235 -17.315 0.54 20.83 736 ARG E C 1
ATOM 2561 C C B ARG E 1 15 ? 20.626 13.269 -17.310 0.46 20.76 736 ARG E C 1
ATOM 2562 O O A ARG E 1 15 ? 20.886 13.599 -16.157 0.54 20.95 736 ARG E O 1
ATOM 2563 O O B ARG E 1 15 ? 20.700 13.686 -16.157 0.46 20.91 736 ARG E O 1
ATOM 2578 N N . LEU E 1 16 ? 20.038 12.119 -17.621 1.00 20.12 737 LEU E N 1
ATOM 2579 C CA . LEU E 1 16 ? 19.584 11.207 -16.583 1.00 21.34 737 LEU E CA 1
ATOM 2580 C C . LEU E 1 16 ? 20.806 10.551 -15.944 1.00 21.25 737 LEU E C 1
ATOM 2581 O O . LEU E 1 16 ? 21.910 10.626 -16.487 1.00 17.18 737 LEU E O 1
ATOM 2586 N N . ALA E 1 17 ? 20.610 9.923 -14.789 1.00 21.14 738 ALA E N 1
ATOM 2587 C CA . ALA E 1 17 ? 21.701 9.263 -14.076 1.00 22.89 738 ALA E CA 1
ATOM 2588 C C . ALA E 1 17 ? 22.403 8.213 -14.936 1.00 22.80 738 ALA E C 1
ATOM 2589 O O . ALA E 1 17 ? 23.600 7.965 -14.774 1.00 20.18 738 ALA E O 1
ATOM 2591 N N . ASP E 1 18 ? 21.657 7.598 -15.850 1.00 22.67 739 ASP E N 1
ATOM 2592 C CA . ASP E 1 18 ? 22.218 6.565 -16.715 1.00 20.23 739 ASP E CA 1
ATOM 2593 C C . ASP E 1 18 ? 22.849 7.168 -17.967 1.00 21.16 739 ASP E C 1
ATOM 2594 O O . ASP E 1 18 ? 23.309 6.445 -18.848 1.00 21.40 739 ASP E O 1
ATOM 2599 N N . GLY E 1 19 ? 22.866 8.496 -18.042 1.00 16.65 740 GLY E N 1
ATOM 2600 C CA . GLY E 1 19 ? 23.516 9.187 -19.142 1.00 16.88 740 GLY E CA 1
ATOM 2601 C C . GLY E 1 19 ? 22.616 9.521 -20.318 1.00 21.27 740 GLY E C 1
ATOM 2602 O O . GLY E 1 19 ? 23.062 10.129 -21.291 1.00 20.30 740 GLY E O 1
ATOM 2603 N N . SER E 1 20 ? 21.348 9.132 -20.236 1.00 17.15 741 SER E N 1
ATOM 2604 C CA . SER E 1 20 ? 20.410 9.387 -21.323 1.00 14.66 741 SER E CA 1
ATOM 2605 C C . SER E 1 20 ? 19.814 10.791 -21.236 1.00 20.09 741 SER E C 1
ATOM 2606 O O . SER E 1 20 ? 19.992 11.489 -20.239 1.00 20.23 741 SER E O 1
ATOM 2609 N N . GLN E 1 21 ? 19.100 11.188 -22.285 1.00 22.71 742 GLN E N 1
ATOM 2610 C CA . GLN E 1 21 ? 18.569 12.542 -22.402 1.00 23.90 742 GLN E CA 1
ATOM 2611 C C . GLN E 1 21 ? 17.046 12.555 -22.397 1.00 25.32 742 GLN E C 1
ATOM 2612 O O . GLN E 1 21 ? 16.415 11.731 -23.059 1.00 26.00 742 GLN E O 1
ATOM 2618 N N . PRO E 1 22 ? 16.448 13.500 -21.653 1.00 26.03 743 PRO E N 1
ATOM 2619 C CA . PRO E 1 22 ? 14.996 13.696 -21.712 1.00 23.46 743 PRO E CA 1
ATOM 2620 C C . PRO E 1 22 ? 14.599 14.088 -23.128 1.00 23.21 743 PRO E C 1
ATOM 2621 O O . PRO E 1 22 ? 15.364 14.780 -23.794 1.00 20.09 743 PRO E O 1
ATOM 2625 N N . PRO E 1 23 ? 13.416 13.653 -23.583 1.00 24.86 744 PRO E N 1
ATOM 2626 C CA . PRO E 1 23 ? 12.996 13.844 -24.975 1.00 24.87 744 PRO E CA 1
ATOM 2627 C C . PRO E 1 23 ? 12.633 15.291 -25.304 1.00 27.13 744 PRO E C 1
ATOM 2628 O O . PRO E 1 23 ? 12.295 16.075 -24.416 1.00 26.51 744 PRO E O 1
ATOM 2632 N N . PHE E 1 24 ? 12.712 15.629 -26.585 1.00 28.59 745 PHE E N 1
ATOM 2633 C CA . PHE E 1 24 ? 12.260 16.920 -27.072 1.00 34.16 745 PHE E CA 1
ATOM 2634 C C . PHE E 1 24 ? 10.809 17.124 -26.663 1.00 32.53 745 PHE E C 1
ATOM 2635 O O . PHE E 1 24 ? 9.977 16.233 -26.836 1.00 33.00 745 PHE E O 1
ATOM 2643 N N . GLY E 1 25 ? 10.504 18.294 -26.114 1.00 34.34 746 GLY E N 1
ATOM 2644 C CA . GLY E 1 25 ? 9.138 18.609 -25.735 1.00 34.98 746 GLY E CA 1
ATOM 2645 C C . GLY E 1 25 ? 8.811 18.309 -24.285 1.00 35.16 746 GLY E C 1
ATOM 2646 O O . GLY E 1 25 ? 7.708 18.596 -23.821 1.00 35.05 746 GLY E O 1
ATOM 2647 N N . ALA E 1 26 ? 9.759 17.719 -23.564 1.00 32.54 747 ALA E N 1
ATOM 2648 C CA . ALA E 1 26 ? 9.583 17.514 -22.132 1.00 29.14 747 ALA E CA 1
ATOM 2649 C C . ALA E 1 26 ? 9.462 18.880 -21.467 1.00 32.24 747 ALA E C 1
ATOM 2650 O O . ALA E 1 26 ? 10.118 19.837 -21.879 1.00 31.23 747 ALA E O 1
ATOM 2652 N N . SER E 1 27 ? 8.613 18.978 -20.451 1.00 32.33 748 SER E N 1
ATOM 2653 C CA . SER E 1 27 ? 8.442 20.236 -19.737 1.00 36.12 748 SER E CA 1
ATOM 2654 C C . SER E 1 27 ? 9.218 20.225 -18.425 1.00 34.36 748 SER E C 1
ATOM 2655 O O . SER E 1 27 ? 9.301 19.201 -17.749 1.00 34.17 748 SER E O 1
ATOM 2658 N N . VAL E 1 28 ? 9.790 21.371 -18.076 1.00 32.40 749 VAL E N 1
ATOM 2659 C CA . VAL E 1 28 ? 10.513 21.517 -16.820 1.00 32.58 749 VAL E CA 1
ATOM 2660 C C . VAL E 1 28 ? 9.725 22.441 -15.899 1.00 36.92 749 VAL E C 1
ATOM 2661 O O . VAL E 1 28 ? 9.387 23.562 -16.276 1.00 35.60 749 VAL E O 1
ATOM 2665 N N . THR E 1 29 ? 9.430 21.964 -14.693 1.00 43.25 750 THR E N 1
ATOM 2666 C CA . THR E 1 29 ? 8.566 22.694 -13.772 1.00 43.90 750 THR E CA 1
ATOM 2667 C C . THR E 1 29 ? 9.209 22.918 -12.407 1.00 44.63 750 THR E C 1
ATOM 2668 O O . THR E 1 29 ? 9.945 22.066 -11.908 1.00 42.36 750 THR E O 1
ATOM 2672 N N . SER E 1 30 ? 8.914 24.068 -11.806 1.00 45.32 751 SER E N 1
ATOM 2673 C CA . SER E 1 30 ? 9.421 24.399 -10.480 1.00 46.75 751 SER E CA 1
ATOM 2674 C C . SER E 1 30 ? 8.632 23.661 -9.408 1.00 47.50 751 SER E C 1
ATOM 2675 O O . SER E 1 30 ? 7.654 22.976 -9.709 1.00 45.26 751 SER E O 1
ATOM 2678 N N . GLU E 1 31 ? 9.058 23.807 -8.157 1.00 52.02 752 GLU E N 1
ATOM 2679 C CA . GLU E 1 31 ? 8.383 23.159 -7.039 1.00 59.55 752 GLU E CA 1
ATOM 2680 C C . GLU E 1 31 ? 6.937 23.627 -6.920 1.00 63.86 752 GLU E C 1
ATOM 2681 O O . GLU E 1 31 ? 6.048 22.845 -6.582 1.00 67.46 752 GLU E O 1
ATOM 2687 N N . LYS E 1 32 ? 6.708 24.907 -7.196 1.00 63.37 753 LYS E N 1
ATOM 2688 C CA . LYS E 1 32 ? 5.366 25.476 -7.124 1.00 64.00 753 LYS E CA 1
ATOM 2689 C C . LYS E 1 32 ? 4.504 25.011 -8.295 1.00 64.02 753 LYS E C 1
ATOM 2690 O O . LYS E 1 32 ? 3.307 25.299 -8.351 1.00 64.44 753 LYS E O 1
ATOM 2692 N N . GLY E 1 33 ? 5.121 24.293 -9.229 1.00 62.23 754 GLY E N 1
ATOM 2693 C CA . GLY E 1 33 ? 4.408 23.745 -10.368 1.00 57.37 754 GLY E CA 1
ATOM 2694 C C . GLY E 1 33 ? 4.425 24.652 -11.584 1.00 54.44 754 GLY E C 1
ATOM 2695 O O . GLY E 1 33 ? 3.698 24.417 -12.549 1.00 53.57 754 GLY E O 1
ATOM 2696 N N . ARG E 1 34 ? 5.253 25.691 -11.541 1.00 52.32 755 ARG E N 1
ATOM 2697 C CA . ARG E 1 34 ? 5.363 26.622 -12.658 1.00 51.28 755 ARG E CA 1
ATOM 2698 C C . ARG E 1 34 ? 6.238 26.053 -13.771 1.00 48.51 755 ARG E C 1
ATOM 2699 O O . ARG E 1 34 ? 7.276 25.445 -13.506 1.00 47.68 755 ARG E O 1
ATOM 2701 N N . GLU E 1 35 ? 5.813 26.256 -15.014 1.00 45.69 756 GLU E N 1
ATOM 2702 C CA . GLU E 1 35 ? 6.574 25.799 -16.170 1.00 48.04 756 GLU E CA 1
ATOM 2703 C C . GLU E 1 35 ? 7.701 26.778 -16.488 1.00 44.04 756 GLU E C 1
ATOM 2704 O O . GLU E 1 35 ? 7.453 27.898 -16.935 1.00 47.18 756 GLU E O 1
ATOM 2710 N N . LEU E 1 36 ? 8.939 26.352 -16.258 1.00 33.97 757 LEU E N 1
ATOM 2711 C CA . LEU E 1 36 ? 10.084 27.247 -16.399 1.00 33.64 757 LEU E CA 1
ATOM 2712 C C . LEU E 1 36 ? 10.699 27.192 -17.794 1.00 29.66 757 LEU E C 1
ATOM 2713 O O . LEU E 1 36 ? 11.488 28.054 -18.167 1.00 34.65 757 LEU E O 1
ATOM 2718 N N . GLY E 1 37 ? 10.326 26.176 -18.562 1.00 31.25 758 GLY E N 1
ATOM 2719 C CA . GLY E 1 37 ? 10.842 26.003 -19.906 1.00 27.22 758 GLY E CA 1
ATOM 2720 C C . GLY E 1 37 ? 10.593 24.602 -20.432 1.00 29.04 758 GLY E C 1
ATOM 2721 O O . GLY E 1 37 ? 10.095 23.735 -19.716 1.00 31.03 758 GLY E O 1
ATOM 2722 N N . MET E 1 38 ? 10.935 24.380 -21.694 1.00 30.89 759 MET E N 1
ATOM 2723 C CA . MET E 1 38 ? 10.778 23.066 -22.291 1.00 32.65 759 MET E CA 1
ATOM 2724 C C . MET E 1 38 ? 12.096 22.547 -22.847 1.00 30.46 759 MET E C 1
ATOM 2725 O O . MET E 1 38 ? 12.950 23.320 -23.276 1.00 30.23 759 MET E O 1
ATOM 2730 N N . VAL E 1 39 ? 12.255 21.230 -22.823 1.00 29.44 760 VAL E N 1
ATOM 2731 C CA . VAL E 1 39 ? 13.449 20.594 -23.354 1.00 27.85 760 VAL E CA 1
ATOM 2732 C C . VAL E 1 39 ? 13.404 20.596 -24.877 1.00 26.84 760 VAL E C 1
ATOM 2733 O O . VAL E 1 39 ? 12.370 20.305 -25.475 1.00 28.36 760 VAL E O 1
ATOM 2737 N N . ALA E 1 40 ? 14.526 20.938 -25.500 1.00 24.33 761 ALA E N 1
ATOM 2738 C CA . ALA E 1 40 ? 14.644 20.864 -26.949 1.00 27.33 761 ALA E CA 1
ATOM 2739 C C . ALA E 1 40 ? 15.336 19.562 -27.332 1.00 27.52 761 ALA E C 1
ATOM 2740 O O . ALA E 1 40 ? 15.152 18.535 -26.675 1.00 26.60 761 ALA E O 1
ATOM 2742 N N . ASP E 1 41 ? 16.130 19.607 -28.396 1.00 27.12 762 ASP E N 1
ATOM 2743 C CA . ASP E 1 41 ? 16.916 18.454 -28.809 1.00 31.05 762 ASP E CA 1
ATOM 2744 C C . ASP E 1 41 ? 18.113 18.275 -27.883 1.00 26.56 762 ASP E C 1
ATOM 2745 O O . ASP E 1 41 ? 18.523 19.211 -27.197 1.00 24.02 762 ASP E O 1
ATOM 2750 N N . GLU E 1 42 ? 18.658 17.063 -27.863 1.00 23.73 763 GLU E N 1
ATOM 2751 C CA . GLU E 1 42 ? 19.902 16.775 -27.156 1.00 21.56 763 GLU E CA 1
ATOM 2752 C C . GLU E 1 42 ? 19.846 17.129 -25.676 1.00 18.24 763 GLU E C 1
ATOM 2753 O O . GLU E 1 42 ? 20.859 17.504 -25.095 1.00 17.61 763 GLU E O 1
ATOM 2759 N N . GLY E 1 43 ? 18.669 17.019 -25.070 1.00 17.02 764 GLY E N 1
ATOM 2760 C CA . GLY E 1 43 ? 18.522 17.278 -23.649 1.00 14.42 764 GLY E CA 1
ATOM 2761 C C . GLY E 1 43 ? 18.858 18.698 -23.224 1.00 19.52 764 GLY E C 1
ATOM 2762 O O . GLY E 1 43 ? 19.137 18.949 -22.051 1.00 16.58 764 GLY E O 1
ATOM 2763 N N . LEU E 1 44 ? 18.829 19.629 -24.174 1.00 19.44 765 LEU E N 1
ATOM 2764 C CA . LEU E 1 44 ? 19.094 21.036 -23.880 1.00 18.59 765 LEU E CA 1
ATOM 2765 C C . LEU E 1 44 ? 17.807 21.760 -23.494 1.00 22.21 765 LEU E C 1
ATOM 2766 O O . LEU E 1 44 ? 16.769 21.586 -24.133 1.00 20.71 765 LEU E O 1
ATOM 2771 N N . ALA E 1 45 ? 17.880 22.575 -22.448 1.00 19.93 766 ALA E N 1
ATOM 2772 C CA . ALA E 1 45 ? 16.712 23.314 -21.984 1.00 21.04 766 ALA E CA 1
ATOM 2773 C C . ALA E 1 45 ? 17.079 24.719 -21.524 1.00 21.01 766 ALA E C 1
ATOM 2774 O O . ALA E 1 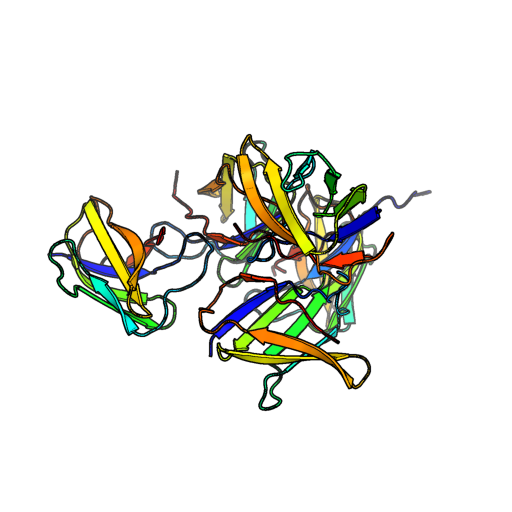45 ? 17.875 24.892 -20.601 1.00 22.12 766 ALA E O 1
ATOM 2776 N N . TRP E 1 46 ? 16.501 25.720 -22.173 1.00 20.66 767 TRP E N 1
ATOM 2777 C CA . TRP E 1 46 ? 16.692 27.102 -21.753 1.00 26.70 767 TRP E CA 1
ATOM 2778 C C . TRP E 1 46 ? 15.551 27.524 -20.840 1.00 26.88 767 TRP E C 1
ATOM 2779 O O . TRP E 1 46 ? 14.404 27.644 -21.269 1.00 27.70 767 TRP E O 1
ATOM 2790 N N . LEU E 1 47 ? 15.879 27.730 -19.571 1.00 23.46 768 LEU E N 1
ATOM 2791 C CA . LEU E 1 47 ? 14.877 28.003 -18.555 1.00 23.59 768 LEU E CA 1
ATOM 2792 C C . LEU E 1 47 ? 14.927 29.456 -18.105 1.00 24.98 768 LEU E C 1
ATOM 2793 O O . LEU E 1 47 ? 15.924 30.150 -18.304 1.00 21.99 768 LEU E O 1
ATOM 2798 N N . SER E 1 48 ? 13.834 29.907 -17.502 1.00 28.18 769 SER E N 1
ATOM 2799 C CA . SER E 1 48 ? 13.785 31.212 -16.861 1.00 34.85 769 SER E CA 1
ATOM 2800 C C . SER E 1 48 ? 12.849 31.133 -15.664 1.00 35.08 769 SER E C 1
ATOM 2801 O O . SER E 1 48 ? 12.075 30.185 -15.537 1.00 32.81 769 SER E O 1
ATOM 2804 N N . GLY E 1 49 ? 12.932 32.122 -14.782 1.00 35.25 770 GLY E N 1
ATOM 2805 C CA . GLY E 1 49 ? 12.146 32.117 -13.564 1.00 33.62 770 GLY E CA 1
ATOM 2806 C C . GLY E 1 49 ? 12.612 31.026 -12.621 1.00 31.01 770 GLY E C 1
ATOM 2807 O O . GLY E 1 49 ? 11.836 30.511 -11.817 1.00 30.69 770 GLY E O 1
ATOM 2808 N N . VAL E 1 50 ? 13.890 30.675 -12.725 1.00 28.67 771 VAL E N 1
ATOM 2809 C CA . VAL E 1 50 ? 14.469 29.617 -11.906 1.00 32.57 771 VAL E CA 1
ATOM 2810 C C . VAL E 1 50 ? 14.955 30.157 -10.569 1.00 39.32 771 VAL E C 1
ATOM 2811 O O . VAL E 1 50 ? 15.585 31.212 -10.507 1.00 43.62 771 VAL E O 1
ATOM 2815 N N . THR E 1 51 ? 14.662 29.425 -9.500 1.00 35.90 772 THR E N 1
ATOM 2816 C CA . THR E 1 51 ? 15.088 29.823 -8.167 1.00 35.24 772 THR E CA 1
ATOM 2817 C C . THR E 1 51 ? 16.257 28.967 -7.703 1.00 31.67 772 THR E C 1
ATOM 2818 O O . THR E 1 51 ? 16.140 27.748 -7.610 1.00 35.01 772 THR E O 1
ATOM 2822 N N . PRO E 1 52 ? 17.397 29.606 -7.413 1.00 28.17 773 PRO E N 1
ATOM 2823 C CA . PRO E 1 52 ? 18.559 28.863 -6.921 1.00 30.69 773 PRO E CA 1
ATOM 2824 C C . PRO E 1 52 ? 18.187 27.993 -5.725 1.00 32.72 773 PRO E C 1
ATOM 2825 O O . PRO E 1 52 ? 17.479 28.455 -4.830 1.00 32.86 773 PRO E O 1
ATOM 2829 N N . GLY E 1 53 ? 18.652 26.749 -5.716 1.00 33.01 774 GLY E N 1
ATOM 2830 C CA . GLY E 1 53 ? 18.425 25.861 -4.591 1.00 33.09 774 GLY E CA 1
ATOM 2831 C C . GLY E 1 53 ? 17.167 25.017 -4.688 1.00 34.31 774 GLY E C 1
ATOM 2832 O O . GLY E 1 53 ? 16.987 24.081 -3.910 1.00 37.96 774 GLY E O 1
ATOM 2833 N N . GLU E 1 54 ? 16.295 25.337 -5.639 1.00 33.26 775 GLU E N 1
ATOM 2834 C CA . GLU E 1 54 ? 15.022 24.633 -5.759 1.00 32.61 775 GLU E CA 1
ATOM 2835 C C . GLU E 1 54 ? 15.147 23.323 -6.533 1.00 34.38 775 GLU E C 1
ATOM 2836 O O . GLU E 1 54 ? 16.121 23.098 -7.254 1.00 30.30 775 GLU E O 1
ATOM 2842 N N . THR E 1 55 ? 14.144 22.466 -6.381 1.00 36.38 776 THR E N 1
ATOM 2843 C CA . THR E 1 55 ? 14.098 21.199 -7.095 1.00 36.65 776 THR E CA 1
ATOM 2844 C C . THR E 1 55 ? 13.131 21.287 -8.270 1.00 36.06 776 THR E C 1
ATOM 2845 O O . THR E 1 55 ? 11.952 21.594 -8.094 1.00 35.04 776 THR E O 1
ATOM 2849 N N . LEU E 1 56 ? 13.638 21.027 -9.470 1.00 31.27 777 LEU E N 1
ATOM 2850 C CA . LEU E 1 56 ? 12.801 21.058 -10.660 1.00 32.39 777 LEU E CA 1
ATOM 2851 C C . LEU E 1 56 ? 12.375 19.652 -11.048 1.00 34.08 777 LEU E C 1
ATOM 2852 O O . LEU E 1 56 ? 13.092 18.685 -10.795 1.00 35.00 777 LEU E O 1
ATOM 2857 N N . SER E 1 57 ? 11.202 19.542 -11.658 1.00 32.41 778 SER E N 1
ATOM 2858 C CA . SER E 1 57 ? 10.738 18.266 -12.175 1.00 32.53 778 SER E CA 1
ATOM 2859 C C . SER E 1 57 ? 10.729 18.298 -13.692 1.00 31.83 778 SER E C 1
ATOM 2860 O O . SER E 1 57 ? 10.366 19.302 -14.301 1.00 32.37 778 SER E O 1
ATOM 2863 N N . VAL E 1 58 ? 11.145 17.196 -14.300 1.00 32.86 779 VAL E N 1
ATOM 2864 C CA . VAL E 1 58 ? 11.104 17.071 -15.748 1.00 32.05 779 VAL E CA 1
ATOM 2865 C C . VAL E 1 58 ? 9.967 16.127 -16.107 1.00 32.43 779 VAL E C 1
ATOM 2866 O O . VAL E 1 58 ? 9.958 14.972 -15.690 1.00 30.47 779 VAL E O 1
ATOM 2870 N N . ASN E 1 59 ? 9.000 16.628 -16.867 1.00 32.75 780 ASN E N 1
ATOM 2871 C CA . ASN E 1 59 ? 7.815 15.849 -17.195 1.00 33.38 780 ASN E CA 1
ATOM 2872 C C . ASN E 1 59 ? 7.696 15.537 -18.681 1.00 35.19 780 ASN E C 1
ATOM 2873 O O . ASN E 1 59 ? 7.914 16.400 -19.533 1.00 32.97 780 ASN E O 1
ATOM 2878 N N . TRP E 1 60 ? 7.354 14.289 -18.981 1.00 34.35 781 TRP E N 1
ATOM 2879 C CA . TRP E 1 60 ? 6.923 13.914 -20.319 1.00 37.43 781 TRP E CA 1
ATOM 2880 C C . TRP E 1 60 ? 6.053 12.668 -20.246 1.00 42.41 781 TRP E C 1
ATOM 2881 O O . TRP E 1 60 ? 6.016 11.990 -19.217 1.00 43.91 781 TRP E O 1
ATOM 2892 N N . ASP E 1 61 ? 5.342 12.384 -21.332 1.00 43.94 782 ASP E N 1
ATOM 2893 C CA . ASP E 1 61 ? 4.389 11.277 -21.361 1.00 48.20 782 ASP E CA 1
ATOM 2894 C C . ASP E 1 61 ? 3.489 11.253 -20.124 1.00 48.85 782 ASP E C 1
ATOM 2895 O O . ASP E 1 61 ? 3.104 10.189 -19.639 1.00 51.28 782 ASP E O 1
ATOM 2900 N N . GLY E 1 62 ? 3.172 12.438 -19.613 1.00 48.33 783 GLY E N 1
ATOM 2901 C CA . GLY E 1 62 ? 2.148 12.589 -18.595 1.00 50.36 783 GLY E CA 1
ATOM 2902 C C . GLY E 1 62 ? 2.539 12.409 -17.139 1.00 52.73 783 GLY E C 1
ATOM 2903 O O . GLY E 1 62 ? 1.668 12.209 -16.296 1.00 58.53 783 GLY E O 1
ATOM 2904 N N . LYS E 1 63 ? 3.828 12.485 -16.823 1.00 51.82 784 LYS E N 1
ATOM 2905 C CA . LYS E 1 63 ? 4.250 12.345 -15.430 1.00 52.32 784 LYS E CA 1
ATOM 2906 C C . LYS E 1 63 ? 5.658 12.865 -15.150 1.00 50.53 784 LYS E C 1
ATOM 2907 O O . LYS E 1 63 ? 6.441 13.117 -16.068 1.00 48.32 784 LYS E O 1
ATOM 2910 N N . ILE E 1 64 ? 5.965 13.024 -13.866 1.00 48.79 785 ILE E N 1
ATOM 2911 C CA . ILE E 1 64 ? 7.305 13.388 -13.430 1.00 45.41 785 ILE E CA 1
ATOM 2912 C C . ILE E 1 64 ? 8.237 12.204 -13.640 1.00 43.89 785 ILE E C 1
ATOM 2913 O O . ILE E 1 64 ? 8.108 11.175 -12.977 1.00 45.02 785 ILE E O 1
ATOM 2918 N N . GLN E 1 65 ? 9.169 12.350 -14.574 1.00 39.37 786 GLN E N 1
ATOM 2919 C CA . GLN E 1 65 ? 10.085 11.270 -14.919 1.00 36.55 786 GLN E CA 1
ATOM 2920 C C . GLN E 1 65 ? 11.342 11.312 -14.059 1.00 36.07 786 GLN E C 1
ATOM 2921 O O . GLN E 1 65 ? 11.880 10.275 -13.670 1.00 38.07 786 GLN E O 1
ATOM 2927 N N A CYS E 1 66 ? 11.811 12.521 -13.772 0.48 34.00 787 CYS E N 1
ATOM 2928 N N B CYS E 1 66 ? 11.802 12.521 -13.764 0.52 34.02 787 CYS E N 1
ATOM 2929 C CA A CYS E 1 66 ? 12.989 12.708 -12.936 0.48 32.49 787 CYS E CA 1
ATOM 2930 C CA B CYS E 1 66 ? 12.990 12.713 -12.944 0.52 32.48 787 CYS E CA 1
ATOM 2931 C C A CYS E 1 66 ? 13.061 14.145 -12.433 0.48 31.40 787 CYS E C 1
ATOM 2932 C C B CYS E 1 66 ? 13.050 14.143 -12.423 0.52 31.43 787 CYS E C 1
ATOM 2933 O O A CYS E 1 66 ? 12.324 15.013 -12.901 0.48 30.78 787 CYS E O 1
ATOM 2934 O O B CYS E 1 66 ? 12.293 15.006 -12.867 0.52 30.74 787 CYS E O 1
ATOM 2939 N N . GLN E 1 67 ? 13.948 14.390 -11.477 1.00 29.90 788 GLN E N 1
ATOM 2940 C CA . GLN E 1 67 ? 14.075 15.710 -10.882 1.00 33.61 788 GLN E CA 1
ATOM 2941 C C . GLN E 1 67 ? 15.524 16.173 -10.854 1.00 33.37 788 GLN E C 1
ATOM 2942 O O . GLN E 1 67 ? 16.453 15.362 -10.874 1.00 32.16 788 GLN E O 1
ATOM 2948 N N . VAL E 1 68 ? 15.707 17.488 -10.815 1.00 29.31 789 VAL E N 1
ATOM 2949 C CA . VAL E 1 68 ? 17.035 18.072 -10.744 1.00 28.28 789 VAL E CA 1
ATOM 2950 C C . VAL E 1 68 ? 17.115 19.049 -9.581 1.00 29.29 789 VAL E C 1
ATOM 2951 O O . VAL E 1 68 ? 16.108 19.626 -9.166 1.00 29.35 789 VAL E O 1
ATOM 2955 N N . ASN E 1 69 ? 18.318 19.223 -9.047 1.00 30.21 790 ASN E N 1
ATOM 2956 C CA . ASN E 1 69 ? 18.545 20.209 -8.002 1.00 32.60 790 ASN E CA 1
ATOM 2957 C C . ASN E 1 69 ? 19.368 21.385 -8.512 1.00 30.45 790 ASN E C 1
ATOM 2958 O O . ASN E 1 69 ? 20.539 21.230 -8.864 1.00 29.51 790 ASN E O 1
ATOM 2963 N N . VAL E 1 70 ? 18.743 22.556 -8.568 1.00 26.76 791 VAL E N 1
ATOM 2964 C CA . VAL E 1 70 ? 19.447 23.770 -8.944 1.00 25.71 791 VAL E CA 1
ATOM 2965 C C . VAL E 1 70 ? 20.350 24.213 -7.804 1.00 28.47 791 VAL E C 1
ATOM 2966 O O . VAL E 1 70 ? 19.873 24.456 -6.695 1.00 29.44 791 VAL E O 1
ATOM 2970 N N . PRO E 1 71 ? 21.662 24.310 -8.070 1.00 27.36 792 PRO E N 1
ATOM 2971 C CA . PRO E 1 71 ? 22.622 24.777 -7.065 1.00 28.04 792 PRO E CA 1
ATOM 2972 C C . PRO E 1 71 ? 22.193 26.117 -6.482 1.00 31.46 792 PRO E C 1
ATOM 2973 O O . PRO E 1 71 ? 21.628 26.950 -7.194 1.00 30.69 792 PRO E O 1
ATOM 2977 N N . GLU E 1 72 ? 22.455 26.317 -5.196 1.00 35.55 793 GLU E N 1
ATOM 2978 C CA . GLU E 1 72 ? 22.068 27.547 -4.522 1.00 39.51 793 GLU E CA 1
ATOM 2979 C C . GLU E 1 72 ? 22.909 28.711 -5.028 1.00 34.78 793 GLU E C 1
ATOM 2980 O O . GLU E 1 72 ? 22.559 29.871 -4.827 1.00 32.12 793 GLU E O 1
ATOM 2986 N N . THR E 1 73 ? 24.016 28.392 -5.691 1.00 32.68 794 THR E N 1
ATOM 2987 C CA . THR E 1 73 ? 24.922 29.409 -6.215 1.00 31.82 794 THR E CA 1
ATOM 2988 C C . THR E 1 73 ? 24.627 29.773 -7.666 1.00 30.31 794 THR E C 1
ATOM 2989 O O . THR E 1 73 ? 25.389 30.512 -8.289 1.00 33.62 794 THR E O 1
ATOM 2993 N N . ALA E 1 74 ? 23.527 29.256 -8.202 1.00 25.59 795 ALA E N 1
ATOM 2994 C CA . ALA E 1 74 ? 23.166 29.517 -9.593 1.00 25.29 795 ALA E CA 1
ATOM 2995 C C . ALA E 1 74 ? 22.828 30.990 -9.825 1.00 25.16 795 ALA E C 1
ATOM 2996 O O . ALA E 1 74 ? 22.089 31.597 -9.053 1.00 24.92 795 ALA E O 1
ATOM 2998 N N . ILE E 1 75 ? 23.383 31.559 -10.889 1.00 23.31 796 ILE E N 1
ATOM 2999 C CA . ILE E 1 75 ? 23.096 32.939 -11.262 1.00 20.01 796 ILE E CA 1
ATOM 3000 C C . ILE E 1 75 ? 22.554 32.975 -12.686 1.00 18.30 796 ILE E C 1
ATOM 3001 O O . ILE E 1 75 ? 22.587 31.967 -13.391 1.00 15.65 796 ILE E O 1
ATOM 3006 N N . SER E 1 76 ? 22.071 34.137 -13.112 1.00 16.43 797 SER E N 1
ATOM 3007 C CA . SER E 1 76 ? 21.347 34.241 -14.378 1.00 19.39 797 SER E CA 1
ATOM 3008 C C . SER E 1 76 ? 22.213 33.994 -15.616 1.00 13.94 797 SER E C 1
ATOM 3009 O O . SER E 1 76 ? 23.351 34.456 -15.696 1.00 13.57 797 SER E O 1
ATOM 3012 N N . ASP E 1 77 ? 21.648 33.273 -16.580 1.00 16.16 798 ASP E N 1
ATOM 3013 C CA . ASP E 1 77 ? 22.351 32.894 -17.810 1.00 19.12 798 ASP E CA 1
ATOM 3014 C C . ASP E 1 77 ? 23.542 31.970 -17.563 1.00 19.90 798 ASP E C 1
ATOM 3015 O O . ASP E 1 77 ? 24.388 31.800 -18.433 1.00 21.49 798 ASP E O 1
ATOM 3020 N N . GLN E 1 78 ? 23.612 31.377 -16.376 1.00 22.27 799 GLN E N 1
ATOM 3021 C CA . GLN E 1 78 ? 24.633 30.371 -16.118 1.00 21.66 799 GLN E CA 1
ATOM 3022 C C . GLN E 1 78 ? 24.263 29.084 -16.848 1.00 19.24 799 GLN E C 1
ATOM 3023 O O . GLN E 1 78 ? 23.084 28.781 -17.032 1.00 20.10 799 GLN E O 1
ATOM 3029 N N . GLN E 1 79 ? 25.278 28.344 -17.279 1.00 17.79 800 GLN E N 1
ATOM 3030 C CA . GLN E 1 79 ? 25.082 27.058 -17.931 1.00 21.27 800 GLN E CA 1
ATOM 3031 C C . GLN E 1 79 ? 25.477 25.952 -16.958 1.00 20.26 800 GLN E C 1
ATOM 3032 O O . GLN E 1 79 ? 26.579 25.969 -16.409 1.00 21.62 800 GLN E O 1
ATOM 3038 N N . LEU E 1 80 ? 24.579 24.996 -16.739 1.00 13.78 801 LEU E N 1
ATOM 3039 C CA . LEU E 1 80 ? 24.854 23.902 -15.811 1.00 16.88 801 LEU E CA 1
ATOM 3040 C C . LEU E 1 80 ? 24.446 22.533 -16.342 1.00 21.25 801 LEU E C 1
ATOM 3041 O O . LEU E 1 80 ? 23.410 22.385 -16.997 1.00 12.68 801 LEU E O 1
ATOM 3046 N N . LEU E 1 81 ? 25.272 21.533 -16.046 1.00 19.38 802 LEU E N 1
ATOM 3047 C CA . LEU E 1 81 ? 24.851 20.143 -16.152 1.00 18.59 802 LEU E CA 1
ATOM 3048 C C . LEU E 1 81 ? 23.900 19.886 -14.992 1.00 19.56 802 LEU E C 1
ATOM 3049 O O . LEU E 1 81 ? 24.259 20.096 -13.832 1.00 21.74 802 LEU E O 1
ATOM 3054 N N . LEU E 1 82 ? 22.681 19.461 -15.297 1.00 14.10 803 LEU E N 1
ATOM 3055 C CA . LEU E 1 82 ? 21.736 19.098 -14.248 1.00 15.09 803 LEU E CA 1
ATOM 3056 C C . LEU E 1 82 ? 21.383 17.616 -14.320 1.00 22.75 803 LEU E C 1
ATOM 3057 O O . LEU E 1 82 ? 20.524 17.213 -15.105 1.00 22.37 803 LEU E O 1
ATOM 3062 N N . PRO E 1 83 ? 22.065 16.796 -13.505 1.00 22.24 804 PRO E N 1
ATOM 3063 C CA . PRO E 1 83 ? 21.776 15.360 -13.427 1.00 22.93 804 PRO E CA 1
ATOM 3064 C C . PRO E 1 83 ? 20.312 15.120 -13.069 1.00 25.49 804 PRO E C 1
ATOM 3065 O O . PRO E 1 83 ? 19.843 15.578 -12.029 1.00 25.48 804 PRO E O 1
ATOM 3069 N N A CYS E 1 84 ? 19.599 14.397 -13.926 0.55 25.75 805 CYS E N 1
ATOM 3070 N N B CYS E 1 84 ? 19.602 14.421 -13.948 0.45 25.84 805 CYS E N 1
ATOM 3071 C CA A CYS E 1 84 ? 18.182 14.142 -13.703 0.55 27.77 805 CYS E CA 1
ATOM 3072 C CA B CYS E 1 84 ? 18.200 14.092 -13.731 0.45 27.85 805 CYS E CA 1
ATOM 3073 C C A CYS E 1 84 ? 17.960 12.758 -13.102 0.55 31.32 805 CYS E C 1
ATOM 3074 C C B CYS E 1 84 ? 18.080 12.735 -13.062 0.45 31.19 805 CYS E C 1
ATOM 3075 O O A CYS E 1 84 ? 18.088 11.742 -13.787 0.55 31.23 805 CYS E O 1
ATOM 3076 O O B CYS E 1 84 ? 18.394 11.708 -13.666 0.45 30.81 805 CYS E O 1
ATOM 3081 N N . THR E 1 85 ? 17.622 12.738 -11.828 1.00 35.12 806 THR E N 1
ATOM 3082 C CA . THR E 1 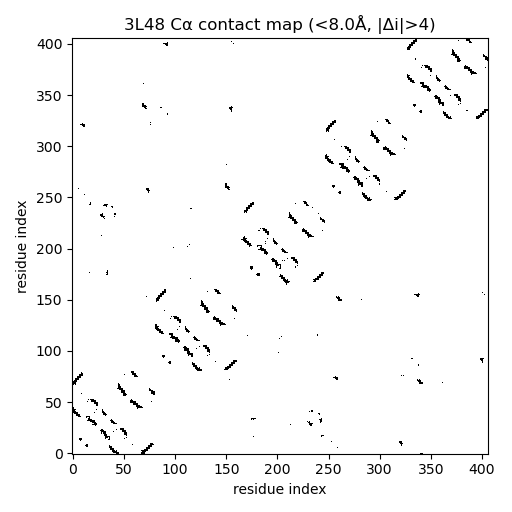85 ? 17.418 11.516 -11.118 1.00 43.84 806 THR E CA 1
ATOM 3083 C C . THR E 1 85 ? 15.982 11.160 -11.070 1.00 50.36 806 THR E C 1
ATOM 3084 O O . THR E 1 85 ? 15.157 11.957 -10.769 1.00 49.55 806 THR E O 1
ATOM 3088 N N . PRO E 1 86 ? 15.695 9.911 -11.358 1.00 59.44 807 PRO E N 1
ATOM 3089 C CA . PRO E 1 86 ? 14.306 9.482 -11.455 1.00 67.27 807 PRO E CA 1
ATOM 3090 C C . PRO E 1 86 ? 13.715 9.286 -10.089 1.00 73.73 807 PRO E C 1
ATOM 3091 O O . PRO E 1 86 ? 14.071 8.259 -9.591 1.00 77.24 807 PRO E O 1
#

Nearest PDB structures (foldseek):
  3l48-assembly5_E  TM=1.006E+00  e=7.803E-16  Escherichia coli UTI89
  6cd2-assembly1_C  TM=9.835E-01  e=8.479E-13  Escherichia coli
  2kt6-assembly1_A  TM=8.785E-01  e=1.888E-13  Escherichia coli
  7lhh-assembly1_C  TM=9.550E-01  e=1.710E-11  Escherichia coli
  7lhg-assembly1_C  TM=9.298E-01  e=9.059E-12  Escherichia coli

CATH classification: 2.60.40.2070

Organism: Escherichia coli (strain UTI89 / UPEC) (NCBI:txid364106)

Secondary structure (DSSP, 8-state):
---EEEEEEETTS--PPTT-EEE-TT--EEEEB-GGGEEEESSPPTT-EEEEE-SSSEEEEEE--TT--TTEEEEEEEB--/-EEEEEEEEETTS--PPTT-EEE-TTS-EEEE--GGGEEEEEEEPTTPEEEEEETTEEEEEEE--TT--TTEEEEEEEB-/-------EEEEEEEE-TTS--PPTT-EEE-TTS-EEEEB-GGGEEEEEEEPTTPEEEEEETTEEEEEEE--TT--TT--EEEE-B-/-EEEEEEEEETTS--PPTT-EEE-TTS-EEEEB-GGGEEEEEEEPTT-EEEEEETTEEEEEEE--TT--TTEEEEEEEB-/--EEEEEEETTS--PPTT-EEE-TT--EEEEB-GGGEEEE-S--TTPEEEEEETTEEEEEEE--TT--TTEEEEEEEB-

InterPro domains:
  IPR000015 Outer membrane usher protein [PF00577] (197-750)
  IPR000015 Outer membrane usher protein [PTHR30451] (1-832)
  IPR018030 Fimbrial membrane usher, conserved site [PS01151] (315-325)
  IPR025885 PapC, N-terminal domain [PF13954] (29-181)
  IPR025949 PapC-like, C-terminal domain [PF13953] (762-817)
  IPR037224 PapC, N-terminal domain superfamily [G3DSA:3.10.20.410] (44-169)
  IPR037224 PapC, N-terminal domain superfamily [SSF141729] (27-155)
  IPR042186 Outer membrane usher protein FimD, plug domain [G3DSA:2.60.40.2610] (667-755)
  IPR043142 PapC-like, C-terminal domain superfamily [G3DSA:2.60.40.2070] (759-834)